Protein AF-A0A162KWI0-F1 (afdb_monomer_lite)

Sequence (586 aa):
MD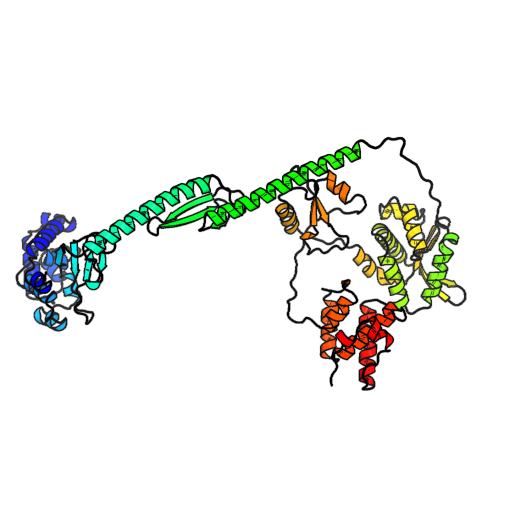IQDYIHNYDYNYDLNTLRQTFKERTLVKKYLENNPEENFKKFVNEFWLNPNNSIDELKRKYNINAQISYSDIIKSYPNDKYMQLLKMFYSPDVTIDKLVESFAIPYKKIVKLVVPIHIKEYEKYCPKCFNDSFEIYSNISSNLDELIYNCEKCLEKIKYDKLLSKEQAIEEHERVVQKKIKFQEKMNEISDTVSNIKCPKCQGKLQLQVMKEKFEYIIECEKCNYISYDIDKTKKEYSDWKKRASMMIAIKAKERELIEKSLESKKEEDIFFKKEDIIREKDCIDAIEFLFEIFNTDSIQLWNTIFTIIKSCNRLEKKLLIEIIEFGKEQNKEVIANLKKSKAVFYEYSPEEPIVFTLIDRTKIIVSRQILRSLVDKKLIVIDEEENYILIPEVLVNNLDSIKNLITTQNINSAIRYLIFSRQNFTCMTCGETGRPLKIAYLAMDKNINDLNSMIALCDKCFDLMTKNEILIDGTITFDMDYSDKNKLKSLEFLCQCFPEIKGNQFIYDTMERLESKFSINNIIKALAITIDKIKKKHIEGTIKTLINYTKGILNKGIENGEDIKVYPKLIEEYNLDKWIIDEL

Radius of gyration: 49.05 Å; chains: 1; bounding box: 114×71×120 Å

Organism: NCBI:txid1538

Foldseek 3Di:
DPVLVCQLPFDCVVVLQVLLVVLCVDPLNVVCVVPAPPVLLLVLLVVCQVPVPDDNVVSCVVSVHPPPRDNLSSCSNRDDPVLVVLQSLQLHLVHALVNSCVVRVHHVVVSLSNYDFRWDFAPFWADLPPGGRIWTWDQDNPPVDRFIWTQRPPPRDTDGRVPTDTPVRSVVSVVVVVVLLVVLVVVVVVLVVLLQVFAALPPRARWDKDADSVVSFIWIAGPPDGDIDRDSVVRVVSRVVSVVVVVVLVVLQVVVVVVLVVVVVDDDPVPDDDDDDDFDALVLLVVLVVVLQVLQVDDLVSSLLLLVVLLVVADLLLLLLLLVVLVQLVVVVAWDWDDDDPTTFIWRKHADPDQQQVVSCVVRVDPVRRVSVSVCSVSSQWGDHRVRRMITGGVSCNVCSVVSVVVNDDDDFAAPLVVVQCVVSVVAFRRNGDVDDDKAKDAQDPDDDQAPSVRITIHDPSVVCVSCVVPDDDHDHHDHDDDDDPDDPQLLVVLVCVLPVPCPPVVVLVVLSVVVVVPAPQLLLNLLLLVLSVCCVVVVDPDDPVRSSVSSVVQRVVCVVVVHGRDDDPVSCVVSVCPVRRDDDD

Secondary structure (DSSP, 8-state):
--HHHHHHT--THHHHHHHHHHHHHSHHHHHHHTTS-THHHHHHHHHHHH-TTS-HHHHHHHTT--TTS-HHHHHHHS--HHHHHHHHHHT-TT--HHHHHHHHT--HHHHHHH--PEEEE-TTEE-TTT---EEEEE--TTSS--PPEEEETTT--EEEGGGSEEHHHHHHHHHHHHHHHHHHHHHHHHHHHHHHH---TTT---EEEEEETTTTEEEEEETTEEEEES-HHHHHHHHHHHHHHHHHHHHHHHHHHHHHHHHHTT--GGG------PPP-GGGGHHHHHHHHHHTTS-HHHHHHHHHHHHHTS-HHHHHHHHHHHHHHHHH-EEEEEEETTEEEEEEEE--SS-HHHHHHHHH--S-HHHHHHHHHHTTS-EEETTTTEEEEEHHHHHTHHHHHTTT------SHHHHHHHHHTTTS-SSS---SSPEEEEESSSS--SS-TTTEEEEEHHHHHHHTSSS--------------TT---HHHHHHHHH-GGGTT-HHHHHHHHHHHTTS-HHHHHHHHHHHHHHHHTTSS--SHHHHHHHHHHHHHHHHHHT------HHHHHHTTGGGTS----

pLDDT: mean 73.67, std 16.59, range [23.12, 94.81]

Structure (mmCIF, N/CA/C/O backbone):
data_AF-A0A162KWI0-F1
#
_entry.id   AF-A0A162KWI0-F1
#
loop_
_atom_site.group_PDB
_atom_site.id
_atom_site.type_symbol
_atom_site.label_atom_id
_atom_site.label_alt_id
_atom_site.label_comp_id
_atom_site.label_asym_id
_atom_site.label_entity_id
_atom_site.label_seq_id
_atom_site.pdbx_PDB_ins_code
_atom_site.Cartn_x
_atom_site.Cartn_y
_atom_site.Cartn_z
_atom_site.occupancy
_atom_site.B_iso_or_equiv
_atom_site.auth_seq_id
_atom_site.auth_comp_id
_atom_site.auth_asym_id
_atom_site.auth_atom_id
_atom_site.pdbx_PDB_model_num
ATOM 1 N N . MET A 1 1 ? 24.455 29.990 -46.741 1.00 61.81 1 MET A N 1
ATOM 2 C CA . MET A 1 1 ? 25.371 29.255 -47.642 1.00 61.81 1 MET A CA 1
ATOM 3 C C . MET A 1 1 ? 24.521 28.356 -48.525 1.00 61.81 1 MET A C 1
ATOM 5 O O . MET A 1 1 ? 23.562 27.808 -47.996 1.00 61.81 1 MET A O 1
ATOM 9 N N . ASP A 1 2 ? 24.801 28.230 -49.827 1.00 72.56 2 ASP A N 1
ATOM 10 C CA . ASP A 1 2 ? 24.193 27.133 -50.594 1.00 72.56 2 ASP A CA 1
ATOM 11 C C . ASP A 1 2 ? 24.938 25.850 -50.225 1.00 72.56 2 ASP A C 1
ATOM 13 O O . ASP A 1 2 ? 26.161 25.753 -50.371 1.00 72.56 2 ASP A O 1
ATOM 17 N N . ILE A 1 3 ? 24.211 24.899 -49.646 1.00 74.06 3 ILE A N 1
ATOM 18 C CA . ILE A 1 3 ? 24.821 23.685 -49.126 1.00 74.06 3 ILE A CA 1
ATOM 19 C C . ILE A 1 3 ? 25.167 22.686 -50.225 1.00 74.06 3 ILE A C 1
ATOM 21 O O . ILE A 1 3 ? 26.104 21.915 -50.048 1.00 74.06 3 ILE A O 1
ATOM 25 N N . GLN A 1 4 ? 24.472 22.715 -51.364 1.00 73.50 4 GLN A N 1
ATOM 26 C CA . GLN A 1 4 ? 24.798 21.851 -52.496 1.00 73.50 4 GLN A CA 1
ATOM 27 C C . GLN A 1 4 ? 26.102 22.316 -53.150 1.00 73.50 4 GLN A C 1
ATOM 29 O O . GLN A 1 4 ? 26.980 21.492 -53.410 1.00 73.50 4 GLN A O 1
ATOM 34 N N . ASP A 1 5 ? 26.300 23.632 -53.286 1.00 75.94 5 ASP A N 1
ATOM 35 C CA . ASP A 1 5 ? 27.583 24.201 -53.719 1.00 75.94 5 ASP A CA 1
ATOM 36 C C . ASP A 1 5 ? 28.715 23.898 -52.724 1.00 75.94 5 ASP A C 1
ATOM 38 O O . ASP A 1 5 ? 29.826 23.556 -53.139 1.00 75.94 5 ASP A O 1
ATOM 42 N N . TYR A 1 6 ? 28.455 23.981 -51.412 1.00 79.88 6 TYR A N 1
ATOM 43 C CA . TYR A 1 6 ? 29.450 23.632 -50.391 1.00 79.88 6 TYR A CA 1
ATOM 44 C C . TYR A 1 6 ? 29.853 22.153 -50.470 1.00 79.88 6 TYR A C 1
ATOM 46 O O . TYR A 1 6 ? 31.038 21.831 -50.498 1.00 79.88 6 TYR A O 1
ATOM 54 N N . ILE A 1 7 ? 28.869 21.257 -50.574 1.00 77.12 7 ILE A N 1
ATOM 55 C CA . ILE A 1 7 ? 29.058 19.811 -50.729 1.00 77.12 7 ILE A CA 1
ATOM 56 C C . ILE A 1 7 ? 29.846 19.482 -52.005 1.00 77.12 7 ILE A C 1
ATOM 58 O O . ILE A 1 7 ? 30.776 18.674 -51.968 1.00 77.12 7 ILE A O 1
ATOM 62 N N . HIS A 1 8 ? 29.511 20.116 -53.132 1.00 75.56 8 HIS A N 1
ATOM 63 C CA . HIS A 1 8 ? 30.172 19.875 -54.417 1.00 75.56 8 HIS A CA 1
ATOM 64 C C . HIS A 1 8 ? 31.661 20.262 -54.395 1.00 75.56 8 HIS A C 1
ATOM 66 O O . HIS A 1 8 ? 32.505 19.584 -54.996 1.00 75.56 8 HIS A O 1
ATOM 72 N N . ASN A 1 9 ? 31.980 21.342 -53.678 1.00 81.56 9 ASN A N 1
ATOM 73 C CA . ASN A 1 9 ? 33.324 21.901 -53.555 1.00 81.56 9 ASN A CA 1
ATOM 74 C C . ASN A 1 9 ? 34.072 21.443 -52.288 1.00 81.56 9 ASN A C 1
ATOM 76 O O . ASN A 1 9 ? 35.165 21.941 -52.021 1.00 81.56 9 ASN A O 1
ATOM 80 N N . TYR A 1 10 ? 33.517 20.500 -51.519 1.00 84.06 10 TYR A N 1
ATOM 81 C CA . TYR A 1 10 ? 34.088 20.073 -50.244 1.00 84.06 10 TYR A CA 1
ATOM 82 C C . TYR A 1 10 ? 35.471 19.422 -50.406 1.00 84.06 10 TYR A C 1
ATOM 84 O O . TYR A 1 10 ? 35.642 18.449 -51.153 1.00 84.06 10 TYR A O 1
ATOM 92 N N . ASP A 1 11 ? 36.464 19.941 -49.678 1.00 85.25 11 ASP A N 1
ATOM 93 C CA . ASP A 1 11 ? 37.826 19.415 -49.702 1.00 85.25 11 ASP A CA 1
ATOM 94 C C . ASP A 1 11 ? 38.030 18.291 -48.677 1.00 85.25 11 ASP A C 1
ATOM 96 O O . ASP A 1 11 ? 38.534 18.488 -47.570 1.00 85.25 11 ASP A O 1
ATOM 100 N N . TYR A 1 12 ? 37.710 17.066 -49.095 1.00 86.38 12 TYR A N 1
ATOM 101 C CA . TYR A 1 12 ? 37.960 15.863 -48.300 1.00 86.38 12 TYR A CA 1
ATOM 102 C C . TYR A 1 12 ? 39.447 15.635 -47.956 1.00 86.38 12 TYR A C 1
ATOM 104 O O . TYR A 1 12 ? 39.736 14.783 -47.117 1.00 86.38 12 TYR A O 1
ATOM 112 N N . ASN A 1 13 ? 40.420 16.330 -48.570 1.00 85.19 13 ASN A N 1
ATOM 113 C CA . ASN A 1 13 ? 41.840 16.068 -48.300 1.00 85.19 13 ASN A CA 1
ATOM 114 C C . ASN A 1 13 ? 42.200 16.261 -46.820 1.00 85.19 13 ASN A C 1
ATOM 116 O O . ASN A 1 13 ? 43.034 15.515 -46.304 1.00 85.19 13 ASN A O 1
ATOM 120 N N . TYR A 1 14 ? 41.586 17.220 -46.121 1.00 84.38 14 TYR A N 1
ATOM 121 C CA . TYR A 1 14 ? 41.839 17.432 -44.694 1.00 84.38 14 TYR A CA 1
ATOM 122 C C . TYR A 1 14 ? 41.389 16.228 -43.846 1.00 84.38 14 TYR A C 1
ATOM 124 O O . TYR A 1 14 ? 42.185 15.661 -43.086 1.00 84.38 14 TYR A O 1
ATOM 132 N N . ASP A 1 15 ? 40.151 15.772 -44.042 1.00 84.75 15 ASP A N 1
ATOM 133 C CA . ASP A 1 15 ? 39.571 14.650 -43.296 1.00 84.75 15 ASP A CA 1
ATOM 134 C C . ASP A 1 15 ? 40.276 13.337 -43.618 1.00 84.75 15 ASP A C 1
ATOM 136 O O . ASP A 1 15 ? 40.613 12.568 -42.721 1.00 84.75 15 ASP A O 1
ATOM 140 N N . LEU A 1 16 ? 40.559 13.080 -44.897 1.00 89.62 16 LEU A N 1
ATOM 141 C CA . LEU A 1 16 ? 41.215 11.850 -45.342 1.00 89.62 16 LEU A CA 1
ATOM 142 C C . LEU A 1 16 ? 42.670 11.778 -44.852 1.00 89.62 16 LEU A C 1
ATOM 144 O O . LEU A 1 16 ? 43.133 10.703 -44.464 1.00 89.62 16 LEU A O 1
ATOM 148 N N . ASN A 1 17 ? 43.380 12.910 -44.771 1.00 87.88 17 ASN A N 1
ATOM 149 C CA . ASN A 1 17 ? 44.689 12.964 -44.117 1.00 87.88 17 ASN A CA 1
ATOM 150 C C . ASN A 1 17 ? 44.584 12.718 -42.602 1.00 87.88 17 ASN A C 1
ATOM 152 O O . ASN A 1 17 ? 45.384 11.957 -42.055 1.00 87.88 17 ASN A O 1
ATOM 156 N N . THR A 1 18 ? 43.583 13.288 -41.929 1.00 87.00 18 THR A N 1
ATOM 157 C CA . THR A 1 18 ? 43.341 13.076 -40.489 1.00 87.00 18 THR A CA 1
ATOM 158 C C . THR A 1 18 ? 42.981 11.615 -40.180 1.00 87.00 18 THR A C 1
ATOM 160 O O . THR A 1 18 ? 43.531 11.007 -39.253 1.00 87.00 18 THR A O 1
ATOM 163 N N . LEU A 1 19 ? 42.141 10.998 -41.016 1.00 88.94 19 LEU A N 1
ATOM 164 C CA . LEU A 1 19 ? 41.825 9.569 -40.988 1.00 88.94 19 LEU A CA 1
ATOM 165 C C . LEU A 1 19 ? 43.069 8.712 -41.238 1.00 88.94 19 LEU A C 1
ATOM 167 O O . LEU A 1 19 ? 43.260 7.715 -40.547 1.00 88.94 19 LEU A O 1
ATOM 171 N N . ARG A 1 20 ? 43.961 9.111 -42.153 1.00 91.75 20 ARG A N 1
ATOM 172 C CA . ARG A 1 20 ? 45.222 8.398 -42.402 1.00 91.75 20 ARG A CA 1
ATOM 173 C C . ARG A 1 20 ? 46.159 8.419 -41.195 1.00 91.75 20 ARG A C 1
ATOM 175 O O . ARG A 1 20 ? 46.751 7.382 -40.895 1.00 91.75 20 ARG A O 1
ATOM 182 N N . GLN A 1 21 ? 46.291 9.547 -40.492 1.00 91.12 21 GLN A N 1
ATOM 183 C CA . GLN A 1 21 ? 47.121 9.611 -39.279 1.00 91.12 21 GLN A CA 1
ATOM 184 C C . GLN A 1 21 ? 46.516 8.769 -38.149 1.00 91.12 21 GLN A C 1
ATOM 186 O O . GLN A 1 21 ? 47.167 7.851 -37.650 1.00 91.12 21 GLN A O 1
ATOM 191 N N . THR A 1 22 ? 45.238 8.980 -37.820 1.00 90.62 22 THR A N 1
ATOM 192 C CA . THR A 1 22 ? 44.553 8.192 -36.778 1.00 90.62 22 THR A CA 1
ATOM 193 C C . THR A 1 22 ? 44.482 6.697 -37.108 1.00 90.62 22 THR A C 1
ATOM 195 O O . THR A 1 22 ? 44.562 5.867 -36.205 1.00 90.62 22 THR A O 1
ATOM 198 N N . PHE A 1 23 ? 44.403 6.307 -38.386 1.00 92.38 23 PHE A N 1
ATOM 199 C CA . PHE A 1 23 ? 44.518 4.911 -38.820 1.00 92.38 23 PHE A CA 1
ATOM 200 C C . PHE A 1 23 ? 45.904 4.328 -38.527 1.00 92.38 23 PHE A C 1
ATOM 202 O O . PHE A 1 23 ? 45.986 3.252 -37.931 1.00 92.38 23 PHE A O 1
ATOM 209 N N . LYS A 1 24 ? 46.985 5.040 -38.883 1.00 90.12 24 LYS A N 1
ATOM 210 C CA . LYS A 1 24 ? 48.369 4.634 -38.570 1.00 90.12 24 LYS A CA 1
ATOM 211 C C . LYS A 1 24 ? 48.620 4.499 -37.074 1.00 90.12 24 LYS A C 1
ATOM 213 O O . LYS A 1 24 ? 49.457 3.698 -36.671 1.00 90.12 24 LYS A O 1
ATOM 218 N N . GLU A 1 25 ? 47.899 5.244 -36.242 1.00 90.56 25 GLU A N 1
ATOM 219 C CA . GLU A 1 25 ? 48.070 5.191 -34.793 1.00 90.56 25 GLU A CA 1
ATOM 220 C C . GLU A 1 25 ? 47.474 3.948 -34.120 1.00 90.56 25 GLU A C 1
ATOM 222 O O . GLU A 1 25 ? 47.896 3.611 -33.007 1.00 90.56 25 GLU A O 1
ATOM 227 N N . ARG A 1 26 ? 46.547 3.241 -34.780 1.00 91.00 26 ARG A N 1
ATOM 228 C CA . ARG A 1 26 ? 45.864 2.063 -34.222 1.00 91.00 26 ARG A CA 1
ATOM 229 C C . ARG A 1 26 ? 46.836 0.910 -33.981 1.00 91.00 26 ARG A C 1
ATOM 231 O O . ARG A 1 26 ? 47.617 0.549 -34.856 1.00 91.00 26 ARG A O 1
ATOM 238 N N . THR A 1 27 ? 46.710 0.239 -32.836 1.00 90.75 27 THR A N 1
ATOM 239 C CA . THR A 1 27 ? 47.625 -0.826 -32.377 1.00 90.75 27 THR A CA 1
ATOM 240 C C . THR A 1 27 ? 47.865 -1.939 -33.404 1.00 90.75 27 THR A C 1
ATOM 242 O O . THR A 1 27 ? 48.997 -2.382 -33.573 1.00 90.75 27 THR A O 1
ATOM 245 N N . LEU A 1 28 ? 46.822 -2.389 -34.114 1.00 90.06 28 LEU A N 1
ATOM 246 C CA . LEU A 1 28 ? 46.946 -3.426 -35.150 1.00 90.06 28 LEU A CA 1
ATOM 247 C C . LEU A 1 28 ? 47.646 -2.922 -36.422 1.00 90.06 28 LEU A C 1
ATOM 249 O O . LEU A 1 28 ? 48.321 -3.699 -37.093 1.00 90.06 28 LEU A O 1
ATOM 253 N N . VAL A 1 29 ? 47.500 -1.634 -36.745 1.00 91.50 29 VAL A N 1
ATOM 254 C CA . VAL A 1 29 ? 48.122 -1.006 -37.919 1.00 91.50 29 VAL A CA 1
ATOM 255 C C . VAL A 1 29 ? 49.595 -0.709 -37.641 1.00 91.50 29 VAL A C 1
ATOM 257 O O . VAL A 1 29 ? 50.426 -1.043 -38.479 1.00 91.50 29 VAL A O 1
ATOM 260 N N . LYS A 1 30 ? 49.937 -0.203 -36.444 1.00 91.38 30 LYS A N 1
ATOM 261 C CA . LYS A 1 30 ? 51.331 -0.065 -35.976 1.00 91.38 30 LYS A CA 1
ATOM 262 C C . LYS A 1 30 ? 52.091 -1.392 -36.083 1.00 91.38 30 LYS A C 1
ATOM 264 O O . LYS A 1 30 ? 53.057 -1.475 -36.832 1.00 91.38 30 LYS A O 1
ATOM 269 N N . LYS A 1 31 ? 51.561 -2.460 -35.473 1.00 89.25 31 LYS A N 1
ATOM 270 C CA . LYS A 1 31 ? 52.145 -3.817 -35.526 1.00 89.25 31 LYS A CA 1
ATOM 271 C C . LYS A 1 31 ? 52.283 -4.394 -36.939 1.00 89.25 31 LYS A C 1
ATOM 273 O O . LYS A 1 31 ? 53.194 -5.175 -37.208 1.00 89.25 31 LYS A O 1
ATOM 278 N N . TYR A 1 32 ? 51.375 -4.037 -37.849 1.00 91.75 32 TYR A N 1
ATOM 279 C CA . TYR A 1 32 ? 51.492 -4.421 -39.255 1.00 91.75 32 TYR A CA 1
ATOM 280 C C . TYR A 1 32 ? 52.640 -3.670 -39.948 1.00 91.75 32 TYR A C 1
ATOM 282 O O . TYR A 1 32 ? 53.466 -4.309 -40.600 1.00 91.75 32 TYR A O 1
ATOM 290 N N . LEU A 1 33 ? 52.708 -2.346 -39.767 1.00 91.12 33 LEU A N 1
ATOM 291 C CA . LEU A 1 33 ? 53.715 -1.458 -40.362 1.00 91.12 33 LEU A CA 1
ATOM 292 C C . LEU A 1 33 ? 55.135 -1.681 -39.815 1.00 91.12 33 LEU A C 1
ATOM 294 O O . LEU A 1 33 ? 56.097 -1.443 -40.535 1.00 91.12 33 LEU A O 1
ATOM 298 N N . GLU A 1 34 ? 55.277 -2.199 -38.592 1.00 90.31 34 GLU A N 1
ATOM 299 C CA . GLU A 1 34 ? 56.558 -2.682 -38.044 1.00 90.31 34 GLU A CA 1
ATOM 300 C C . GLU A 1 34 ? 57.198 -3.784 -38.912 1.00 90.31 34 GLU A C 1
ATOM 302 O O . GLU A 1 34 ? 58.418 -3.922 -38.929 1.00 90.31 34 GLU A O 1
ATOM 307 N N . ASN A 1 35 ? 56.385 -4.563 -39.638 1.00 88.62 35 ASN A N 1
ATOM 308 C CA . ASN A 1 35 ? 56.816 -5.772 -40.350 1.00 88.62 35 ASN A CA 1
ATOM 309 C C . ASN A 1 35 ? 56.514 -5.751 -41.864 1.00 88.62 35 ASN A C 1
ATOM 311 O O . ASN A 1 35 ? 56.888 -6.681 -42.576 1.00 88.62 35 ASN A O 1
ATOM 315 N N . ASN A 1 36 ? 55.803 -4.735 -42.371 1.00 90.75 36 ASN A N 1
ATOM 316 C CA . ASN A 1 36 ? 55.335 -4.659 -43.759 1.00 90.75 36 ASN A CA 1
ATOM 317 C C . ASN A 1 36 ? 55.364 -3.209 -44.279 1.00 90.75 36 ASN A C 1
ATOM 319 O O . ASN A 1 36 ? 55.026 -2.289 -43.535 1.00 90.75 36 ASN A O 1
ATOM 323 N N . PRO A 1 37 ? 55.682 -2.977 -45.566 1.00 90.31 37 PRO A N 1
ATOM 324 C CA . PRO A 1 37 ? 55.710 -1.632 -46.131 1.00 90.31 37 PRO A CA 1
ATOM 325 C C . PRO A 1 37 ? 54.305 -1.023 -46.254 1.00 90.31 37 PRO A C 1
ATOM 327 O O . PRO A 1 37 ? 53.375 -1.668 -46.738 1.00 90.31 37 PRO A O 1
ATOM 330 N N . GLU A 1 38 ? 54.177 0.269 -45.930 1.00 90.81 38 GLU A N 1
ATOM 331 C CA . GLU A 1 38 ? 52.936 1.056 -46.082 1.00 90.81 38 GLU A CA 1
ATOM 332 C C . GLU A 1 38 ? 52.349 0.986 -47.505 1.00 90.81 38 GLU A C 1
ATOM 334 O O . GLU A 1 38 ? 51.133 1.020 -47.694 1.00 90.81 38 GLU A O 1
ATOM 339 N N . GLU A 1 39 ? 53.208 0.821 -48.513 1.00 93.00 39 GLU A N 1
ATOM 340 C CA . GLU A 1 39 ? 52.831 0.691 -49.923 1.00 93.00 39 GLU A CA 1
ATOM 341 C C . GLU A 1 39 ? 51.874 -0.485 -50.198 1.00 93.00 39 GLU A C 1
ATOM 343 O O . GLU A 1 39 ? 51.094 -0.441 -51.150 1.00 93.00 39 GLU A O 1
ATOM 348 N N . ASN A 1 40 ? 51.861 -1.513 -49.342 1.00 94.06 40 ASN A N 1
ATOM 349 C CA . ASN A 1 40 ? 50.893 -2.606 -49.429 1.00 94.06 40 ASN A CA 1
ATOM 350 C C . ASN A 1 40 ? 49.444 -2.119 -49.265 1.00 94.06 40 ASN A C 1
ATOM 352 O O . ASN A 1 40 ? 48.556 -2.651 -49.928 1.00 94.06 40 ASN A O 1
ATOM 356 N N . PHE A 1 41 ? 49.195 -1.076 -48.463 1.00 94.31 41 PHE A N 1
ATOM 357 C CA . PHE A 1 41 ? 47.863 -0.477 -48.356 1.00 94.31 41 PHE A CA 1
ATOM 358 C C . PHE A 1 41 ? 47.451 0.237 -49.650 1.00 94.31 41 PHE A C 1
ATOM 360 O O . PHE A 1 41 ? 46.321 0.064 -50.097 1.00 94.31 41 PHE A O 1
ATOM 367 N N . LYS A 1 42 ? 48.360 0.967 -50.313 1.00 93.25 42 LYS A N 1
ATOM 368 C CA . LYS A 1 42 ? 48.056 1.602 -51.610 1.00 93.25 42 LYS A CA 1
ATOM 369 C C . LYS A 1 42 ? 47.781 0.566 -52.701 1.00 93.25 42 LYS A C 1
ATOM 371 O O . LYS A 1 42 ? 46.825 0.710 -53.459 1.00 93.25 42 LYS A O 1
ATOM 376 N N . LYS A 1 43 ? 48.580 -0.506 -52.753 1.00 93.81 43 LYS A N 1
ATOM 377 C CA . LYS A 1 43 ? 48.370 -1.629 -53.683 1.00 93.81 43 LYS A CA 1
ATOM 378 C C . LYS A 1 43 ? 47.026 -2.323 -53.439 1.00 93.81 43 LYS A C 1
ATOM 380 O O . LYS A 1 43 ? 46.288 -2.538 -54.396 1.00 93.81 43 LYS A O 1
ATOM 385 N N . PHE A 1 44 ? 46.673 -2.572 -52.174 1.00 94.81 44 PHE A N 1
ATOM 386 C CA . PHE A 1 44 ? 45.357 -3.081 -51.779 1.00 94.81 44 PHE A CA 1
ATOM 387 C C . PHE A 1 44 ? 44.218 -2.183 -52.287 1.00 94.81 44 PHE A C 1
ATOM 389 O O . PHE A 1 44 ? 43.276 -2.688 -52.892 1.00 94.81 44 PHE A O 1
ATOM 396 N N . VAL A 1 45 ? 44.303 -0.860 -52.091 1.00 94.06 45 VAL A N 1
ATOM 397 C CA . VAL A 1 45 ? 43.257 0.071 -52.553 1.00 94.06 45 VAL A CA 1
ATOM 398 C C . VAL A 1 45 ? 43.159 0.097 -54.078 1.00 94.06 45 VAL A C 1
ATOM 400 O O . VAL A 1 45 ? 42.058 0.008 -54.618 1.00 94.06 45 VAL A O 1
ATOM 403 N N . ASN A 1 46 ? 44.283 0.155 -54.791 1.00 93.38 46 ASN A N 1
ATOM 404 C CA . ASN A 1 46 ? 44.270 0.161 -56.254 1.00 93.38 46 ASN A CA 1
ATOM 405 C C . ASN A 1 46 ? 43.667 -1.126 -56.835 1.00 93.38 46 ASN A C 1
ATOM 407 O O . ASN A 1 46 ? 42.838 -1.047 -57.737 1.00 93.38 46 ASN A O 1
ATOM 411 N N . GLU A 1 47 ? 44.005 -2.301 -56.300 1.00 92.75 47 GLU A N 1
ATOM 412 C CA . GLU A 1 47 ? 43.418 -3.563 -56.763 1.00 92.75 47 GLU A CA 1
ATOM 413 C C . GLU A 1 47 ? 41.944 -3.722 -56.355 1.00 92.75 47 GLU A C 1
ATOM 415 O O . GLU A 1 47 ? 41.147 -4.204 -57.161 1.00 92.75 47 GLU A O 1
ATOM 420 N N . PHE A 1 48 ? 41.542 -3.229 -55.176 1.00 92.38 48 PHE A N 1
ATOM 421 C CA . PHE A 1 48 ? 40.127 -3.125 -54.802 1.00 92.38 48 PHE A CA 1
ATOM 422 C C . PHE A 1 48 ? 39.334 -2.312 -55.836 1.00 92.38 48 PHE A C 1
ATOM 424 O O . PHE A 1 48 ? 38.262 -2.735 -56.253 1.00 92.38 48 PHE A O 1
ATOM 431 N N . TRP A 1 49 ? 39.867 -1.181 -56.305 1.00 91.19 49 TRP A N 1
ATOM 432 C CA . TRP A 1 49 ? 39.211 -0.337 -57.311 1.00 91.19 49 TRP A CA 1
ATOM 433 C C . TRP A 1 49 ? 39.347 -0.826 -58.762 1.00 91.19 49 TRP A C 1
ATOM 435 O O . TRP A 1 49 ? 38.682 -0.283 -59.652 1.00 91.19 49 TRP A O 1
ATOM 445 N N . LEU A 1 50 ? 40.192 -1.827 -59.022 1.00 89.69 50 LEU A N 1
ATOM 446 C CA . LEU A 1 50 ? 40.257 -2.533 -60.305 1.00 89.69 50 LEU A CA 1
ATOM 447 C C . LEU A 1 50 ? 39.218 -3.659 -60.377 1.00 89.69 50 LEU A C 1
ATOM 449 O O . LEU A 1 50 ? 38.593 -3.823 -61.420 1.00 89.69 50 LEU A O 1
ATOM 453 N N . ASN A 1 51 ? 38.991 -4.392 -59.281 1.00 85.94 51 ASN A N 1
ATOM 454 C CA . ASN A 1 51 ? 37.912 -5.379 -59.187 1.00 85.94 51 ASN A CA 1
ATOM 455 C C . ASN A 1 51 ? 37.266 -5.399 -57.781 1.00 85.94 51 ASN A C 1
ATOM 457 O O . ASN A 1 51 ? 37.662 -6.196 -56.923 1.00 85.94 51 ASN A O 1
ATOM 461 N N . PRO A 1 52 ? 36.224 -4.577 -57.540 1.00 80.62 52 PRO A N 1
ATOM 462 C CA . PRO A 1 52 ? 35.594 -4.446 -56.218 1.00 80.62 52 PRO A CA 1
ATOM 463 C C . PRO A 1 52 ? 34.773 -5.664 -55.751 1.00 80.62 52 PRO A C 1
ATOM 465 O O . PRO A 1 52 ? 34.313 -5.722 -54.598 1.00 80.62 52 PRO A O 1
ATOM 468 N N . ASN A 1 53 ? 34.588 -6.645 -56.641 1.00 77.94 53 ASN A N 1
ATOM 469 C CA . ASN A 1 53 ? 33.935 -7.919 -56.350 1.00 77.94 53 ASN A CA 1
ATOM 470 C C . ASN A 1 53 ? 34.900 -8.984 -55.809 1.00 77.94 53 ASN A C 1
ATOM 472 O O . ASN A 1 53 ? 34.428 -9.987 -55.275 1.00 77.94 53 ASN A O 1
ATOM 476 N N . ASN A 1 54 ? 36.219 -8.755 -55.866 1.00 82.31 54 ASN A N 1
ATOM 477 C CA . ASN A 1 54 ? 37.205 -9.641 -55.249 1.00 82.31 54 ASN A CA 1
ATOM 478 C C . ASN A 1 54 ? 36.932 -9.843 -53.748 1.00 82.31 54 ASN A C 1
ATOM 480 O O . ASN A 1 54 ? 36.476 -8.936 -53.037 1.00 82.31 54 ASN A O 1
ATOM 484 N N . SER A 1 55 ? 37.261 -11.035 -53.244 1.00 87.25 55 SER A N 1
ATOM 485 C CA . SER A 1 55 ? 37.186 -11.319 -51.813 1.00 87.25 55 SER A CA 1
ATOM 486 C C . SER A 1 55 ? 38.168 -10.431 -51.051 1.00 87.25 55 SER A C 1
ATOM 488 O O . SER A 1 55 ? 39.380 -10.463 -51.276 1.00 87.25 55 SER A O 1
ATOM 490 N N . ILE A 1 56 ? 37.644 -9.649 -50.106 1.00 90.12 56 ILE A N 1
ATOM 491 C CA . ILE A 1 56 ? 38.445 -8.775 -49.241 1.00 90.12 56 ILE A CA 1
ATOM 492 C C . ILE A 1 56 ? 39.495 -9.583 -48.469 1.00 90.12 56 ILE A C 1
ATOM 494 O O . ILE A 1 56 ? 40.603 -9.095 -48.263 1.00 90.12 56 ILE A O 1
ATOM 498 N N . ASP A 1 57 ? 39.185 -10.822 -48.083 1.00 90.25 57 ASP A N 1
ATOM 499 C CA . ASP A 1 57 ? 40.095 -11.669 -47.309 1.00 90.25 57 ASP A CA 1
ATOM 500 C C . ASP A 1 57 ? 41.159 -12.348 -48.183 1.00 90.25 57 ASP A C 1
ATOM 502 O O . ASP A 1 57 ? 42.247 -12.663 -47.706 1.00 90.25 57 ASP A O 1
ATOM 506 N N . GLU A 1 58 ? 40.901 -12.551 -49.477 1.00 90.81 58 GLU A N 1
ATOM 507 C CA . GLU A 1 58 ? 41.941 -12.922 -50.451 1.00 90.81 58 GLU A CA 1
ATOM 508 C C . GLU A 1 58 ? 42.865 -11.739 -50.726 1.00 90.81 58 GLU A C 1
ATOM 510 O O . GLU A 1 58 ? 44.085 -11.879 -50.659 1.00 90.81 58 GLU A O 1
ATOM 515 N N . LEU A 1 59 ? 42.289 -10.553 -50.935 1.00 91.75 59 LEU A N 1
ATOM 516 C CA . LEU A 1 59 ? 43.042 -9.333 -51.200 1.00 91.75 59 LEU A CA 1
ATOM 517 C C . LEU A 1 59 ? 43.913 -8.923 -50.000 1.00 91.75 59 LEU A C 1
ATOM 519 O O . LEU A 1 59 ? 45.071 -8.549 -50.170 1.00 91.75 59 LEU A O 1
ATOM 523 N N . LYS A 1 60 ? 43.405 -9.066 -48.769 1.00 92.94 60 LYS A N 1
ATOM 524 C CA . LYS A 1 60 ? 44.197 -8.887 -47.544 1.00 92.94 60 LYS A CA 1
ATOM 525 C C . LYS A 1 60 ? 45.330 -9.906 -47.442 1.00 92.94 60 LYS A C 1
ATOM 527 O O . LYS A 1 60 ? 46.465 -9.501 -47.203 1.00 92.94 60 LYS A O 1
ATOM 532 N N . ARG A 1 61 ? 45.049 -11.200 -47.670 1.00 92.56 61 ARG A N 1
ATOM 533 C CA . ARG A 1 61 ? 46.070 -12.268 -47.666 1.00 92.56 61 ARG A CA 1
ATOM 534 C C . ARG A 1 61 ? 47.181 -11.996 -48.681 1.00 92.56 61 ARG A C 1
ATOM 536 O O . ARG A 1 61 ? 48.345 -12.106 -48.320 1.00 92.56 61 ARG A O 1
ATOM 543 N N . LYS A 1 62 ? 46.843 -11.556 -49.898 1.00 93.19 62 LYS A N 1
ATOM 544 C CA . LYS A 1 62 ? 47.803 -11.194 -50.960 1.00 93.19 62 LYS A CA 1
ATOM 545 C C . LYS A 1 62 ? 48.824 -10.132 -50.525 1.00 93.19 62 LYS A C 1
ATOM 547 O O . LYS A 1 62 ? 49.965 -10.159 -50.977 1.00 93.19 62 LYS A O 1
ATOM 552 N N . TYR A 1 63 ? 48.421 -9.218 -49.641 1.00 93.06 63 TYR A N 1
ATOM 553 C CA . TYR A 1 63 ? 49.248 -8.121 -49.125 1.00 93.06 63 TYR A CA 1
ATOM 554 C C . TYR A 1 63 ? 49.671 -8.306 -47.652 1.00 93.06 63 TYR A C 1
ATOM 556 O O . TYR A 1 63 ? 50.110 -7.350 -47.007 1.00 93.06 63 TYR A O 1
ATOM 564 N N . ASN A 1 64 ? 49.538 -9.524 -47.105 1.00 90.50 64 ASN A N 1
ATOM 565 C CA . ASN A 1 64 ? 49.791 -9.884 -45.700 1.00 90.50 64 ASN A CA 1
ATOM 566 C C . ASN A 1 64 ? 49.028 -9.036 -44.656 1.00 90.50 64 ASN A C 1
ATOM 568 O O . ASN A 1 64 ? 49.376 -9.030 -43.475 1.00 90.50 64 ASN A O 1
ATOM 572 N N . ILE A 1 65 ? 47.988 -8.306 -45.066 1.00 92.69 65 ILE A N 1
ATOM 573 C CA . ILE A 1 65 ? 47.226 -7.406 -44.195 1.00 92.69 65 ILE A CA 1
ATOM 574 C C . ILE A 1 65 ? 46.427 -8.243 -43.193 1.00 92.69 65 ILE A C 1
ATOM 576 O O . ILE A 1 65 ? 45.673 -9.140 -43.573 1.00 92.69 65 ILE A O 1
ATOM 580 N N . ASN A 1 66 ? 46.557 -7.923 -41.904 1.00 87.56 66 ASN A N 1
ATOM 581 C CA . ASN A 1 66 ? 45.822 -8.608 -40.843 1.00 87.56 66 ASN A CA 1
ATOM 582 C C . ASN A 1 66 ? 44.301 -8.515 -41.088 1.00 87.56 66 ASN A C 1
ATOM 584 O O . ASN A 1 66 ? 43.755 -7.423 -41.267 1.00 87.56 66 ASN A O 1
ATOM 588 N N . ALA A 1 67 ? 43.614 -9.663 -41.055 1.00 86.38 67 ALA A N 1
ATOM 589 C CA . ALA A 1 67 ? 42.173 -9.782 -41.280 1.00 86.38 67 ALA A CA 1
ATOM 590 C C . ALA A 1 67 ? 41.331 -8.816 -40.421 1.00 86.38 67 ALA A C 1
ATOM 592 O O . ALA A 1 67 ? 40.326 -8.294 -40.902 1.00 86.38 67 ALA A O 1
ATOM 593 N N . GLN A 1 68 ? 41.772 -8.516 -39.194 1.00 88.38 68 GLN A N 1
ATOM 594 C CA . GLN A 1 68 ? 41.093 -7.621 -38.250 1.00 88.38 68 GLN A CA 1
ATOM 595 C C . GLN A 1 68 ? 41.177 -6.128 -38.623 1.00 88.38 68 GLN A C 1
ATOM 597 O O . GLN A 1 68 ? 40.403 -5.328 -38.101 1.00 88.38 68 GLN A O 1
ATOM 602 N N . ILE A 1 69 ? 42.080 -5.721 -39.523 1.00 91.31 69 ILE A N 1
ATOM 603 C CA . ILE A 1 69 ? 42.137 -4.338 -40.018 1.00 91.31 69 ILE A CA 1
ATOM 604 C C . ILE A 1 69 ? 40.979 -4.137 -41.008 1.00 91.31 69 ILE A C 1
ATOM 606 O O . ILE A 1 69 ? 40.851 -4.879 -41.986 1.00 91.31 69 ILE A O 1
ATOM 610 N N . SER A 1 70 ? 40.101 -3.158 -40.767 1.00 91.56 70 SER A N 1
ATOM 611 C CA . SER A 1 70 ? 38.932 -2.946 -41.631 1.00 91.56 70 SER A CA 1
ATOM 612 C C . SER A 1 70 ? 39.335 -2.499 -43.038 1.00 91.56 70 SER A C 1
ATOM 614 O O . SER A 1 70 ? 40.146 -1.589 -43.207 1.00 91.56 70 SER A O 1
ATOM 616 N N . TYR A 1 71 ? 38.713 -3.098 -44.058 1.00 91.56 71 TYR A N 1
ATOM 617 C CA . TYR A 1 71 ? 38.946 -2.724 -45.455 1.00 91.56 71 TYR A CA 1
ATOM 618 C C . TYR A 1 71 ? 38.444 -1.307 -45.765 1.00 91.56 71 TYR A C 1
ATOM 620 O O . TYR A 1 71 ? 39.069 -0.604 -46.554 1.00 91.56 71 TYR A O 1
ATOM 628 N N . SER A 1 72 ? 37.357 -0.871 -45.109 1.00 92.44 72 SER A N 1
ATOM 629 C CA . SER A 1 72 ? 36.836 0.494 -45.242 1.00 92.44 72 SER A CA 1
ATOM 630 C C . SER A 1 72 ? 37.860 1.524 -44.804 1.00 92.44 72 SER A C 1
ATOM 632 O O . SER A 1 72 ? 38.022 2.550 -45.450 1.00 92.44 72 SER A O 1
ATOM 634 N N . ASP A 1 73 ? 38.570 1.227 -43.721 1.00 91.75 73 ASP A N 1
ATOM 635 C CA . ASP A 1 73 ? 39.461 2.178 -43.072 1.00 91.75 73 ASP A CA 1
ATOM 636 C C . ASP A 1 73 ? 40.772 2.281 -43.854 1.00 91.75 73 ASP A C 1
ATOM 638 O O . ASP A 1 73 ? 41.316 3.373 -43.985 1.00 91.75 73 ASP A O 1
ATOM 642 N N . ILE A 1 74 ? 41.218 1.175 -44.465 1.00 93.38 74 ILE A N 1
ATOM 643 C CA . ILE A 1 74 ? 42.313 1.172 -45.445 1.00 93.38 74 ILE A CA 1
ATOM 644 C C . ILE A 1 74 ? 41.946 2.044 -46.656 1.00 93.38 74 ILE A C 1
ATOM 646 O O . ILE A 1 74 ? 42.727 2.914 -47.025 1.00 93.38 74 ILE A O 1
ATOM 650 N N . ILE A 1 75 ? 40.760 1.867 -47.251 1.00 93.06 75 ILE A N 1
ATOM 651 C CA . ILE A 1 75 ? 40.338 2.655 -48.426 1.00 93.06 75 ILE A CA 1
ATOM 652 C C . ILE A 1 75 ? 40.208 4.146 -48.084 1.00 93.06 75 ILE A C 1
ATOM 654 O O . ILE A 1 75 ? 40.730 4.982 -48.816 1.00 93.06 75 ILE A O 1
ATOM 658 N N . LYS A 1 76 ? 39.599 4.476 -46.938 1.00 92.69 76 LYS A N 1
ATOM 659 C CA . LYS A 1 76 ? 39.488 5.852 -46.424 1.00 92.69 76 LYS A CA 1
ATOM 660 C C . LYS A 1 76 ? 40.850 6.509 -46.179 1.00 92.69 76 LYS A C 1
ATOM 662 O O . LYS A 1 76 ? 41.020 7.687 -46.461 1.00 92.69 76 LYS A O 1
ATOM 667 N N . SER A 1 77 ? 41.817 5.753 -45.663 1.00 92.31 77 SER A N 1
ATOM 668 C CA . SER A 1 77 ? 43.145 6.267 -45.291 1.00 92.31 77 SER A CA 1
ATOM 669 C C . SER A 1 77 ? 44.128 6.372 -46.458 1.00 92.31 77 SER A C 1
ATOM 671 O O . SER A 1 77 ? 45.167 7.013 -46.322 1.00 92.31 77 SER A O 1
ATOM 673 N N . TYR A 1 78 ? 43.843 5.727 -47.590 1.00 92.19 78 TYR A N 1
ATOM 674 C CA . TYR A 1 78 ? 44.696 5.733 -48.782 1.00 92.19 78 TYR A CA 1
ATOM 675 C C . TYR A 1 78 ? 43.854 6.050 -50.027 1.00 92.19 78 TYR A C 1
ATOM 677 O O . TYR A 1 78 ? 43.697 5.186 -50.891 1.00 92.19 78 TYR A O 1
ATOM 685 N N . PRO A 1 79 ? 43.279 7.266 -50.113 1.00 89.19 79 PRO A N 1
ATOM 686 C CA . PRO A 1 79 ? 42.371 7.643 -51.190 1.00 89.19 79 PRO A CA 1
ATOM 687 C C . PRO A 1 79 ? 43.058 7.654 -52.563 1.00 89.19 79 PRO A C 1
ATOM 689 O O . PRO A 1 79 ? 44.256 7.911 -52.682 1.00 89.19 79 PRO A O 1
ATOM 692 N N . ASN A 1 80 ? 42.266 7.414 -53.608 1.00 90.06 80 ASN A N 1
ATOM 693 C CA . ASN A 1 80 ? 42.637 7.594 -55.011 1.00 90.06 80 ASN A CA 1
ATOM 694 C C . ASN A 1 80 ? 41.478 8.253 -55.784 1.00 90.06 80 ASN A C 1
ATOM 696 O O . ASN A 1 80 ? 40.388 8.433 -55.235 1.00 90.06 80 ASN A O 1
ATOM 700 N N . ASP A 1 81 ? 41.688 8.580 -57.060 1.00 90.00 81 ASP A N 1
ATOM 701 C CA . ASP A 1 81 ? 40.718 9.335 -57.869 1.00 90.00 81 ASP A CA 1
ATOM 702 C C . ASP A 1 81 ? 39.331 8.673 -57.934 1.00 90.00 81 ASP A C 1
ATOM 704 O O . ASP A 1 81 ? 38.316 9.358 -57.823 1.00 90.00 81 ASP A O 1
ATOM 708 N N . LYS A 1 82 ? 39.267 7.336 -58.031 1.00 90.69 82 LYS A N 1
ATOM 709 C CA . LYS A 1 82 ? 37.999 6.584 -58.026 1.00 90.69 82 LYS A CA 1
ATOM 710 C C . LYS A 1 82 ? 37.249 6.713 -56.699 1.00 90.69 82 LYS A C 1
ATOM 712 O O . LYS A 1 82 ? 36.029 6.845 -56.692 1.00 90.69 82 LYS A O 1
ATOM 717 N N . TYR A 1 83 ? 37.960 6.707 -55.574 1.00 91.31 83 TYR A N 1
ATOM 718 C CA . TYR A 1 83 ? 37.347 6.935 -54.268 1.00 91.31 83 TYR A CA 1
ATOM 719 C C . TYR A 1 83 ? 36.890 8.394 -54.084 1.00 91.31 83 TYR A C 1
ATOM 721 O O . TYR A 1 83 ? 35.804 8.630 -53.560 1.00 91.31 83 TYR A O 1
ATOM 729 N N . MET A 1 84 ? 37.651 9.371 -54.589 1.00 88.69 84 MET A N 1
ATOM 730 C CA . MET A 1 84 ? 37.229 10.780 -54.594 1.00 88.69 84 MET A CA 1
ATOM 731 C C . MET A 1 84 ? 35.981 11.000 -55.465 1.00 88.69 84 MET A C 1
ATOM 733 O O . MET A 1 84 ? 35.079 11.743 -55.079 1.00 88.69 84 MET A O 1
ATOM 737 N N . GLN A 1 85 ? 35.886 10.311 -56.608 1.00 89.56 85 GLN A N 1
ATOM 738 C CA . GLN A 1 85 ? 34.679 10.277 -57.441 1.00 89.56 85 GLN A CA 1
ATOM 739 C C . GLN A 1 85 ? 33.490 9.645 -56.703 1.00 89.56 85 GLN A C 1
ATOM 741 O O . GLN A 1 85 ? 32.396 10.205 -56.763 1.00 89.56 85 GLN A O 1
ATOM 746 N N . LEU A 1 86 ? 33.689 8.543 -55.960 1.00 90.62 86 LEU A N 1
ATOM 747 C CA . LEU A 1 86 ? 32.631 7.940 -55.135 1.00 90.62 86 LEU A CA 1
ATOM 748 C C . LEU A 1 86 ? 32.061 8.954 -54.138 1.00 90.62 86 LEU A C 1
ATOM 750 O O . LEU A 1 86 ? 30.844 9.099 -54.066 1.00 90.62 86 LEU A O 1
ATOM 754 N N . LEU A 1 87 ? 32.918 9.652 -53.385 1.00 88.50 87 LEU A N 1
ATOM 755 C CA . LEU A 1 87 ? 32.471 10.633 -52.391 1.00 88.50 87 LEU A CA 1
ATOM 756 C C . LEU A 1 87 ? 31.662 11.763 -53.045 1.00 88.50 87 LEU A C 1
ATOM 758 O O . LEU A 1 87 ? 30.550 12.046 -52.604 1.00 88.50 87 LEU A O 1
ATOM 762 N N . LYS A 1 88 ? 32.154 12.341 -54.150 1.00 85.88 88 LYS A N 1
ATOM 763 C CA . LYS A 1 88 ? 31.428 13.388 -54.891 1.00 85.88 88 LYS A CA 1
ATOM 764 C C . LYS A 1 88 ? 30.081 12.915 -55.445 1.00 85.88 88 LYS A C 1
ATOM 766 O O . LYS A 1 88 ? 29.114 13.665 -55.396 1.00 85.88 88 LYS A O 1
ATOM 771 N N . MET A 1 89 ? 29.997 11.682 -55.947 1.00 86.56 89 MET A N 1
ATOM 772 C CA . MET A 1 89 ? 28.733 11.123 -56.438 1.00 86.56 89 MET A CA 1
ATOM 773 C C . MET A 1 89 ? 27.758 10.775 -55.306 1.00 86.56 89 MET A C 1
ATOM 775 O O . MET A 1 89 ? 26.559 10.928 -55.492 1.00 86.56 89 MET A O 1
ATOM 779 N N . PHE A 1 90 ? 28.238 10.334 -54.139 1.00 85.31 90 PHE A N 1
ATOM 780 C CA . PHE A 1 90 ? 27.382 9.924 -53.017 1.00 85.31 90 PHE A CA 1
ATOM 781 C C . PHE A 1 90 ? 26.589 11.084 -52.389 1.00 85.31 90 PHE A C 1
ATOM 783 O O . PHE A 1 90 ? 25.497 10.886 -51.858 1.00 85.31 90 PHE A O 1
ATOM 790 N N . TYR A 1 91 ? 27.132 12.298 -52.446 1.00 81.12 91 TYR A N 1
ATOM 791 C CA . TYR A 1 91 ? 26.469 13.499 -51.934 1.00 81.12 91 TYR A CA 1
ATOM 792 C C . TYR A 1 91 ? 25.792 14.346 -53.027 1.00 81.12 91 TYR A C 1
ATOM 794 O O . TYR A 1 91 ? 25.291 15.426 -52.730 1.00 81.12 91 TYR A O 1
ATOM 802 N N . SER A 1 92 ? 25.758 13.879 -54.279 1.00 79.69 92 SER A N 1
ATOM 803 C CA . SER A 1 92 ? 25.101 14.589 -55.381 1.00 79.69 92 SER A CA 1
ATOM 804 C C . SER A 1 92 ? 23.589 14.307 -55.394 1.00 79.69 92 SER A C 1
ATOM 806 O O . SER A 1 92 ? 23.208 13.137 -55.337 1.00 79.69 92 SER A O 1
ATOM 808 N N . PRO A 1 93 ? 22.720 15.333 -55.510 1.00 73.19 93 PRO A N 1
ATOM 809 C CA . PRO A 1 93 ? 21.265 15.149 -55.470 1.00 73.19 93 PRO A CA 1
ATOM 810 C C . PRO A 1 93 ? 20.716 14.367 -56.678 1.00 73.19 93 PRO A C 1
ATOM 812 O O . PRO A 1 93 ? 19.717 13.670 -56.556 1.00 73.19 93 PRO A O 1
ATOM 815 N N . ASP A 1 94 ? 21.397 14.399 -57.830 1.00 75.81 94 ASP A N 1
ATOM 816 C CA . ASP A 1 94 ? 20.971 13.725 -59.071 1.00 75.81 94 ASP A CA 1
ATOM 817 C C . ASP A 1 94 ? 21.486 12.271 -59.194 1.00 75.81 94 ASP A C 1
ATOM 819 O O . ASP A 1 94 ? 21.670 11.730 -60.301 1.00 75.81 94 ASP A O 1
ATOM 823 N N . VAL A 1 95 ? 21.826 11.634 -58.068 1.00 82.31 95 VAL A N 1
ATOM 824 C CA . VAL A 1 95 ? 22.478 10.319 -58.033 1.00 82.31 95 VAL A CA 1
ATOM 825 C C . VAL A 1 95 ? 21.698 9.324 -57.172 1.00 82.31 95 VAL A C 1
ATOM 827 O O . VAL A 1 95 ? 21.739 9.339 -55.947 1.00 82.31 95 VAL A O 1
ATOM 830 N N . THR A 1 96 ? 21.033 8.385 -57.847 1.00 83.88 96 THR A N 1
ATOM 831 C CA . THR A 1 96 ? 20.311 7.276 -57.214 1.00 83.88 96 THR A CA 1
ATOM 832 C C . THR A 1 96 ? 21.252 6.167 -56.727 1.00 83.88 96 THR A C 1
ATOM 834 O O . THR A 1 96 ? 22.400 6.045 -57.170 1.00 83.88 96 THR A O 1
ATOM 837 N N . ILE A 1 97 ? 20.740 5.296 -55.848 1.00 85.69 97 ILE A N 1
ATOM 838 C CA . ILE A 1 97 ? 21.457 4.093 -55.393 1.00 85.69 97 ILE A CA 1
ATOM 839 C C . ILE A 1 97 ? 21.893 3.222 -56.576 1.00 85.69 97 ILE A C 1
ATOM 841 O O . ILE A 1 97 ? 23.047 2.795 -56.609 1.00 85.69 97 ILE A O 1
ATOM 845 N N . ASP A 1 98 ? 21.010 2.985 -57.547 1.00 86.62 98 ASP A N 1
ATOM 846 C CA . ASP A 1 98 ? 21.310 2.118 -58.692 1.00 86.62 98 ASP A CA 1
ATOM 847 C C . ASP A 1 98 ? 22.467 2.685 -59.523 1.00 86.62 98 ASP A C 1
ATOM 849 O O . ASP A 1 98 ? 23.448 1.986 -59.770 1.00 86.62 98 ASP A O 1
ATOM 853 N N . LYS A 1 99 ? 22.447 3.996 -59.805 1.00 88.06 99 LYS A N 1
ATOM 854 C CA . LYS A 1 99 ? 23.523 4.709 -60.513 1.00 88.06 99 LYS A CA 1
ATOM 855 C C . LYS A 1 99 ? 24.871 4.613 -59.786 1.00 88.06 99 LYS A C 1
ATOM 857 O O . LYS A 1 99 ? 25.903 4.498 -60.448 1.00 88.06 99 LYS A O 1
ATOM 862 N N . LEU A 1 100 ? 24.901 4.614 -58.448 1.00 87.81 100 LEU A N 1
ATOM 863 C CA . LEU A 1 100 ? 26.128 4.362 -57.668 1.00 87.81 100 LEU A CA 1
ATOM 864 C C . LEU A 1 100 ? 26.598 2.908 -57.760 1.00 87.81 100 LEU A C 1
ATOM 866 O O . LEU A 1 100 ? 27.794 2.656 -57.922 1.00 87.81 100 LEU A O 1
ATOM 870 N N . VAL A 1 101 ? 25.678 1.949 -57.639 1.00 89.62 101 VAL A N 1
ATOM 871 C CA . VAL A 1 101 ? 26.005 0.518 -57.704 1.00 89.62 101 VAL A CA 1
ATOM 872 C C . VAL A 1 101 ? 26.537 0.152 -59.090 1.00 89.62 101 VAL A C 1
ATOM 874 O O . VAL A 1 101 ? 27.541 -0.554 -59.174 1.00 89.62 101 VAL A O 1
ATOM 877 N N . GLU A 1 102 ? 25.935 0.684 -60.155 1.00 89.31 102 GLU A N 1
ATOM 878 C CA . GLU A 1 102 ? 26.389 0.540 -61.541 1.00 89.31 102 GLU A CA 1
ATOM 879 C C . GLU A 1 102 ? 27.754 1.203 -61.771 1.00 89.31 102 GLU A C 1
ATOM 881 O O . GLU A 1 102 ? 28.688 0.535 -62.214 1.00 89.31 102 GLU A O 1
ATOM 886 N N . SER A 1 103 ? 27.908 2.487 -61.416 1.00 90.50 103 SER A N 1
ATOM 887 C CA . SER A 1 103 ? 29.125 3.266 -61.718 1.00 90.50 103 SER A CA 1
ATOM 888 C C . SER A 1 103 ? 30.392 2.706 -61.066 1.00 90.50 103 SER A C 1
ATOM 890 O O . SER A 1 103 ? 31.485 2.847 -61.614 1.00 90.50 103 SER A O 1
ATOM 892 N N . PHE A 1 104 ? 30.261 2.070 -59.898 1.00 90.38 104 PHE A N 1
ATOM 893 C CA . PHE A 1 104 ? 31.399 1.532 -59.149 1.00 90.38 104 PHE A CA 1
ATOM 894 C C . PHE A 1 104 ? 31.446 0.001 -59.087 1.00 90.38 104 PHE A C 1
ATOM 896 O O . PHE A 1 104 ? 32.434 -0.533 -58.591 1.00 90.38 104 PHE A O 1
ATOM 903 N N . ALA A 1 105 ? 30.421 -0.712 -59.566 1.00 89.19 105 ALA A N 1
ATOM 904 C CA . ALA A 1 105 ? 30.256 -2.163 -59.406 1.00 89.19 105 ALA A CA 1
ATOM 905 C C . ALA A 1 105 ? 30.373 -2.646 -57.937 1.00 89.19 105 ALA A C 1
ATOM 907 O O . ALA A 1 105 ? 30.857 -3.746 -57.660 1.00 89.19 105 ALA A O 1
ATOM 908 N N . ILE A 1 106 ? 29.937 -1.817 -56.977 1.00 89.12 106 ILE A N 1
ATOM 909 C CA . ILE A 1 106 ? 29.985 -2.093 -55.532 1.00 89.12 106 ILE A CA 1
ATOM 910 C C . ILE A 1 106 ? 28.555 -2.091 -54.970 1.00 89.12 106 ILE A C 1
ATOM 912 O O . ILE A 1 106 ? 27.865 -1.082 -55.087 1.00 89.12 106 ILE A O 1
ATOM 916 N N . PRO A 1 107 ? 28.107 -3.148 -54.262 1.00 88.06 107 PRO A N 1
ATOM 917 C CA . PRO A 1 107 ? 26.813 -3.140 -53.579 1.00 88.06 107 PRO A CA 1
ATOM 918 C C . PRO A 1 107 ? 26.681 -1.980 -52.581 1.00 88.06 107 PRO A C 1
ATOM 920 O O . PRO A 1 107 ? 27.586 -1.757 -51.775 1.00 88.06 107 PRO A O 1
ATOM 923 N N . TYR A 1 108 ? 25.524 -1.312 -52.535 1.00 86.38 108 TYR A N 1
ATOM 924 C CA . TYR A 1 108 ? 25.279 -0.139 -51.676 1.00 86.38 108 TYR A CA 1
ATOM 925 C C . TYR A 1 108 ? 25.681 -0.345 -50.199 1.00 86.38 108 TYR A C 1
ATOM 927 O O . TYR A 1 108 ? 26.328 0.505 -49.593 1.00 86.38 108 TYR A O 1
ATOM 935 N N . LYS A 1 109 ? 25.427 -1.537 -49.633 1.00 85.56 109 LYS A N 1
ATOM 936 C CA . LYS A 1 109 ? 25.845 -1.913 -48.262 1.00 85.56 109 LYS A CA 1
ATOM 937 C C . LYS A 1 109 ? 27.367 -1.876 -48.025 1.00 85.56 109 LYS A C 1
ATOM 939 O O . LYS A 1 109 ? 27.795 -1.754 -46.877 1.00 85.56 109 LYS A O 1
ATOM 944 N N . LYS A 1 110 ? 28.188 -2.028 -49.073 1.00 86.62 110 LYS A N 1
ATOM 945 C CA . LYS A 1 110 ? 29.642 -1.794 -49.032 1.00 86.62 110 LYS A CA 1
ATOM 946 C C . LYS A 1 110 ? 29.953 -0.302 -49.225 1.00 86.62 110 LYS A C 1
ATOM 948 O O . LYS A 1 110 ? 30.787 0.193 -48.476 1.00 86.62 110 LYS A O 1
ATOM 953 N N . ILE A 1 111 ? 29.276 0.401 -50.146 1.00 88.50 111 ILE A N 1
ATOM 954 C CA . ILE A 1 111 ? 29.451 1.852 -50.391 1.00 88.50 111 ILE A CA 1
ATOM 955 C C . ILE A 1 111 ? 29.259 2.660 -49.102 1.00 88.50 111 ILE A C 1
ATOM 957 O O . ILE A 1 111 ? 30.160 3.399 -48.722 1.00 88.50 111 ILE A O 1
ATOM 961 N N . VAL A 1 112 ? 28.166 2.444 -48.363 1.00 85.81 112 VAL A N 1
ATOM 962 C CA . VAL A 1 112 ? 27.870 3.158 -47.100 1.00 85.81 112 VAL A CA 1
ATOM 963 C C . VAL A 1 112 ? 29.002 3.033 -46.063 1.00 85.81 112 VAL A C 1
ATOM 965 O O . VAL A 1 112 ? 29.224 3.943 -45.272 1.00 85.81 112 VAL A O 1
ATOM 968 N N . LYS A 1 113 ? 29.783 1.941 -46.080 1.00 88.06 113 LYS A N 1
ATOM 969 C CA . LYS A 1 113 ? 30.951 1.775 -45.191 1.00 88.06 113 LYS A CA 1
ATOM 970 C C . LYS A 1 113 ? 32.170 2.594 -45.632 1.00 88.06 113 LYS A C 1
ATOM 972 O O . LYS A 1 113 ? 33.033 2.881 -44.801 1.00 88.06 113 LYS A O 1
ATOM 977 N N . LEU A 1 114 ? 32.257 2.940 -46.917 1.00 89.25 114 LEU A N 1
ATOM 978 C CA . LEU A 1 114 ? 33.337 3.729 -47.516 1.00 89.25 114 LEU A CA 1
ATOM 979 C C . LEU A 1 114 ? 33.109 5.240 -47.393 1.00 89.25 114 LEU A C 1
ATOM 981 O O . LEU A 1 114 ? 34.085 5.976 -47.386 1.00 89.25 114 LEU A O 1
ATOM 985 N N . VAL A 1 115 ? 31.869 5.698 -47.227 1.00 87.69 115 VAL A N 1
ATOM 986 C CA . VAL A 1 115 ? 31.544 7.128 -47.088 1.00 87.69 115 VAL A CA 1
ATOM 987 C C . VAL A 1 115 ? 32.136 7.726 -45.806 1.00 87.69 115 VAL A C 1
ATOM 989 O O . VAL A 1 115 ? 32.171 7.077 -44.754 1.00 87.69 115 VAL A O 1
ATOM 992 N N . VAL A 1 116 ? 32.608 8.966 -45.906 1.00 86.56 116 VAL A N 1
ATOM 993 C CA . VAL A 1 116 ? 33.052 9.839 -44.806 1.00 86.56 116 VAL A CA 1
ATOM 994 C C . VAL A 1 116 ? 32.051 11.001 -44.730 1.00 86.56 116 VAL A C 1
ATOM 996 O O . VAL A 1 116 ? 31.648 11.457 -45.801 1.00 86.56 116 VAL A O 1
ATOM 999 N N . PRO A 1 117 ? 31.607 11.437 -43.532 1.00 86.12 117 PRO A N 1
ATOM 1000 C CA . PRO A 1 117 ? 30.738 12.606 -43.399 1.00 86.12 117 PRO A CA 1
ATOM 1001 C C . PRO A 1 117 ? 31.378 13.862 -43.995 1.00 86.12 117 PRO A C 1
ATOM 1003 O O . PRO A 1 117 ? 32.598 13.979 -44.055 1.00 86.12 117 PRO A O 1
ATOM 1006 N N . ILE A 1 118 ? 30.541 14.819 -44.384 1.00 87.00 118 ILE A N 1
ATOM 1007 C CA . ILE A 1 118 ? 30.985 16.181 -44.694 1.00 87.00 118 ILE A CA 1
ATOM 1008 C C . ILE A 1 118 ? 30.904 16.985 -43.398 1.00 87.00 118 ILE A C 1
ATOM 1010 O O . ILE A 1 118 ? 29.820 17.099 -42.826 1.00 87.00 118 ILE A O 1
ATOM 1014 N N . HIS A 1 119 ? 32.025 17.521 -42.921 1.00 86.25 119 HIS A N 1
ATOM 1015 C CA . HIS A 1 119 ? 32.036 18.388 -41.746 1.00 86.25 119 HIS A CA 1
ATOM 1016 C C . HIS A 1 119 ? 31.657 19.805 -42.167 1.00 86.25 119 HIS A C 1
ATOM 1018 O O . HIS A 1 119 ? 32.308 20.408 -43.017 1.00 86.25 119 HIS A O 1
ATOM 1024 N N . ILE A 1 120 ? 30.594 20.350 -41.581 1.00 85.38 120 ILE A N 1
ATOM 1025 C CA . ILE A 1 120 ? 30.137 21.711 -41.849 1.00 85.38 120 ILE A CA 1
ATOM 1026 C C . ILE A 1 120 ? 30.128 22.522 -40.561 1.00 85.38 120 ILE A C 1
ATOM 1028 O O . ILE A 1 120 ? 29.758 22.028 -39.493 1.00 85.38 120 ILE A O 1
ATOM 1032 N N . LYS A 1 121 ? 30.490 23.799 -40.677 1.00 81.94 121 LYS A N 1
ATOM 1033 C CA . LYS A 1 121 ? 30.301 24.781 -39.618 1.00 81.94 121 LYS A CA 1
ATOM 1034 C C . LYS A 1 121 ? 29.311 25.838 -40.083 1.00 81.94 121 LYS A C 1
ATOM 1036 O O . LYS A 1 121 ? 29.644 26.675 -40.917 1.00 81.94 121 LYS A O 1
ATOM 1041 N N . GLU A 1 122 ? 28.100 25.794 -39.540 1.00 76.25 122 GLU A N 1
ATOM 1042 C CA . GLU A 1 122 ? 27.024 26.714 -39.904 1.00 76.25 122 GLU A CA 1
ATOM 1043 C C . GLU A 1 122 ? 26.908 27.838 -38.874 1.00 76.25 122 GLU A C 1
ATOM 1045 O O . GLU A 1 122 ? 26.234 27.721 -37.855 1.00 76.25 122 GLU A O 1
ATOM 1050 N N . TYR A 1 123 ? 27.546 28.973 -39.156 1.00 74.12 123 TYR A N 1
ATOM 1051 C CA . TYR A 1 123 ? 27.612 30.128 -38.248 1.00 74.12 123 TYR A CA 1
ATOM 1052 C C . TYR A 1 123 ? 26.250 30.775 -37.913 1.00 74.12 123 TYR A C 1
ATOM 1054 O O . TYR A 1 123 ? 26.172 31.626 -37.024 1.00 74.12 123 TYR A O 1
ATOM 1062 N N . GLU A 1 124 ? 25.185 30.391 -38.620 1.00 80.00 124 GLU A N 1
ATOM 1063 C CA . GLU A 1 124 ? 23.814 30.878 -38.425 1.00 80.00 124 GLU A CA 1
ATOM 1064 C C . GLU A 1 124 ? 22.850 29.800 -37.898 1.00 80.00 124 GLU A C 1
ATOM 1066 O O . GLU A 1 124 ? 21.715 30.133 -37.540 1.00 80.00 124 GLU A O 1
ATOM 1071 N N . LYS A 1 125 ? 23.280 28.529 -37.822 1.00 86.56 125 LYS A N 1
ATOM 1072 C CA . LYS A 1 125 ? 22.441 27.389 -37.428 1.00 86.56 125 LYS A CA 1
ATOM 1073 C C . LYS A 1 125 ? 23.053 26.588 -36.286 1.00 86.56 125 LYS A C 1
ATOM 1075 O O . LYS A 1 125 ? 24.191 26.144 -36.351 1.00 86.56 125 LYS A O 1
ATOM 1080 N N . TYR A 1 126 ? 22.251 26.335 -35.257 1.00 90.00 126 TYR A N 1
ATOM 1081 C CA . TYR A 1 126 ? 22.714 25.719 -34.017 1.00 90.00 126 TYR A CA 1
ATOM 1082 C C . TYR A 1 126 ? 21.899 24.486 -33.635 1.00 90.00 126 TYR A C 1
ATOM 1084 O O . TYR A 1 126 ? 20.686 24.399 -33.849 1.00 90.00 126 TYR A O 1
ATOM 1092 N N . CYS A 1 127 ? 22.581 23.527 -33.012 1.00 89.12 127 CYS A N 1
ATOM 1093 C CA . CYS A 1 127 ? 21.963 22.332 -32.460 1.00 89.12 127 CYS A CA 1
ATOM 1094 C C . CYS A 1 127 ? 20.976 22.706 -31.333 1.00 89.12 127 CYS A C 1
ATOM 1096 O O . CYS A 1 127 ? 21.418 23.270 -30.329 1.00 89.12 127 CYS A O 1
ATOM 1098 N N . PRO A 1 128 ? 19.685 22.320 -31.402 1.00 86.94 128 PRO A N 1
ATOM 1099 C CA . PRO A 1 128 ? 18.695 22.654 -30.371 1.00 86.94 128 PRO A CA 1
ATOM 1100 C C . PRO A 1 128 ? 18.960 22.006 -29.000 1.00 86.94 128 PRO A C 1
ATOM 1102 O O . PRO A 1 128 ? 18.325 22.375 -28.017 1.00 86.94 128 PRO A O 1
ATOM 1105 N N . LYS A 1 129 ? 19.873 21.027 -28.919 1.00 85.56 129 LYS A N 1
ATOM 1106 C CA . LYS A 1 129 ? 20.183 20.269 -27.695 1.00 85.56 129 LYS A CA 1
ATOM 1107 C C . LYS A 1 129 ? 21.413 20.788 -26.946 1.00 85.56 129 LYS A C 1
ATOM 1109 O O . LYS A 1 129 ? 21.435 20.753 -25.719 1.00 85.56 129 LYS A O 1
ATOM 1114 N N . CYS A 1 130 ? 22.458 21.212 -27.660 1.00 87.25 130 CYS A N 1
ATOM 1115 C CA . CYS A 1 130 ? 23.742 21.599 -27.054 1.00 87.25 130 CYS A CA 1
ATOM 1116 C C . CYS A 1 130 ? 24.367 22.884 -27.624 1.00 87.25 130 CYS A C 1
ATOM 1118 O O . CYS A 1 130 ? 25.496 23.219 -27.248 1.00 87.25 130 CYS A O 1
ATOM 1120 N N . PHE A 1 131 ? 23.641 23.575 -28.512 1.00 87.00 131 PHE A N 1
ATOM 1121 C CA . PHE A 1 131 ? 23.984 24.881 -29.085 1.00 87.00 131 PHE A CA 1
ATOM 1122 C C . PHE A 1 131 ? 25.352 24.916 -29.791 1.00 87.00 131 PHE A C 1
ATOM 1124 O O . PHE A 1 131 ? 26.047 25.926 -29.782 1.00 87.00 131 PHE A O 1
ATOM 1131 N N . ASN A 1 132 ? 25.750 23.790 -30.392 1.00 88.12 132 ASN A N 1
ATOM 1132 C CA . ASN A 1 132 ? 26.927 23.685 -31.258 1.00 88.12 132 ASN A CA 1
ATOM 1133 C C . ASN A 1 132 ? 26.585 24.115 -32.693 1.00 88.12 132 ASN A C 1
ATOM 1135 O O . ASN A 1 132 ? 25.473 23.840 -33.146 1.00 88.12 132 ASN A O 1
ATOM 1139 N N . ASP A 1 133 ? 27.549 24.722 -33.387 1.00 87.00 133 ASP A N 1
ATOM 1140 C CA . ASP A 1 133 ? 27.476 25.176 -34.786 1.00 87.00 133 ASP A CA 1
ATOM 1141 C C . ASP A 1 133 ? 28.191 24.238 -35.784 1.00 87.00 133 ASP A C 1
ATOM 1143 O O . ASP A 1 133 ? 28.004 24.371 -36.993 1.00 87.00 133 ASP A O 1
ATOM 1147 N N . SER A 1 134 ? 28.976 23.266 -35.301 1.00 90.12 134 SER A N 1
ATOM 1148 C CA . SER A 1 134 ? 29.559 22.202 -36.135 1.00 90.12 134 SER A CA 1
ATOM 1149 C C . SER A 1 134 ? 28.672 20.952 -36.218 1.00 90.12 134 SER A C 1
ATOM 1151 O O . SER A 1 134 ? 28.159 20.470 -35.192 1.00 90.12 134 SER A O 1
ATOM 1153 N N . PHE A 1 135 ? 28.554 20.396 -37.427 1.00 88.50 135 PHE A N 1
ATOM 1154 C CA . PHE A 1 135 ? 27.777 19.198 -37.747 1.00 88.50 135 PHE A CA 1
ATOM 1155 C C . PHE A 1 135 ? 28.499 18.304 -38.764 1.00 88.50 135 PHE A C 1
ATOM 1157 O O . PHE A 1 135 ? 29.071 18.782 -39.737 1.00 88.50 135 PHE A O 1
ATOM 1164 N N . GLU A 1 136 ? 28.363 16.995 -38.591 1.00 88.88 136 GLU A N 1
ATOM 1165 C CA . GLU A 1 136 ? 28.633 15.989 -39.616 1.00 88.88 136 GLU A CA 1
ATOM 1166 C C . GLU A 1 136 ? 27.381 15.785 -40.476 1.00 88.88 136 GLU A C 1
ATOM 1168 O O . GLU A 1 136 ? 26.312 15.441 -39.962 1.00 88.88 136 GLU A O 1
ATOM 1173 N N . ILE A 1 137 ? 27.502 15.936 -41.791 1.00 83.69 137 ILE A N 1
ATOM 1174 C CA . ILE A 1 137 ? 26.424 15.660 -42.739 1.00 83.69 137 ILE A CA 1
ATOM 1175 C C . ILE A 1 137 ? 26.563 14.246 -43.298 1.00 83.69 137 ILE A C 1
ATOM 1177 O O . ILE A 1 137 ? 27.570 13.875 -43.913 1.00 83.69 137 ILE A O 1
ATOM 1181 N N . TYR A 1 138 ? 25.480 13.482 -43.171 1.00 75.19 138 TYR A N 1
ATOM 1182 C CA . TYR A 1 138 ? 25.299 12.204 -43.851 1.00 75.19 138 TYR A CA 1
ATOM 1183 C C . TYR A 1 138 ? 24.172 12.325 -44.883 1.00 75.19 138 TYR A C 1
ATOM 1185 O O . TYR A 1 138 ? 23.037 12.655 -44.533 1.00 75.19 138 TYR A O 1
ATOM 1193 N N . SER A 1 139 ? 24.482 12.022 -46.148 1.00 67.81 139 SER A N 1
ATOM 1194 C CA . SER A 1 139 ? 23.472 11.794 -47.189 1.00 67.81 139 SER A CA 1
ATOM 1195 C C . SER A 1 139 ? 22.792 10.443 -46.942 1.00 67.81 139 SER A C 1
ATOM 1197 O O . SER A 1 139 ? 23.472 9.443 -46.690 1.00 67.81 139 SER A O 1
ATOM 1199 N N . ASN A 1 140 ? 21.457 10.406 -46.990 1.00 62.44 140 ASN A N 1
ATOM 1200 C CA . ASN A 1 140 ? 20.670 9.186 -46.805 1.00 62.44 140 ASN A CA 1
ATOM 1201 C C . ASN A 1 140 ? 19.867 8.818 -48.060 1.00 62.44 140 ASN A C 1
ATOM 1203 O O . ASN A 1 140 ? 18.638 8.793 -48.054 1.00 62.44 140 ASN A O 1
ATOM 1207 N N . ILE A 1 141 ? 20.587 8.436 -49.115 1.00 63.78 141 ILE A N 1
ATOM 1208 C CA . ILE A 1 141 ? 20.049 8.022 -50.426 1.00 63.78 141 ILE A CA 1
ATOM 1209 C C . ILE A 1 141 ? 19.035 6.850 -50.341 1.00 63.78 141 ILE A C 1
ATOM 1211 O O . ILE A 1 141 ? 18.378 6.518 -51.320 1.00 63.78 141 ILE A O 1
ATOM 1215 N N . SER A 1 142 ? 18.874 6.179 -49.189 1.00 55.47 142 SER A N 1
ATOM 1216 C CA . SER A 1 142 ? 17.979 5.018 -49.055 1.00 55.47 142 SER A CA 1
ATOM 1217 C C . SER A 1 142 ? 16.543 5.312 -48.604 1.00 55.47 142 SER A C 1
ATOM 1219 O O . SER A 1 142 ? 15.802 4.355 -48.392 1.00 55.47 142 SER A O 1
ATOM 1221 N N . SER A 1 143 ? 16.142 6.572 -48.388 1.00 50.75 143 SER A N 1
ATOM 1222 C CA . SER A 1 143 ? 14.809 6.909 -47.838 1.00 50.75 143 SER A CA 1
ATOM 1223 C C . SER A 1 143 ? 13.781 7.503 -48.816 1.00 50.75 143 SER A C 1
ATOM 1225 O O . SER A 1 143 ? 12.699 7.858 -48.358 1.00 50.75 143 SER A O 1
ATOM 1227 N N . ASN A 1 144 ? 14.073 7.626 -50.121 1.00 48.91 144 ASN A N 1
ATOM 1228 C CA . ASN A 1 144 ? 13.252 8.401 -51.085 1.00 48.91 144 ASN A CA 1
ATOM 1229 C C . ASN A 1 144 ? 12.938 9.839 -50.606 1.00 48.91 144 ASN A C 1
ATOM 1231 O O . ASN A 1 144 ? 11.916 10.432 -50.947 1.00 48.91 144 ASN A O 1
ATOM 1235 N N . LEU A 1 145 ? 13.826 10.368 -49.770 1.00 49.94 145 LEU A N 1
ATOM 1236 C CA . LEU A 1 145 ? 13.836 11.712 -49.223 1.00 49.94 145 LEU A CA 1
ATOM 1237 C C . LEU A 1 145 ? 15.293 12.139 -49.319 1.00 49.94 145 LEU A C 1
ATOM 1239 O O . LEU A 1 145 ? 16.115 11.627 -48.553 1.00 49.94 145 LEU A O 1
ATOM 1243 N N . ASP A 1 146 ? 15.600 13.045 -50.244 1.00 55.00 146 ASP A N 1
ATOM 1244 C CA . ASP A 1 146 ? 16.947 13.583 -50.487 1.00 55.00 146 ASP A CA 1
ATOM 1245 C C . ASP A 1 146 ? 17.339 14.614 -49.408 1.00 55.00 146 ASP A C 1
ATOM 1247 O O . ASP A 1 146 ? 17.885 15.685 -49.665 1.00 55.00 146 ASP A O 1
ATOM 1251 N N . GLU A 1 147 ? 16.997 14.302 -48.157 1.00 64.44 147 GLU A N 1
ATOM 1252 C CA . GLU A 1 147 ? 17.210 15.146 -46.993 1.00 64.44 147 GLU A CA 1
ATOM 1253 C C . GLU A 1 147 ? 18.571 14.851 -46.356 1.00 64.44 147 GLU A C 1
ATOM 1255 O O . GLU A 1 147 ? 18.860 13.738 -45.902 1.00 64.44 147 GLU A O 1
ATOM 1260 N N . LEU A 1 148 ? 19.394 15.892 -46.255 1.00 73.88 148 LEU A N 1
ATOM 1261 C CA . LEU A 1 148 ? 20.644 15.866 -45.505 1.00 73.88 148 LEU A CA 1
ATOM 1262 C C . LEU A 1 148 ? 20.357 15.762 -43.998 1.00 73.88 148 LEU A C 1
ATOM 1264 O O . LEU A 1 148 ? 19.603 16.562 -43.437 1.00 73.88 148 LEU A O 1
ATOM 1268 N N . ILE A 1 149 ? 20.987 14.792 -43.329 1.00 79.88 149 ILE A N 1
ATOM 1269 C CA . ILE A 1 149 ? 20.893 14.626 -41.873 1.00 79.88 149 ILE A CA 1
ATOM 1270 C C . ILE A 1 149 ? 22.116 15.271 -41.223 1.00 79.88 149 ILE A C 1
ATOM 1272 O O . ILE A 1 149 ? 23.247 14.864 -41.491 1.00 79.88 149 ILE A O 1
ATOM 1276 N N . TYR A 1 150 ? 21.875 16.226 -40.323 1.00 85.94 150 TYR A N 1
ATOM 1277 C CA . TYR A 1 150 ? 22.903 16.947 -39.577 1.00 85.94 150 TYR A CA 1
ATOM 1278 C C . TYR A 1 150 ? 23.107 16.247 -38.237 1.00 85.94 150 TYR A C 1
ATOM 1280 O O . TYR A 1 150 ? 22.267 16.328 -37.339 1.00 85.94 150 TYR A O 1
ATOM 1288 N N . ASN A 1 151 ? 24.216 15.533 -38.100 1.00 89.19 151 ASN A N 1
ATOM 1289 C CA . ASN A 1 151 ? 24.645 14.934 -36.847 1.00 89.19 151 ASN A CA 1
ATOM 1290 C C . ASN A 1 151 ? 25.490 15.954 -36.074 1.00 89.19 151 ASN A C 1
ATOM 1292 O O . ASN A 1 151 ? 26.551 16.366 -36.531 1.00 89.19 151 ASN A O 1
ATOM 1296 N N . CYS A 1 152 ? 25.029 16.406 -34.910 1.00 89.88 152 CYS A N 1
ATOM 1297 C CA . CYS A 1 152 ? 25.775 17.398 -34.137 1.00 89.88 152 CYS A CA 1
ATOM 1298 C C . CYS A 1 152 ? 27.060 16.798 -33.542 1.00 89.88 152 CYS A C 1
ATOM 1300 O O . CYS A 1 152 ? 26.974 15.943 -32.662 1.00 89.88 152 CYS A O 1
ATOM 1302 N N . GLU A 1 153 ? 28.237 17.314 -33.910 1.00 88.38 153 GLU A N 1
ATOM 1303 C CA . GLU A 1 153 ? 29.540 16.773 -33.472 1.00 88.38 153 GLU A CA 1
ATOM 1304 C C . GLU A 1 153 ? 29.682 16.670 -31.942 1.00 88.38 153 GLU A C 1
ATOM 1306 O O . GLU A 1 153 ? 30.273 15.731 -31.414 1.00 88.38 153 GLU A O 1
ATOM 1311 N N . LYS A 1 154 ? 29.096 17.621 -31.204 1.00 88.06 154 LYS A N 1
ATOM 1312 C CA . LYS A 1 154 ? 29.222 17.715 -29.742 1.00 88.06 154 LYS A CA 1
ATOM 1313 C C . LYS A 1 154 ? 28.267 16.809 -28.957 1.00 88.06 154 LYS A C 1
ATOM 1315 O O . LYS A 1 154 ? 28.581 16.449 -27.826 1.00 88.06 154 LYS A O 1
ATOM 1320 N N . CYS A 1 155 ? 27.079 16.500 -29.485 1.00 88.75 155 CYS A N 1
ATOM 1321 C CA . CYS A 1 155 ? 26.063 15.723 -28.748 1.00 88.75 155 CYS A CA 1
ATOM 1322 C C . CYS A 1 155 ? 25.500 14.506 -29.493 1.00 88.75 155 CYS A C 1
ATOM 1324 O O . CYS A 1 155 ? 24.650 13.811 -28.935 1.00 88.75 155 CYS A O 1
ATOM 1326 N N . LEU A 1 156 ? 25.979 14.258 -30.716 1.00 88.25 156 LEU A N 1
ATOM 1327 C CA . LEU A 1 156 ? 25.647 13.130 -31.594 1.00 88.25 156 LEU A CA 1
ATOM 1328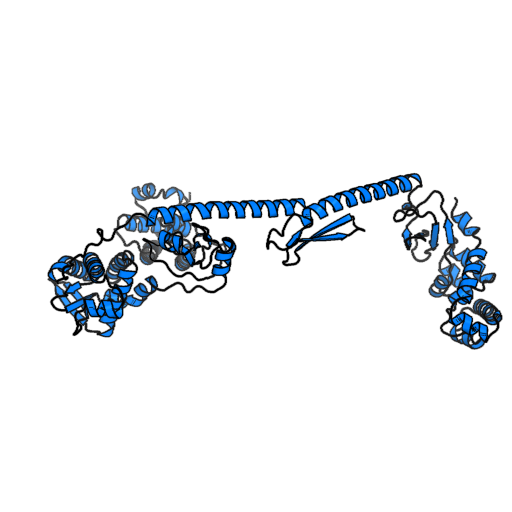 C C . LEU A 1 156 ? 24.142 12.982 -31.888 1.00 88.25 156 LEU A C 1
ATOM 1330 O O . LEU A 1 156 ? 23.644 11.898 -32.192 1.00 88.25 156 LEU A O 1
ATOM 1334 N N . GLU A 1 157 ? 23.403 14.087 -31.762 1.00 86.38 157 GLU A N 1
ATOM 1335 C CA . GLU A 1 157 ? 21.976 14.155 -32.060 1.00 86.38 157 GLU A CA 1
ATOM 1336 C C . GLU A 1 157 ? 21.773 14.356 -33.565 1.00 86.38 157 GLU A C 1
ATOM 1338 O O . GLU A 1 157 ? 22.368 15.261 -34.159 1.00 86.38 157 GLU A O 1
ATOM 1343 N N . LYS A 1 158 ? 20.908 13.533 -34.167 1.00 87.44 158 LYS A N 1
ATOM 1344 C CA . LYS A 1 158 ? 20.561 13.602 -35.592 1.00 87.44 158 LYS A CA 1
ATOM 1345 C C . LYS A 1 158 ? 19.389 14.547 -35.797 1.00 87.44 158 LYS A C 1
ATOM 1347 O O . LYS A 1 158 ? 18.278 14.279 -35.345 1.00 87.44 158 LYS A O 1
ATOM 1352 N N . ILE A 1 159 ? 19.639 15.648 -36.491 1.00 85.81 159 ILE A N 1
ATOM 1353 C CA . ILE A 1 159 ? 18.711 16.766 -36.622 1.00 85.81 159 ILE A CA 1
ATOM 1354 C C . ILE A 1 159 ? 18.470 17.033 -38.114 1.00 85.81 159 ILE A C 1
ATOM 1356 O O . ILE A 1 159 ? 19.382 16.934 -38.935 1.00 85.81 159 ILE A O 1
ATOM 1360 N N . LYS A 1 160 ? 17.223 17.344 -38.476 1.00 84.25 160 LYS A N 1
ATOM 1361 C CA . LYS A 1 160 ? 16.878 17.850 -39.811 1.00 84.25 160 LYS A CA 1
ATOM 1362 C C . LYS A 1 160 ? 17.132 19.360 -39.876 1.00 84.25 160 LYS A C 1
ATOM 1364 O O . LYS A 1 160 ? 16.985 20.041 -38.862 1.00 84.25 160 LYS A O 1
ATOM 1369 N N . TYR A 1 161 ? 17.467 19.890 -41.052 1.00 79.69 161 TYR A N 1
ATOM 1370 C CA . TYR A 1 161 ? 17.830 21.306 -41.224 1.00 79.69 161 TYR A CA 1
ATOM 1371 C C . TYR A 1 161 ? 16.763 22.303 -40.730 1.00 79.69 161 TYR A C 1
ATOM 1373 O O . TYR A 1 161 ? 17.089 23.311 -40.103 1.00 79.69 161 TYR A O 1
ATOM 1381 N N . ASP A 1 162 ? 15.483 21.992 -40.953 1.00 82.25 162 ASP A N 1
ATOM 1382 C CA . ASP A 1 162 ? 14.322 22.774 -40.502 1.00 82.25 162 ASP A CA 1
ATOM 1383 C C . ASP A 1 162 ? 14.240 22.909 -38.971 1.00 82.25 162 ASP A C 1
ATOM 1385 O O . ASP A 1 162 ? 13.700 23.889 -38.462 1.00 82.25 162 ASP A O 1
ATOM 1389 N N . LYS A 1 163 ? 14.821 21.954 -38.234 1.00 86.81 163 LYS A N 1
ATOM 1390 C CA . LYS A 1 163 ? 14.867 21.918 -36.764 1.00 86.81 163 LYS A CA 1
ATOM 1391 C C . LYS A 1 163 ? 16.141 22.521 -36.167 1.00 86.81 163 LYS A C 1
ATOM 1393 O O . LYS A 1 163 ? 16.280 22.533 -34.943 1.00 86.81 163 LYS A O 1
ATOM 1398 N N . LEU A 1 164 ? 17.074 23.005 -36.990 1.00 87.50 164 LEU A N 1
ATOM 1399 C CA . LEU A 1 164 ? 18.229 23.762 -36.508 1.00 87.50 164 LEU A CA 1
ATOM 1400 C C . LEU A 1 164 ? 17.810 25.193 -36.167 1.00 87.50 164 LEU A C 1
ATOM 1402 O O . LEU A 1 164 ? 17.249 25.904 -37.008 1.00 87.50 164 LEU A O 1
ATOM 1406 N N . LEU A 1 165 ? 18.128 25.617 -34.944 1.00 88.38 165 LEU A N 1
ATOM 1407 C CA . LEU A 1 165 ? 17.805 26.949 -34.437 1.00 88.38 165 LEU A CA 1
ATOM 1408 C C . LEU A 1 165 ? 18.592 28.009 -35.207 1.00 88.38 165 LEU A C 1
ATOM 1410 O O . LEU A 1 165 ? 19.767 27.793 -35.504 1.00 88.38 165 LEU A O 1
ATOM 1414 N N . SER A 1 166 ? 17.979 29.160 -35.493 1.00 88.75 166 SER A N 1
ATOM 1415 C CA . SER A 1 166 ? 18.749 30.352 -35.870 1.00 88.75 166 SER A CA 1
ATOM 1416 C C . SER A 1 166 ? 19.652 30.793 -34.713 1.00 88.75 166 SER A C 1
ATOM 1418 O O . SER A 1 166 ? 19.434 30.416 -33.561 1.00 88.75 166 SER A O 1
ATOM 1420 N N . LYS A 1 167 ? 20.647 31.638 -34.993 1.00 85.25 167 LYS A N 1
ATOM 1421 C CA . LYS A 1 167 ? 21.503 32.239 -33.958 1.00 85.25 167 LYS A CA 1
ATOM 1422 C C . LYS A 1 167 ? 20.713 32.915 -32.830 1.00 85.25 167 LYS A C 1
ATOM 1424 O O . LYS A 1 167 ? 21.037 32.719 -31.664 1.00 85.25 167 LYS A O 1
ATOM 1429 N N . GLU A 1 168 ? 19.670 33.667 -33.169 1.00 86.12 168 GLU A N 1
ATOM 1430 C CA . GLU A 1 168 ? 18.804 34.354 -32.201 1.00 86.12 168 GLU A CA 1
ATOM 1431 C C . GLU A 1 168 ? 18.016 33.345 -31.354 1.00 86.12 168 GLU A C 1
ATOM 1433 O O . GLU A 1 168 ? 18.115 33.363 -30.131 1.00 86.12 168 GLU A O 1
ATOM 1438 N N . GLN A 1 169 ? 17.352 32.376 -31.996 1.00 88.94 169 GLN A N 1
ATOM 1439 C CA . GLN A 1 169 ? 16.629 31.295 -31.311 1.00 88.94 169 GLN A CA 1
ATOM 1440 C C . GLN A 1 169 ? 17.542 30.454 -30.407 1.00 88.94 169 GLN A C 1
ATOM 1442 O O . GLN A 1 169 ? 17.117 29.977 -29.358 1.00 88.94 169 GLN A O 1
ATOM 1447 N N . ALA A 1 170 ? 18.798 30.248 -30.808 1.00 86.44 170 ALA A N 1
ATOM 1448 C CA . ALA A 1 170 ? 19.785 29.512 -30.030 1.00 86.44 170 ALA A CA 1
ATOM 1449 C C . ALA A 1 170 ? 20.230 30.284 -28.784 1.00 86.44 170 ALA A C 1
ATOM 1451 O O . ALA A 1 170 ? 20.398 29.671 -27.733 1.00 86.44 170 ALA A O 1
ATOM 1452 N N . ILE A 1 171 ? 20.385 31.609 -28.884 1.00 85.56 171 ILE A N 1
ATOM 1453 C CA . ILE A 1 171 ? 20.669 32.484 -27.740 1.00 85.56 171 ILE A CA 1
ATOM 1454 C C . ILE A 1 171 ? 19.469 32.491 -26.786 1.00 85.56 171 ILE A C 1
ATOM 1456 O O . ILE A 1 171 ? 19.642 32.171 -25.612 1.00 85.56 171 ILE A O 1
ATOM 1460 N N . GLU A 1 172 ? 18.256 32.743 -27.289 1.00 87.69 172 GLU A N 1
ATOM 1461 C CA . GLU A 1 172 ? 17.024 32.736 -26.486 1.00 87.69 172 GLU A CA 1
ATOM 1462 C C . GLU A 1 172 ? 16.795 31.393 -25.778 1.00 87.69 172 GLU A C 1
ATOM 1464 O O . GLU A 1 172 ? 16.511 31.355 -24.579 1.00 87.69 172 GLU A O 1
ATOM 1469 N N . GLU A 1 173 ? 16.944 30.266 -26.482 1.00 85.38 173 GLU A N 1
ATOM 1470 C CA . GLU A 1 173 ? 16.758 28.939 -25.891 1.00 85.38 173 GLU A CA 1
ATOM 1471 C C . GLU A 1 173 ? 17.882 28.591 -24.905 1.00 85.38 173 GLU A C 1
ATOM 1473 O O . GLU A 1 173 ? 17.607 28.023 -23.846 1.00 85.38 173 GLU A O 1
ATOM 1478 N N . HIS A 1 174 ? 19.132 28.967 -25.191 1.00 85.31 174 HIS A N 1
ATOM 1479 C CA . HIS A 1 174 ? 20.242 28.790 -24.255 1.00 85.31 174 HIS A CA 1
ATOM 1480 C C . HIS A 1 174 ? 20.017 29.600 -22.971 1.00 85.31 174 HIS A C 1
ATOM 1482 O O . HIS A 1 174 ? 20.118 29.047 -21.874 1.00 85.31 174 HIS A O 1
ATOM 1488 N N . GLU A 1 175 ? 19.631 30.874 -23.077 1.00 86.88 175 GLU A N 1
ATOM 1489 C CA . GLU A 1 175 ? 19.256 31.708 -21.931 1.00 86.88 175 GLU A CA 1
ATOM 1490 C C . GLU A 1 175 ? 18.063 31.118 -21.170 1.00 86.88 175 GLU A C 1
ATOM 1492 O O . GLU A 1 175 ? 18.102 31.023 -19.941 1.00 86.88 175 GLU A O 1
ATOM 1497 N N . ARG A 1 176 ? 17.037 30.621 -21.873 1.00 86.19 176 ARG A N 1
ATOM 1498 C CA . ARG A 1 176 ? 15.878 29.946 -21.270 1.00 86.19 176 ARG A CA 1
ATOM 1499 C C . ARG A 1 176 ? 16.277 28.688 -20.496 1.00 86.19 176 ARG A C 1
ATOM 1501 O O . ARG A 1 176 ? 15.761 28.459 -19.400 1.00 86.19 176 ARG A O 1
ATOM 1508 N N . VAL A 1 177 ? 17.185 27.872 -21.031 1.00 83.88 177 VAL A N 1
ATOM 1509 C CA . VAL A 1 177 ? 17.712 26.666 -20.368 1.00 83.88 177 VAL A CA 1
ATOM 1510 C C . VAL A 1 177 ? 18.585 27.035 -19.166 1.00 83.88 177 VAL A C 1
ATOM 1512 O O . VAL A 1 177 ? 18.435 26.429 -18.103 1.00 83.88 177 VAL A O 1
ATOM 1515 N N . VAL A 1 178 ? 19.437 28.058 -19.281 1.00 86.06 178 VAL A N 1
ATOM 1516 C CA . VAL A 1 178 ? 20.243 28.582 -18.166 1.00 86.06 178 VAL A CA 1
ATOM 1517 C C . VAL A 1 178 ? 19.343 29.116 -17.048 1.00 86.06 178 VAL A C 1
ATOM 1519 O O . VAL A 1 178 ? 19.509 28.712 -15.897 1.00 86.06 178 VAL A O 1
ATOM 1522 N N . GLN A 1 179 ? 18.328 29.927 -17.362 1.00 87.00 179 GLN A N 1
ATOM 1523 C CA . GLN A 1 179 ? 17.359 30.421 -16.378 1.00 87.00 179 GLN A CA 1
ATOM 1524 C C . GLN A 1 179 ? 16.555 29.289 -15.725 1.00 87.00 179 GLN A C 1
ATOM 1526 O O . GLN A 1 179 ? 16.368 29.302 -14.508 1.00 87.00 179 GLN A O 1
ATOM 1531 N N . LYS A 1 180 ? 16.098 28.286 -16.493 1.00 85.88 180 LYS A N 1
ATOM 1532 C CA . LYS A 1 180 ? 15.435 27.089 -15.938 1.00 85.88 180 LYS A CA 1
ATOM 1533 C C . LYS A 1 180 ? 16.350 26.340 -14.971 1.00 85.88 180 LYS A C 1
ATOM 1535 O O . LYS A 1 180 ? 15.897 25.942 -13.902 1.00 85.88 180 LYS A O 1
ATOM 1540 N N . LYS A 1 181 ? 17.631 26.182 -15.317 1.00 86.06 181 LYS A N 1
ATOM 1541 C CA . LYS A 1 181 ? 18.629 25.513 -14.476 1.00 86.06 181 LYS A CA 1
ATOM 1542 C C . LYS A 1 181 ? 18.894 26.275 -13.177 1.00 86.06 181 LYS A C 1
ATOM 1544 O O . LYS A 1 181 ? 18.922 25.638 -12.129 1.00 86.06 181 LYS A O 1
ATOM 1549 N N . ILE A 1 182 ? 19.029 27.602 -13.234 1.00 86.69 182 ILE A N 1
ATOM 1550 C CA . ILE A 1 182 ? 19.184 28.463 -12.049 1.00 86.69 182 ILE A CA 1
ATOM 1551 C C . ILE A 1 182 ? 17.959 28.319 -11.135 1.00 86.69 182 ILE A C 1
ATOM 1553 O O . ILE A 1 182 ? 18.107 27.864 -10.003 1.00 86.69 182 ILE A O 1
ATOM 1557 N N . LYS A 1 183 ? 16.746 28.551 -11.660 1.00 87.31 183 LYS A N 1
ATOM 1558 C CA . LYS A 1 183 ? 15.486 28.427 -10.899 1.00 87.31 183 LYS A CA 1
ATOM 1559 C C . LYS A 1 183 ? 15.278 27.034 -10.302 1.00 87.31 183 LYS A C 1
ATOM 1561 O O . LYS A 1 183 ? 14.769 26.898 -9.192 1.00 87.31 183 LYS A O 1
ATOM 1566 N N . PHE A 1 184 ? 15.658 25.979 -11.025 1.00 87.94 184 PHE A N 1
ATOM 1567 C CA . PHE A 1 184 ? 15.596 24.615 -10.502 1.00 87.94 184 PHE A CA 1
ATOM 1568 C C . PHE A 1 184 ? 16.601 24.401 -9.365 1.00 87.94 184 PHE A C 1
ATOM 1570 O O . PHE A 1 184 ? 16.250 23.803 -8.354 1.00 87.94 184 PHE A O 1
ATOM 1577 N N . GLN A 1 185 ? 17.829 24.904 -9.497 1.00 85.38 185 GLN A N 1
ATOM 1578 C CA . GLN A 1 185 ? 18.870 24.748 -8.484 1.00 85.38 185 GLN A CA 1
ATOM 1579 C C . GLN A 1 185 ? 18.558 25.540 -7.201 1.00 85.38 185 GLN A C 1
ATOM 1581 O O . GLN A 1 185 ? 18.744 25.006 -6.111 1.00 85.38 185 GLN A O 1
ATOM 1586 N N . GLU A 1 186 ? 17.997 26.746 -7.321 1.00 86.06 186 GLU A N 1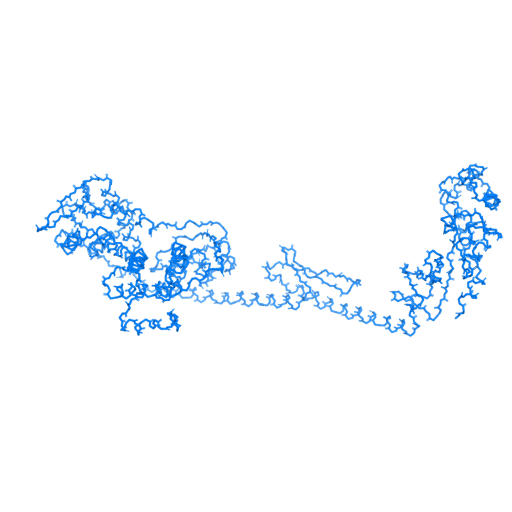
ATOM 1587 C CA . GLU A 1 186 ? 17.435 27.517 -6.200 1.00 86.06 186 GLU A CA 1
ATOM 1588 C C . GLU A 1 186 ? 16.339 26.713 -5.480 1.00 86.06 186 GLU A C 1
ATOM 1590 O O . GLU A 1 186 ? 16.447 26.440 -4.283 1.00 86.06 186 GLU A O 1
ATOM 1595 N N . LYS A 1 187 ? 15.350 26.210 -6.233 1.00 85.75 187 LYS A N 1
ATOM 1596 C CA . LYS A 1 187 ? 14.261 25.376 -5.702 1.00 85.75 187 LYS A CA 1
ATOM 1597 C C . LYS A 1 187 ? 14.758 24.075 -5.049 1.00 85.75 187 LYS A C 1
ATOM 1599 O O . LYS A 1 187 ? 14.160 23.609 -4.083 1.00 85.75 187 LYS A O 1
ATOM 1604 N N . MET A 1 188 ? 15.838 23.468 -5.547 1.00 88.62 188 MET A N 1
ATOM 1605 C CA . MET A 1 188 ? 16.428 22.268 -4.934 1.00 88.62 188 MET A CA 1
ATOM 1606 C C . MET A 1 188 ? 17.085 22.552 -3.583 1.00 88.62 188 MET A C 1
ATOM 1608 O O . MET A 1 188 ? 16.993 21.701 -2.700 1.00 88.62 188 MET A O 1
ATOM 1612 N N . ASN A 1 189 ? 17.683 23.730 -3.388 1.00 85.38 189 ASN A N 1
ATOM 1613 C CA . ASN A 1 189 ? 18.231 24.119 -2.088 1.00 85.38 189 ASN A CA 1
ATOM 1614 C C . ASN A 1 189 ? 17.100 24.268 -1.051 1.00 85.38 189 ASN A C 1
ATOM 1616 O O . ASN A 1 189 ? 17.127 23.604 -0.016 1.00 85.38 189 ASN A O 1
ATOM 1620 N N . GLU A 1 190 ? 16.041 25.021 -1.377 1.00 85.88 190 GLU A N 1
ATOM 1621 C CA . GLU A 1 190 ? 14.859 25.191 -0.508 1.00 85.88 190 GLU A CA 1
ATOM 1622 C C . GLU A 1 190 ? 14.178 23.857 -0.148 1.00 85.88 190 GLU A C 1
ATOM 1624 O O . GLU A 1 190 ? 13.726 23.637 0.985 1.00 85.88 190 GLU A O 1
ATOM 1629 N N . ILE A 1 191 ? 14.094 22.941 -1.119 1.00 88.75 191 ILE A N 1
ATOM 1630 C CA . ILE A 1 191 ? 13.513 21.612 -0.916 1.00 88.75 191 ILE A CA 1
ATOM 1631 C C . ILE A 1 191 ? 14.430 20.745 -0.051 1.00 88.75 191 ILE A C 1
ATOM 1633 O O . ILE A 1 191 ? 13.925 20.108 0.870 1.00 88.75 191 ILE A O 1
ATOM 1637 N N . SER A 1 192 ? 15.746 20.754 -0.272 1.00 88.12 192 SER A N 1
ATOM 1638 C CA . SER A 1 192 ? 16.721 20.024 0.552 1.00 88.12 192 SER A CA 1
ATOM 1639 C C . SER A 1 192 ? 16.663 20.448 2.024 1.00 88.12 192 SER A C 1
ATOM 1641 O O . SER A 1 192 ? 16.573 19.597 2.919 1.00 88.12 192 SER A O 1
ATOM 1643 N N . ASP A 1 193 ? 16.622 21.756 2.282 1.00 86.25 193 ASP A N 1
ATOM 1644 C CA . ASP A 1 193 ? 16.499 22.305 3.634 1.00 86.25 193 ASP A CA 1
ATOM 1645 C C . ASP A 1 193 ? 15.157 21.927 4.270 1.00 86.25 193 ASP A C 1
ATOM 1647 O O . ASP A 1 193 ? 15.100 21.555 5.445 1.00 86.25 193 ASP A O 1
ATOM 1651 N N . THR A 1 194 ? 14.063 21.935 3.499 1.00 86.25 194 THR A N 1
ATOM 1652 C CA . THR A 1 194 ? 12.766 21.496 4.028 1.00 86.25 194 THR A CA 1
ATOM 1653 C C . THR A 1 194 ? 12.753 19.993 4.333 1.00 86.25 194 THR A C 1
ATOM 1655 O O . THR A 1 194 ? 12.341 19.608 5.427 1.00 86.25 194 THR A O 1
ATOM 1658 N N . VAL A 1 195 ? 13.216 19.138 3.410 1.00 89.31 195 VAL A N 1
ATOM 1659 C CA . VAL A 1 195 ? 13.263 17.670 3.575 1.00 89.31 195 VAL A CA 1
ATOM 1660 C C . VAL A 1 195 ? 14.083 17.284 4.807 1.00 89.31 195 VAL A C 1
ATOM 1662 O O . VAL A 1 195 ? 13.681 16.393 5.549 1.00 89.31 195 VAL A O 1
ATOM 1665 N N . SER A 1 196 ? 15.175 18.001 5.079 1.00 85.88 196 SER A N 1
ATOM 1666 C CA . SER A 1 196 ? 16.021 17.783 6.259 1.00 85.88 196 SER A CA 1
ATOM 1667 C C . SER A 1 196 ? 15.321 18.110 7.589 1.00 85.88 196 SER A C 1
ATOM 1669 O O . SER A 1 196 ? 15.651 17.525 8.621 1.00 85.88 196 SER A O 1
ATOM 1671 N N . ASN A 1 197 ? 14.337 19.015 7.574 1.00 86.12 197 ASN A N 1
ATOM 1672 C CA . ASN A 1 197 ? 13.608 19.489 8.757 1.00 86.12 197 ASN A CA 1
ATOM 1673 C C . ASN A 1 197 ? 12.265 18.770 9.010 1.00 86.12 197 ASN A C 1
ATOM 1675 O O . ASN A 1 197 ? 11.644 18.967 10.061 1.00 86.12 197 ASN A O 1
ATOM 1679 N N . ILE A 1 198 ? 11.801 17.928 8.081 1.00 88.81 198 ILE A N 1
ATOM 1680 C CA . ILE A 1 198 ? 10.548 17.168 8.202 1.00 88.81 198 ILE A CA 1
ATOM 1681 C C . ILE A 1 198 ? 10.814 15.660 8.252 1.00 88.81 198 ILE A C 1
ATOM 1683 O O . ILE A 1 198 ? 11.756 15.147 7.657 1.00 88.81 198 ILE A O 1
ATOM 1687 N N . LYS A 1 199 ? 9.974 14.922 8.982 1.00 88.75 199 LYS A N 1
ATOM 1688 C CA . LYS A 1 199 ? 10.057 13.455 9.066 1.00 88.75 199 LYS A CA 1
ATOM 1689 C C . LYS A 1 199 ? 8.990 12.815 8.192 1.00 88.75 199 LYS A C 1
ATOM 1691 O O . LYS A 1 199 ? 7.975 13.440 7.891 1.00 88.75 199 LYS A O 1
ATOM 1696 N N . CYS A 1 200 ? 9.188 11.549 7.825 1.00 82.25 200 CYS A N 1
ATOM 1697 C CA . CYS A 1 200 ? 8.206 10.798 7.052 1.00 82.25 200 CYS A CA 1
ATOM 1698 C C . CYS A 1 200 ? 6.828 10.819 7.747 1.00 82.25 200 CYS A C 1
ATOM 1700 O O . CYS A 1 200 ? 6.720 10.304 8.866 1.00 82.25 200 CYS A O 1
ATOM 1702 N N . PRO A 1 201 ? 5.761 11.325 7.093 1.00 77.25 201 PRO A N 1
ATOM 1703 C CA . PRO A 1 201 ? 4.431 11.411 7.699 1.00 77.25 201 PRO A CA 1
ATOM 1704 C C . PRO A 1 201 ? 3.857 10.061 8.152 1.00 77.25 201 PRO A C 1
ATOM 1706 O O . PRO A 1 201 ? 3.051 10.022 9.080 1.00 77.25 201 PRO A O 1
ATOM 1709 N N . LYS A 1 202 ? 4.278 8.954 7.516 1.00 77.81 202 LYS A N 1
ATOM 1710 C CA . LYS A 1 202 ? 3.802 7.594 7.816 1.00 77.81 202 LYS A CA 1
ATOM 1711 C C . LYS A 1 202 ? 4.534 6.925 8.982 1.00 77.81 202 LYS A C 1
ATOM 1713 O O . LYS A 1 202 ? 3.880 6.332 9.830 1.00 77.81 202 LYS A O 1
ATOM 1718 N N . CYS A 1 203 ? 5.869 6.981 9.023 1.00 77.31 203 CYS A N 1
ATOM 1719 C CA . CYS A 1 203 ? 6.672 6.176 9.961 1.00 77.31 203 CYS A CA 1
ATOM 1720 C C . CYS A 1 203 ? 7.652 6.975 10.835 1.00 77.31 203 CYS A C 1
ATOM 1722 O O . CYS A 1 203 ? 8.410 6.377 11.597 1.00 77.31 203 CYS A O 1
ATOM 1724 N N . GLN A 1 204 ? 7.692 8.307 10.706 1.00 83.12 204 GLN A N 1
ATOM 1725 C CA . GLN A 1 204 ? 8.661 9.193 11.374 1.00 83.12 204 GLN A CA 1
ATOM 1726 C C . GLN A 1 204 ? 10.144 8.878 11.081 1.00 83.12 204 GLN A C 1
ATOM 1728 O O . GLN A 1 204 ? 11.043 9.413 11.733 1.00 83.12 204 GLN A O 1
ATOM 1733 N N . GLY A 1 205 ? 10.411 8.041 10.072 1.00 84.31 205 GLY A N 1
ATOM 1734 C CA . GLY A 1 205 ? 11.737 7.827 9.505 1.00 84.31 205 GLY A CA 1
ATOM 1735 C C . GLY A 1 205 ? 12.273 9.068 8.793 1.00 84.31 205 GLY A C 1
ATOM 1736 O O . GLY A 1 205 ? 11.537 10.017 8.506 1.00 84.31 205 GLY A O 1
ATOM 1737 N N . LYS A 1 206 ? 13.572 9.046 8.502 1.00 90.31 206 LYS A N 1
ATOM 1738 C CA . LYS A 1 206 ? 14.236 10.080 7.713 1.00 90.31 206 LYS A CA 1
ATOM 1739 C C . LYS A 1 206 ? 13.770 10.007 6.253 1.00 90.31 206 LYS A C 1
ATOM 1741 O O . LYS A 1 206 ? 13.411 8.933 5.757 1.00 90.31 206 LYS A O 1
ATOM 1746 N N . LEU A 1 207 ? 13.733 11.167 5.607 1.00 90.44 207 LEU A N 1
ATOM 1747 C CA . LEU A 1 207 ? 13.440 11.315 4.188 1.00 90.44 207 LEU A CA 1
ATOM 1748 C C . LEU A 1 207 ? 14.736 11.595 3.418 1.00 90.44 207 LEU A C 1
ATOM 1750 O O . LEU A 1 207 ? 15.645 12.240 3.942 1.00 90.44 207 LEU A O 1
ATOM 1754 N N . GLN A 1 208 ? 14.804 11.108 2.183 1.00 91.56 208 GLN A N 1
ATOM 1755 C CA . GLN A 1 208 ? 15.866 11.395 1.224 1.00 91.56 208 GLN A CA 1
ATOM 1756 C C . GLN A 1 208 ? 15.289 12.117 0.006 1.00 91.56 208 GLN A C 1
ATOM 1758 O O . GLN A 1 208 ? 14.117 11.948 -0.331 1.00 91.56 208 GLN A O 1
ATOM 1763 N N . LEU A 1 209 ? 16.126 12.932 -0.636 1.00 91.81 209 LEU A N 1
ATOM 1764 C CA . LEU A 1 209 ? 15.810 13.674 -1.851 1.00 91.81 209 LEU A CA 1
ATOM 1765 C C . LEU A 1 209 ? 16.664 13.128 -3.001 1.00 91.81 209 LEU A C 1
ATOM 1767 O O . LEU A 1 209 ? 17.884 13.293 -2.998 1.00 91.81 209 LEU A O 1
ATOM 1771 N N . GLN A 1 210 ? 16.027 12.511 -3.992 1.00 90.25 210 GLN A N 1
ATOM 1772 C CA . GLN A 1 210 ? 16.659 12.140 -5.257 1.00 90.25 210 GLN A CA 1
ATOM 1773 C C . GLN A 1 210 ? 16.418 13.241 -6.300 1.00 90.25 210 GLN A C 1
ATOM 1775 O O . GLN A 1 210 ? 15.307 13.761 -6.408 1.00 90.25 210 GLN A O 1
ATOM 1780 N N . VAL A 1 211 ? 17.443 13.601 -7.082 1.00 88.44 211 VAL A N 1
ATOM 1781 C CA . VAL A 1 211 ? 17.389 14.717 -8.049 1.00 88.44 211 VAL A CA 1
ATOM 1782 C C . VAL A 1 211 ? 17.790 14.255 -9.449 1.00 88.44 211 VAL A C 1
ATOM 1784 O O . VAL A 1 211 ? 18.931 13.857 -9.684 1.00 88.44 211 VAL A O 1
ATOM 1787 N N . MET A 1 212 ? 16.874 14.385 -10.409 1.00 87.00 212 MET A N 1
ATOM 1788 C CA . MET A 1 212 ? 17.075 14.038 -11.817 1.00 87.00 212 MET A CA 1
ATOM 1789 C C . MET A 1 212 ? 17.463 15.291 -12.615 1.00 87.00 212 MET A C 1
ATOM 1791 O O . MET A 1 212 ? 16.634 15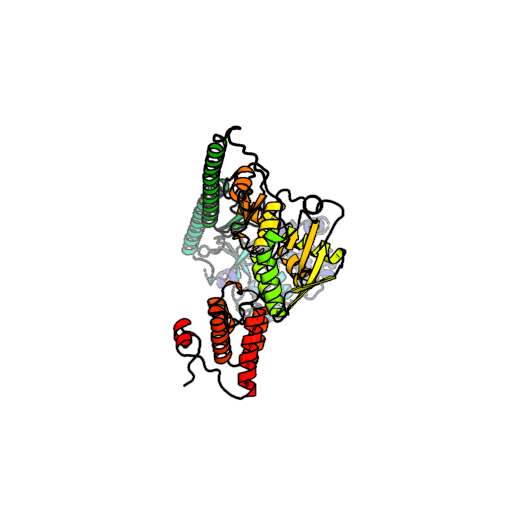.924 -13.273 1.00 87.00 212 MET A O 1
ATOM 1795 N N . LYS A 1 213 ? 18.749 15.662 -12.544 1.00 77.38 213 LYS A N 1
ATOM 1796 C CA . LYS A 1 213 ? 19.292 16.927 -13.088 1.00 77.38 213 LYS A CA 1
ATOM 1797 C C . LYS A 1 213 ? 19.004 17.165 -14.576 1.00 77.38 213 LYS A C 1
ATOM 1799 O O . LYS A 1 213 ? 18.865 18.312 -14.976 1.00 77.38 213 LYS A O 1
ATOM 1804 N N . GLU A 1 214 ? 18.917 16.105 -15.377 1.00 75.56 214 GLU A N 1
ATOM 1805 C CA . GLU A 1 214 ? 18.662 16.179 -16.826 1.00 75.56 214 GLU A CA 1
ATOM 1806 C C . GLU A 1 214 ? 17.202 16.508 -17.167 1.00 75.56 214 GLU A C 1
ATOM 1808 O O . GLU A 1 214 ? 16.930 17.081 -18.219 1.00 75.56 214 GLU A O 1
ATOM 1813 N N . LYS A 1 215 ? 16.266 16.161 -16.275 1.00 80.62 215 LYS A N 1
ATOM 1814 C CA . LYS A 1 215 ? 14.823 16.372 -16.459 1.00 80.62 215 LYS A CA 1
ATOM 1815 C C . LYS A 1 215 ? 14.275 17.574 -15.689 1.00 80.62 215 LYS A C 1
ATOM 1817 O O . LYS A 1 215 ? 13.139 17.967 -15.924 1.00 80.62 215 LYS A O 1
ATOM 1822 N N . PHE A 1 216 ? 15.071 18.155 -14.788 1.00 83.25 216 PHE A N 1
ATOM 1823 C CA . PHE A 1 216 ? 14.622 19.150 -13.804 1.00 83.25 216 PHE A CA 1
ATOM 1824 C C . PHE A 1 216 ? 13.500 18.605 -12.892 1.00 83.25 216 PHE A C 1
ATOM 1826 O O . PHE A 1 216 ? 12.550 19.308 -12.546 1.00 83.25 216 PHE A O 1
ATOM 1833 N N . GLU A 1 217 ? 13.630 17.336 -12.492 1.00 88.06 217 GLU A N 1
ATOM 1834 C CA . GLU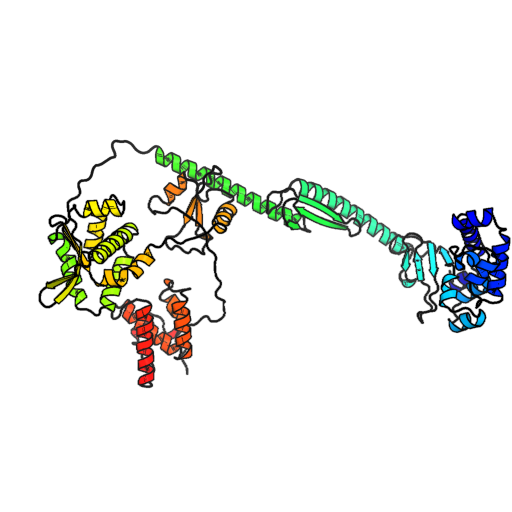 A 1 217 ? 12.677 16.599 -11.648 1.00 88.06 217 GLU A CA 1
ATOM 1835 C C . GLU A 1 217 ? 13.334 16.132 -10.336 1.00 88.06 217 GLU A C 1
ATOM 1837 O O . GLU A 1 217 ? 14.560 16.017 -10.239 1.00 88.06 217 GLU A O 1
ATOM 1842 N N . TYR A 1 218 ? 12.519 15.849 -9.317 1.00 91.62 218 TYR A N 1
ATOM 1843 C CA . TYR A 1 218 ? 12.969 15.349 -8.015 1.00 91.62 218 TYR A CA 1
ATOM 1844 C C . TYR A 1 218 ? 11.953 14.375 -7.405 1.00 91.62 218 TYR A C 1
ATOM 1846 O O . TYR A 1 218 ? 10.775 14.383 -7.766 1.00 91.62 218 TYR A O 1
ATOM 1854 N N . ILE A 1 219 ? 12.416 13.548 -6.466 1.00 93.25 219 ILE A N 1
ATOM 1855 C CA . ILE A 1 219 ? 11.600 12.583 -5.721 1.00 93.25 219 ILE A CA 1
ATOM 1856 C C . ILE A 1 219 ? 12.005 12.632 -4.246 1.00 93.25 219 ILE A C 1
ATOM 1858 O O . ILE A 1 219 ? 13.191 12.656 -3.924 1.00 93.25 219 ILE A O 1
ATOM 1862 N N . ILE A 1 220 ? 11.021 12.637 -3.349 1.00 92.81 220 ILE A N 1
ATOM 1863 C CA . ILE A 1 220 ? 11.201 12.507 -1.901 1.00 92.81 220 ILE A CA 1
ATOM 1864 C C . ILE A 1 220 ? 10.783 11.093 -1.503 1.00 92.81 220 ILE A C 1
ATOM 1866 O O . ILE A 1 220 ? 9.633 10.710 -1.713 1.00 92.81 220 ILE A O 1
ATOM 1870 N N . GLU A 1 221 ? 11.681 10.333 -0.889 1.00 92.56 221 GLU A N 1
ATOM 1871 C CA . GLU A 1 221 ? 11.426 8.958 -0.444 1.00 92.56 221 GLU A CA 1
ATOM 1872 C C . GLU A 1 221 ? 11.773 8.761 1.036 1.00 92.56 221 GLU A C 1
ATOM 1874 O O . GLU A 1 221 ? 12.483 9.572 1.631 1.00 92.56 221 GLU A O 1
ATOM 1879 N N . CYS A 1 222 ? 11.271 7.695 1.663 1.00 88.25 222 CYS A N 1
ATOM 1880 C CA . CYS A 1 222 ? 11.624 7.351 3.040 1.00 88.25 222 CYS A CA 1
ATOM 1881 C C . CYS A 1 222 ? 12.560 6.143 3.118 1.00 88.25 222 CYS A C 1
ATOM 1883 O O . CYS A 1 222 ? 12.229 5.065 2.640 1.00 88.25 222 CYS A O 1
ATOM 1885 N N . GLU A 1 223 ? 13.652 6.281 3.877 1.00 88.19 223 GLU A N 1
ATOM 1886 C CA . GLU A 1 223 ? 14.645 5.217 4.120 1.00 88.19 223 GLU A CA 1
ATOM 1887 C C . GLU A 1 223 ? 14.063 3.942 4.770 1.00 88.19 223 GLU A C 1
ATOM 1889 O O . GLU A 1 223 ? 14.712 2.900 4.784 1.00 88.19 223 GLU A O 1
ATOM 1894 N N . LYS A 1 224 ? 12.872 4.026 5.384 1.00 83.81 224 LYS A N 1
ATOM 1895 C CA . LYS A 1 224 ? 12.295 2.968 6.237 1.00 83.81 224 LYS A CA 1
ATOM 1896 C C . LYS A 1 224 ? 10.946 2.421 5.777 1.00 83.81 224 LYS A C 1
ATOM 1898 O O . LYS A 1 224 ? 10.450 1.477 6.385 1.00 83.81 224 LYS A O 1
ATOM 1903 N N . CYS A 1 225 ? 10.291 3.042 4.799 1.00 80.62 225 CYS A N 1
ATOM 1904 C CA . CYS A 1 225 ? 8.974 2.598 4.342 1.00 80.62 225 CYS A CA 1
ATOM 1905 C C . CYS A 1 225 ? 8.682 3.079 2.922 1.00 80.62 225 CYS A C 1
ATOM 1907 O O . CYS A 1 225 ? 9.305 4.018 2.440 1.00 80.62 225 CYS A O 1
ATOM 1909 N N . ASN A 1 226 ? 7.655 2.500 2.303 1.00 83.19 226 ASN A N 1
ATOM 1910 C CA . ASN A 1 226 ? 7.249 2.769 0.920 1.00 83.19 226 ASN A CA 1
ATOM 1911 C C . ASN A 1 226 ? 6.502 4.121 0.780 1.00 83.19 226 ASN A C 1
ATOM 1913 O O . ASN A 1 226 ? 5.419 4.199 0.196 1.00 83.19 226 ASN A O 1
ATOM 1917 N N . TYR A 1 227 ? 7.019 5.185 1.399 1.00 85.81 227 TYR A N 1
ATOM 1918 C CA . TYR A 1 227 ? 6.560 6.557 1.206 1.00 85.81 227 TYR A CA 1
ATOM 1919 C C . TYR A 1 227 ? 7.386 7.206 0.101 1.00 85.81 227 TYR A C 1
ATOM 1921 O O . TYR A 1 227 ? 8.603 7.307 0.231 1.00 85.81 227 TYR A O 1
ATOM 1929 N N . ILE A 1 228 ? 6.704 7.660 -0.948 1.00 90.69 228 ILE A N 1
ATOM 1930 C CA . ILE A 1 228 ? 7.276 8.371 -2.090 1.00 90.69 228 ILE A CA 1
ATOM 1931 C C . ILE A 1 228 ? 6.369 9.574 -2.379 1.00 90.69 228 ILE A C 1
ATOM 1933 O O . ILE A 1 228 ? 5.143 9.435 -2.379 1.00 90.69 228 ILE A O 1
ATOM 1937 N N . SER A 1 229 ? 6.958 10.744 -2.622 1.00 91.00 229 SER A N 1
ATOM 1938 C CA . SER A 1 229 ? 6.262 11.958 -3.053 1.00 91.00 229 SER A CA 1
ATOM 1939 C C . SER A 1 229 ? 7.081 12.721 -4.094 1.00 91.00 229 SER A C 1
ATOM 1941 O O . SER A 1 229 ? 8.300 12.817 -3.992 1.00 91.00 229 SER A O 1
ATOM 1943 N N . TYR A 1 230 ? 6.392 13.315 -5.065 1.00 91.56 230 TYR A N 1
ATOM 1944 C CA . TYR A 1 230 ? 6.954 14.226 -6.074 1.00 91.56 230 TYR A CA 1
ATOM 1945 C C . TYR A 1 230 ? 6.698 15.704 -5.720 1.00 91.56 230 TYR A C 1
ATOM 1947 O O . TYR A 1 230 ? 6.996 16.606 -6.499 1.00 91.56 230 TYR A O 1
ATOM 1955 N N . ASP A 1 231 ? 6.099 15.950 -4.549 1.00 90.00 231 ASP A N 1
ATOM 1956 C CA . ASP A 1 231 ? 5.682 17.266 -4.075 1.00 90.00 231 ASP A CA 1
ATOM 1957 C C . ASP A 1 231 ? 6.095 17.473 -2.607 1.00 90.00 231 ASP A C 1
ATOM 1959 O O . ASP A 1 231 ? 5.681 16.744 -1.691 1.00 90.00 231 ASP A O 1
ATOM 1963 N N . ILE A 1 232 ? 6.928 18.490 -2.389 1.00 90.06 232 ILE A N 1
ATOM 1964 C CA . ILE A 1 232 ? 7.381 18.917 -1.070 1.00 90.06 232 ILE A CA 1
ATOM 1965 C C . ILE A 1 232 ? 6.250 19.502 -0.216 1.00 90.06 232 ILE A C 1
ATOM 1967 O O . ILE A 1 232 ? 6.208 19.225 0.980 1.00 90.06 232 ILE A O 1
ATOM 1971 N N . ASP A 1 233 ? 5.316 20.267 -0.782 1.00 89.88 233 ASP A N 1
ATOM 1972 C CA . ASP A 1 233 ? 4.306 20.990 -0.002 1.00 89.88 233 ASP A CA 1
ATOM 1973 C C . ASP A 1 233 ? 3.197 20.046 0.466 1.00 89.88 233 ASP A C 1
ATOM 1975 O O . ASP A 1 233 ? 2.767 20.117 1.624 1.00 89.88 233 ASP A O 1
ATOM 1979 N N . LYS A 1 234 ? 2.843 19.053 -0.359 1.00 89.31 234 LYS A N 1
ATOM 1980 C CA . LYS A 1 234 ? 2.078 17.880 0.086 1.00 89.31 234 LYS A CA 1
ATOM 1981 C C . LYS A 1 234 ? 2.756 17.176 1.269 1.00 89.31 234 LYS A C 1
ATOM 1983 O O . LYS A 1 234 ? 2.103 16.915 2.280 1.00 89.31 234 LYS A O 1
ATOM 1988 N N . THR A 1 235 ? 4.067 16.933 1.187 1.00 87.50 235 THR A N 1
ATOM 1989 C CA . THR A 1 235 ? 4.839 16.268 2.255 1.00 87.50 235 THR A CA 1
ATOM 1990 C C . THR A 1 235 ? 4.873 17.108 3.544 1.00 87.50 235 THR A C 1
ATOM 1992 O O . THR A 1 235 ? 4.642 16.577 4.634 1.00 87.50 235 THR A O 1
ATOM 1995 N N . LYS A 1 236 ? 5.073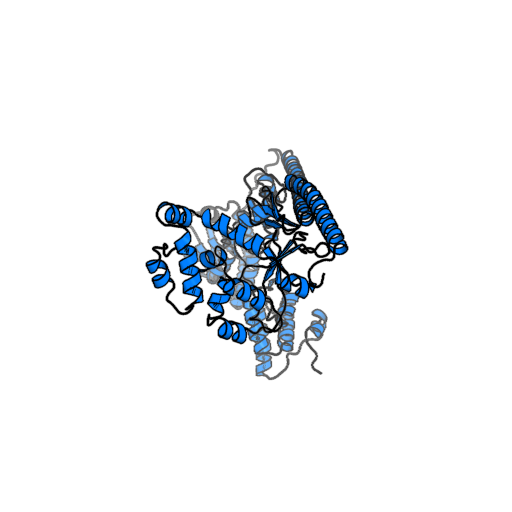 18.435 3.440 1.00 88.94 236 LYS A N 1
ATOM 1996 C CA . LYS A 1 236 ? 4.991 19.384 4.571 1.00 88.94 236 LYS A CA 1
ATOM 1997 C C . LYS A 1 236 ? 3.612 19.343 5.234 1.00 88.94 236 LYS A C 1
ATOM 1999 O O . LYS A 1 236 ? 3.529 19.295 6.463 1.00 88.94 236 LYS A O 1
ATOM 2004 N N . LYS A 1 237 ? 2.534 19.346 4.440 1.00 88.69 237 LYS A N 1
ATOM 2005 C CA . LYS A 1 237 ? 1.150 19.300 4.934 1.00 88.69 237 LYS A CA 1
ATOM 2006 C C . LYS A 1 237 ? 0.871 18.004 5.696 1.00 88.69 237 LYS A C 1
ATOM 2008 O O . LYS A 1 237 ? 0.462 18.063 6.853 1.00 88.69 237 LYS A O 1
ATOM 2013 N N . GLU A 1 238 ? 1.181 16.852 5.101 1.00 80.69 238 GLU A N 1
ATOM 2014 C CA . GLU A 1 238 ? 0.991 15.538 5.731 1.00 80.69 238 GLU A CA 1
ATOM 2015 C C . GLU A 1 238 ? 1.770 15.405 7.058 1.00 80.69 238 GLU A C 1
ATOM 2017 O O . GLU A 1 238 ? 1.236 14.881 8.041 1.00 80.69 238 GLU A O 1
ATOM 2022 N N . TYR A 1 239 ? 3.001 15.933 7.134 1.00 86.19 239 TYR A N 1
ATOM 2023 C CA . TYR A 1 239 ? 3.785 15.963 8.377 1.00 86.19 239 TYR A CA 1
ATOM 2024 C C . TYR A 1 239 ? 3.210 16.932 9.427 1.00 86.19 239 TYR A C 1
ATOM 2026 O O . TYR A 1 239 ? 3.146 16.596 10.612 1.00 86.19 239 TYR A O 1
ATOM 2034 N N . SER A 1 240 ? 2.738 18.113 9.013 1.00 80.00 240 SER A N 1
ATOM 2035 C CA . SER A 1 240 ? 2.077 19.085 9.899 1.00 80.00 240 SER A CA 1
ATOM 2036 C C . SER A 1 240 ? 0.800 18.509 10.521 1.00 80.00 240 SER A C 1
ATOM 2038 O O . SER A 1 240 ? 0.593 18.596 11.734 1.00 80.00 240 SER A O 1
ATOM 2040 N N . ASP A 1 241 ? -0.019 17.828 9.720 1.00 66.88 241 ASP A N 1
ATOM 2041 C CA . ASP A 1 241 ? -1.256 17.199 10.183 1.00 66.88 241 ASP A CA 1
ATOM 2042 C C . ASP A 1 241 ? -0.993 15.951 11.047 1.00 66.88 241 ASP A C 1
ATOM 2044 O O . ASP A 1 241 ? -1.793 15.623 11.926 1.00 66.88 241 ASP A O 1
ATOM 2048 N N . TRP A 1 242 ? 0.147 15.268 10.883 1.00 81.56 242 TRP A N 1
ATOM 2049 C CA . TRP A 1 242 ? 0.637 14.303 11.879 1.00 81.56 242 TRP A CA 1
ATOM 2050 C C . TRP A 1 242 ? 1.025 14.992 13.200 1.00 81.56 242 TRP A C 1
ATOM 2052 O O . TRP A 1 242 ? 0.568 14.572 14.265 1.00 81.56 242 TRP A O 1
ATOM 2062 N N . LYS A 1 243 ? 1.796 16.089 13.149 1.00 71.88 243 LYS A N 1
ATOM 2063 C CA . LYS A 1 243 ? 2.280 16.805 14.343 1.00 71.88 243 LYS A CA 1
ATOM 2064 C C . LYS A 1 243 ? 1.130 17.339 15.206 1.00 71.88 243 LYS A C 1
ATOM 2066 O O . LYS A 1 243 ? 1.164 17.159 16.421 1.00 71.88 243 LYS A O 1
ATOM 2071 N N . LYS A 1 244 ? 0.087 17.914 14.588 1.00 61.03 244 LYS A N 1
ATOM 2072 C CA . LYS A 1 244 ? -1.136 18.377 15.280 1.00 61.03 244 LYS A CA 1
ATOM 2073 C C . LYS A 1 244 ? -1.853 17.244 16.024 1.00 61.03 244 LYS A C 1
ATOM 2075 O O . LYS A 1 244 ? -2.231 17.412 17.184 1.00 61.03 244 LYS A O 1
ATOM 2080 N N . ARG A 1 245 ? -2.007 16.079 15.379 1.00 52.38 245 ARG A N 1
ATOM 2081 C CA . ARG A 1 245 ? -2.615 14.884 15.993 1.00 52.38 245 ARG A CA 1
ATOM 2082 C C . ARG A 1 245 ? -1.786 14.382 17.176 1.00 52.38 245 ARG A C 1
ATOM 2084 O O . ARG A 1 245 ? -2.347 14.105 18.231 1.00 52.38 245 ARG A O 1
ATOM 2091 N N . ALA A 1 246 ? -0.460 14.339 17.040 1.00 51.91 246 ALA A N 1
ATOM 2092 C CA . ALA A 1 246 ? 0.435 13.948 18.128 1.00 51.91 246 ALA A CA 1
ATOM 2093 C C . ALA A 1 246 ? 0.337 14.895 19.343 1.00 51.91 246 ALA A C 1
ATOM 2095 O O . ALA A 1 246 ? 0.220 14.420 20.473 1.00 51.91 246 ALA A O 1
ATOM 2096 N N . SER A 1 247 ? 0.311 16.219 19.134 1.00 49.53 247 SER A N 1
ATOM 2097 C CA . SER A 1 247 ? 0.147 17.189 20.230 1.00 49.53 247 SER A CA 1
ATOM 2098 C C . SER A 1 247 ? -1.229 17.126 20.897 1.00 49.53 247 SER A C 1
ATOM 2100 O O . SER A 1 247 ? -1.314 17.250 22.116 1.00 49.53 247 SER A O 1
ATOM 2102 N N . MET A 1 248 ? -2.298 16.896 20.124 1.00 43.50 248 MET A N 1
ATOM 2103 C CA . MET A 1 248 ? -3.652 16.752 20.669 1.00 43.50 248 MET A CA 1
ATOM 2104 C C . MET A 1 248 ? -3.758 15.521 21.570 1.00 43.50 248 MET A C 1
ATOM 2106 O O . MET A 1 248 ? -4.283 15.636 22.676 1.00 43.50 248 MET A O 1
ATOM 2110 N N . MET A 1 249 ? -3.183 14.387 21.144 1.00 42.00 249 MET A N 1
ATOM 2111 C CA . MET A 1 249 ? -3.067 13.217 22.014 1.00 42.00 249 MET A CA 1
ATOM 2112 C C . MET A 1 249 ? -2.341 13.601 23.304 1.00 42.00 249 MET A C 1
ATOM 2114 O O . MET A 1 249 ? -2.934 13.410 24.351 1.00 42.00 249 MET A O 1
ATOM 2118 N N . ILE A 1 250 ? -1.145 14.220 23.243 1.00 46.12 250 ILE A N 1
ATOM 2119 C CA . ILE A 1 250 ? -0.343 14.674 24.412 1.00 46.12 250 ILE A CA 1
ATOM 2120 C C . ILE A 1 250 ? -1.131 15.515 25.434 1.00 46.12 250 ILE A C 1
ATOM 2122 O O . ILE A 1 250 ? -0.965 15.310 26.636 1.00 46.12 250 ILE A O 1
ATOM 2126 N N . ALA A 1 251 ? -2.017 16.404 24.986 1.00 43.81 251 ALA A N 1
ATOM 2127 C CA . ALA A 1 251 ? -2.830 17.226 25.883 1.00 43.81 251 ALA A CA 1
ATOM 2128 C C . ALA A 1 251 ? -3.960 16.441 26.576 1.00 43.81 251 ALA A C 1
ATOM 2130 O O . ALA A 1 251 ? -4.185 16.621 27.773 1.00 43.81 251 ALA A O 1
ATOM 2131 N N . ILE A 1 252 ? -4.635 15.546 25.843 1.00 41.62 252 ILE A N 1
ATOM 2132 C CA . ILE A 1 252 ? -5.653 14.634 26.392 1.00 41.62 252 ILE A CA 1
ATOM 2133 C C . ILE A 1 252 ? -5.050 13.799 27.535 1.00 41.62 252 ILE A C 1
ATOM 2135 O O . ILE A 1 252 ? -5.659 13.662 28.594 1.00 41.62 252 ILE A O 1
ATOM 2139 N N . LYS A 1 253 ? -3.793 13.365 27.368 1.00 41.59 253 LYS A N 1
ATOM 2140 C CA . LYS A 1 253 ? -3.088 12.499 28.323 1.00 41.59 253 LYS A CA 1
ATOM 2141 C C . LYS A 1 253 ? -3.003 13.076 29.738 1.00 41.59 253 LYS A C 1
ATOM 2143 O O . LYS A 1 253 ? -3.397 12.463 30.727 1.00 41.59 253 LYS A O 1
ATOM 2148 N N . ALA A 1 254 ? -2.452 14.285 29.829 1.00 45.56 254 ALA A N 1
ATOM 2149 C CA . ALA A 1 254 ? -2.160 14.921 31.108 1.00 45.56 254 ALA A CA 1
ATOM 2150 C C . ALA A 1 254 ? -3.432 15.133 31.945 1.00 45.56 254 ALA A C 1
ATOM 2152 O O . ALA A 1 254 ? -3.402 14.985 33.166 1.00 45.56 254 ALA A O 1
ATOM 2153 N N . LYS A 1 255 ? -4.554 15.418 31.272 1.00 44.38 255 LYS A N 1
ATOM 2154 C CA . LYS A 1 255 ? -5.825 15.784 31.898 1.00 44.38 255 LYS A CA 1
ATOM 2155 C C . LYS A 1 255 ? -6.476 14.650 32.689 1.00 44.38 255 LYS A C 1
ATOM 2157 O O . LYS A 1 255 ? -7.168 14.916 33.665 1.00 44.38 255 LYS A O 1
ATOM 2162 N N . GLU A 1 256 ? -6.278 13.394 32.306 1.00 40.72 256 GLU A N 1
ATOM 2163 C CA . GLU A 1 256 ? -6.918 12.291 33.035 1.00 40.72 256 GLU A CA 1
ATOM 2164 C C . GLU A 1 256 ? -6.079 11.752 34.176 1.00 40.72 256 GLU A C 1
ATOM 2166 O O . GLU A 1 256 ? -6.635 11.341 35.191 1.00 40.72 256 GLU A O 1
ATOM 2171 N N . ARG A 1 257 ? -4.749 11.811 34.054 1.00 44.19 257 ARG A N 1
ATOM 2172 C CA . ARG A 1 257 ? -3.855 11.504 35.174 1.00 44.19 257 ARG A CA 1
ATOM 2173 C C . ARG A 1 257 ? -4.222 12.358 36.397 1.00 44.19 257 ARG A C 1
ATOM 2175 O O . ARG A 1 257 ? -4.371 11.820 37.492 1.00 44.19 257 ARG A O 1
ATOM 2182 N N . GLU A 1 258 ? -4.506 13.639 36.149 1.00 49.53 258 GLU A N 1
ATOM 2183 C CA . GLU A 1 258 ? -5.029 14.612 37.116 1.00 49.53 258 GLU A CA 1
ATOM 2184 C C . GLU A 1 258 ? -6.395 14.205 37.714 1.00 49.53 258 GLU A C 1
ATOM 2186 O O . GLU A 1 258 ? -6.595 14.298 38.925 1.00 49.53 258 GLU A O 1
ATOM 2191 N N . LEU A 1 259 ? -7.342 13.730 36.891 1.00 44.66 259 LEU A N 1
ATOM 2192 C CA . LEU A 1 259 ? -8.671 13.289 37.353 1.00 44.66 259 LEU A CA 1
ATOM 2193 C C . LEU A 1 259 ? -8.602 12.036 38.237 1.00 44.66 259 LEU A C 1
ATOM 2195 O O . LEU A 1 259 ? -9.332 11.930 39.224 1.00 44.66 259 LEU A O 1
ATOM 2199 N N . ILE A 1 260 ? -7.719 11.094 37.905 1.00 41.66 260 ILE A N 1
ATOM 2200 C CA . ILE A 1 260 ? -7.533 9.858 38.672 1.00 41.66 260 ILE A CA 1
ATOM 2201 C C . ILE A 1 260 ? -6.923 10.158 40.040 1.00 41.66 260 ILE A C 1
ATOM 2203 O O . ILE A 1 260 ? -7.377 9.608 41.042 1.00 41.66 260 ILE A O 1
ATOM 2207 N N . GLU A 1 261 ? -5.912 11.027 40.093 1.00 49.91 261 GLU A N 1
ATOM 2208 C CA . GLU A 1 261 ? -5.232 11.404 41.338 1.00 49.91 261 GLU A CA 1
ATOM 2209 C C . GLU A 1 261 ? -6.209 12.076 42.311 1.00 49.91 261 GLU A C 1
ATOM 2211 O O . GLU A 1 261 ? -6.353 11.602 43.438 1.00 49.91 261 GLU A O 1
ATOM 2216 N N . LYS A 1 262 ? -7.032 13.015 41.825 1.00 54.19 262 LYS A N 1
ATOM 2217 C CA . LYS A 1 262 ? -8.135 13.619 42.598 1.00 54.19 262 LYS A CA 1
ATOM 2218 C C . LYS A 1 262 ? -9.172 12.614 43.116 1.00 54.19 262 LYS A C 1
ATOM 2220 O O . LYS A 1 262 ? -9.823 12.878 44.122 1.00 54.19 262 LYS A O 1
ATOM 2225 N N . SER A 1 263 ? -9.356 11.468 42.455 1.00 46.72 263 SER A N 1
ATOM 2226 C CA . SER A 1 263 ? -10.306 10.443 42.919 1.00 46.72 263 SER A CA 1
ATOM 2227 C C . SER A 1 263 ? -9.767 9.595 44.080 1.00 46.72 263 SER A C 1
ATOM 2229 O O . SER A 1 263 ? -10.549 9.092 44.889 1.00 46.72 263 SER A O 1
ATOM 2231 N N . LEU A 1 264 ? -8.442 9.436 44.181 1.00 46.75 264 LEU A N 1
ATOM 2232 C CA . LEU A 1 264 ? -7.791 8.528 45.133 1.00 46.75 264 LEU A CA 1
ATOM 2233 C C . LEU A 1 264 ? -7.541 9.161 46.508 1.00 46.75 264 LEU A C 1
ATOM 2235 O O . LEU A 1 264 ? -7.503 8.443 47.501 1.00 46.75 264 LEU A O 1
ATOM 2239 N N . GLU A 1 265 ? -7.456 10.488 46.592 1.00 52.56 265 GLU A N 1
ATOM 2240 C CA . GLU A 1 265 ? -7.261 11.245 47.843 1.00 52.56 265 GLU A CA 1
ATOM 2241 C C . GLU A 1 265 ? -8.502 11.259 48.772 1.00 52.56 265 GLU A C 1
ATOM 2243 O O . GLU A 1 265 ? -8.498 11.935 49.798 1.00 52.56 265 GLU A O 1
ATOM 2248 N N . SER A 1 266 ? -9.581 10.538 48.430 1.00 49.91 266 SER A N 1
ATOM 2249 C CA . SER A 1 266 ? -10.939 10.792 48.949 1.00 49.91 266 SER A CA 1
ATOM 2250 C C . SER A 1 266 ? -11.591 9.697 49.820 1.00 49.91 266 SER A C 1
ATOM 2252 O O . SER A 1 266 ? -12.779 9.815 50.113 1.00 49.91 266 SER A O 1
ATOM 2254 N N . LYS A 1 267 ? -10.879 8.636 50.244 1.00 43.81 267 LYS A N 1
ATOM 2255 C CA . LYS A 1 267 ? -11.476 7.499 50.996 1.00 43.81 267 LYS A CA 1
ATOM 2256 C C . LYS A 1 267 ? -10.714 7.089 52.264 1.00 43.81 267 LYS A C 1
ATOM 2258 O O . LYS A 1 267 ? -9.486 7.125 52.271 1.00 43.81 267 LYS A O 1
ATOM 2263 N N . LYS A 1 268 ? -11.441 6.641 53.302 1.00 51.12 268 LYS A N 1
ATOM 2264 C CA . LYS A 1 268 ? -10.905 6.156 54.594 1.00 51.12 268 LYS A CA 1
ATOM 2265 C C . LYS A 1 268 ? -11.426 4.755 54.962 1.00 51.12 268 LYS A C 1
ATOM 2267 O O . LYS A 1 268 ? -12.410 4.287 54.403 1.00 51.12 268 LYS A O 1
ATOM 2272 N N . GLU A 1 269 ? -10.783 4.096 55.933 1.00 45.66 269 GLU A N 1
ATOM 2273 C CA . GLU A 1 269 ? -11.188 2.765 56.444 1.00 45.66 269 GLU A CA 1
ATOM 2274 C C . GLU A 1 269 ? -12.553 2.753 57.156 1.00 45.66 269 GLU A C 1
ATOM 2276 O O . GLU A 1 269 ? -13.202 1.713 57.227 1.00 45.66 269 GLU A O 1
ATOM 2281 N N . GLU A 1 270 ? -13.011 3.911 57.638 1.00 51.91 270 GLU A N 1
ATOM 2282 C CA . GLU A 1 270 ? -14.298 4.103 58.327 1.00 51.91 270 GLU A CA 1
ATOM 2283 C C . GLU A 1 270 ? -15.524 3.797 57.426 1.00 51.91 270 GLU A C 1
ATOM 2285 O O . GLU A 1 270 ? -16.625 3.597 57.934 1.00 51.91 270 GLU A O 1
ATOM 2290 N N . ASP A 1 271 ? -15.335 3.704 56.101 1.00 48.97 271 ASP A N 1
ATOM 2291 C CA . ASP A 1 271 ? -16.395 3.520 55.096 1.00 48.97 271 ASP A CA 1
ATOM 2292 C C . ASP A 1 271 ? -16.717 2.038 54.752 1.00 48.97 271 ASP A C 1
ATOM 2294 O O . ASP A 1 271 ? -17.456 1.767 53.799 1.00 48.97 271 ASP A O 1
ATOM 2298 N N . ILE A 1 272 ? -16.162 1.052 55.474 1.00 47.59 272 ILE A N 1
ATOM 2299 C CA . ILE A 1 272 ? -16.341 -0.387 55.175 1.00 47.59 272 ILE A CA 1
ATOM 2300 C C . ILE A 1 272 ? -17.453 -1.013 56.038 1.00 47.59 272 ILE A C 1
ATOM 2302 O O . ILE A 1 272 ? -17.267 -1.295 57.220 1.00 47.59 272 ILE A O 1
ATOM 2306 N N . PHE A 1 273 ? -18.601 -1.318 55.421 1.00 45.97 273 PHE A N 1
ATOM 2307 C CA . PHE A 1 273 ? -19.756 -1.947 56.080 1.00 45.97 273 PHE A CA 1
ATOM 2308 C C . PHE A 1 273 ? -19.899 -3.440 55.737 1.00 45.97 273 PHE A C 1
ATOM 2310 O O . PHE A 1 273 ? -20.024 -3.808 54.568 1.00 45.97 273 PHE A O 1
ATOM 2317 N N . PHE A 1 274 ? -19.985 -4.303 56.756 1.00 44.00 274 PHE A N 1
ATOM 2318 C CA . PHE A 1 274 ? -20.362 -5.713 56.588 1.00 44.00 274 PHE A CA 1
ATOM 2319 C C . PHE A 1 274 ? -21.887 -5.871 56.537 1.00 44.00 274 PHE A C 1
ATOM 2321 O O . PHE A 1 274 ? -22.599 -5.447 57.448 1.00 44.00 274 PHE A O 1
ATOM 2328 N N . LYS A 1 275 ? -22.393 -6.520 55.485 1.00 49.41 275 LYS A N 1
ATOM 2329 C CA . LYS A 1 275 ? -23.826 -6.726 55.242 1.00 49.41 275 LYS A CA 1
ATOM 2330 C C . LYS A 1 275 ? -24.208 -8.184 55.518 1.00 49.41 275 LYS A C 1
ATOM 2332 O O . LYS A 1 275 ? -23.564 -9.091 54.999 1.00 49.41 275 LYS A O 1
ATOM 2337 N N . LYS A 1 276 ? -25.248 -8.413 56.327 1.00 53.22 276 LYS A N 1
ATOM 2338 C CA . LYS A 1 276 ? -25.885 -9.737 56.459 1.00 53.22 276 LYS A CA 1
ATOM 2339 C C . LYS A 1 276 ? -26.852 -9.953 55.293 1.00 53.22 276 LYS A C 1
ATOM 2341 O O . LYS A 1 276 ? -27.520 -9.006 54.883 1.00 53.22 276 LYS A O 1
ATOM 2346 N N . GLU A 1 277 ? -26.934 -11.182 54.796 1.00 60.03 277 GLU A N 1
ATOM 2347 C CA . GLU A 1 277 ? -27.878 -11.590 53.750 1.00 60.03 277 GLU A CA 1
ATOM 2348 C C . GLU A 1 277 ? -28.651 -12.827 54.213 1.00 60.03 277 GLU A C 1
ATOM 2350 O O . GLU A 1 277 ? -28.047 -13.799 54.671 1.00 60.03 277 GLU A O 1
ATOM 2355 N N . ASP A 1 278 ? -29.979 -12.780 54.104 1.00 72.25 278 ASP A N 1
ATOM 2356 C CA . ASP A 1 278 ? -30.865 -13.886 54.471 1.00 72.25 278 ASP A CA 1
ATOM 2357 C C . ASP A 1 278 ? -30.886 -14.972 53.380 1.00 72.25 278 ASP A C 1
ATOM 2359 O O . ASP A 1 278 ? -30.758 -14.668 52.187 1.00 72.25 278 ASP A O 1
ATOM 2363 N N . ILE A 1 279 ? -31.112 -16.229 53.775 1.00 80.31 279 ILE A N 1
ATOM 2364 C CA . ILE A 1 279 ? -31.266 -17.375 52.857 1.00 80.31 279 ILE A CA 1
ATOM 2365 C C . ILE A 1 279 ? -32.612 -17.356 52.117 1.00 80.31 279 ILE A C 1
ATOM 2367 O O . ILE A 1 279 ? -33.595 -16.814 52.629 1.00 80.31 279 ILE A O 1
ATOM 2371 N N . ILE A 1 280 ? -32.655 -17.932 50.916 1.00 81.50 280 ILE A N 1
ATOM 2372 C CA . ILE A 1 280 ? -33.869 -18.072 50.094 1.00 81.50 280 ILE A CA 1
ATOM 2373 C C . ILE A 1 280 ? -34.619 -19.352 50.485 1.00 81.50 280 ILE A C 1
ATOM 2375 O O . ILE A 1 280 ? -34.002 -20.407 50.600 1.00 81.50 280 ILE A O 1
ATOM 2379 N N . ARG A 1 281 ? -35.940 -19.267 50.669 1.00 83.25 281 ARG A N 1
ATOM 2380 C CA . ARG A 1 281 ? -36.821 -20.417 50.962 1.00 83.25 281 ARG A CA 1
ATOM 2381 C C . ARG A 1 281 ? -37.896 -20.567 49.881 1.00 83.25 281 ARG A C 1
ATOM 2383 O O . ARG A 1 281 ? -38.225 -19.588 49.213 1.00 83.25 281 ARG A O 1
ATOM 2390 N N . GLU A 1 282 ? -38.537 -21.729 49.771 1.00 79.94 282 GLU A N 1
ATOM 2391 C CA . GLU A 1 282 ? -39.587 -22.017 48.778 1.00 79.94 282 GLU A CA 1
ATOM 2392 C C . GLU A 1 282 ? -40.749 -21.012 48.858 1.00 79.94 282 GLU A C 1
ATOM 2394 O O . GLU A 1 282 ? -41.262 -20.558 47.835 1.00 79.94 282 GLU A O 1
ATOM 2399 N N . LYS A 1 283 ? -41.102 -20.563 50.072 1.00 83.12 283 LYS A N 1
ATOM 2400 C CA . LYS A 1 283 ? -42.119 -19.516 50.291 1.00 83.12 283 LYS A CA 1
ATOM 2401 C C . LYS A 1 283 ? -41.786 -18.182 49.596 1.00 83.12 283 LYS A C 1
ATOM 2403 O O . LYS A 1 283 ? -42.698 -17.441 49.246 1.00 83.12 283 LYS A O 1
ATOM 2408 N N . ASP A 1 284 ? -40.500 -17.874 49.414 1.00 81.38 284 ASP A N 1
ATOM 2409 C CA . ASP A 1 284 ? -40.031 -16.666 48.728 1.00 81.38 284 ASP A CA 1
ATOM 2410 C C . ASP A 1 284 ? -40.092 -16.853 47.194 1.00 81.38 284 ASP A C 1
ATOM 2412 O O . ASP A 1 284 ? -40.020 -15.885 46.443 1.00 81.38 284 ASP A O 1
ATOM 2416 N N . CYS A 1 285 ? -40.253 -18.098 46.727 1.00 83.19 285 CYS A N 1
ATOM 2417 C CA . CYS A 1 285 ? -40.332 -18.484 45.319 1.00 83.19 285 CYS A CA 1
ATOM 2418 C C . CYS A 1 285 ? -41.772 -18.699 44.811 1.00 83.19 285 CYS A C 1
ATOM 2420 O O . CYS A 1 285 ? -41.937 -19.044 43.641 1.00 83.19 285 CYS A O 1
ATOM 2422 N N . ILE A 1 286 ? -42.815 -18.507 45.632 1.00 80.75 286 ILE A N 1
ATOM 2423 C CA . ILE A 1 286 ? -44.223 -18.783 45.258 1.00 80.75 286 ILE A CA 1
ATOM 2424 C C . ILE A 1 286 ? -44.607 -18.075 43.950 1.00 80.75 286 ILE A C 1
ATOM 2426 O O . ILE A 1 286 ? -45.103 -18.714 43.023 1.00 80.75 286 ILE A O 1
ATOM 2430 N N . ASP A 1 287 ? -44.280 -16.788 43.824 1.00 79.44 287 ASP A N 1
ATOM 2431 C CA . ASP A 1 287 ? -44.549 -15.983 42.627 1.00 79.44 287 ASP A CA 1
ATOM 2432 C C . ASP A 1 287 ? -43.839 -16.503 41.366 1.00 79.44 287 ASP A C 1
ATOM 2434 O O . ASP A 1 287 ? -44.302 -16.242 40.249 1.00 79.44 287 ASP A O 1
ATOM 2438 N N . ALA A 1 288 ? -42.708 -17.198 41.520 1.00 80.69 288 ALA A N 1
ATOM 2439 C CA . ALA A 1 288 ? -41.987 -17.858 40.436 1.00 80.69 288 ALA A CA 1
ATOM 2440 C C . ALA A 1 288 ? -42.622 -19.211 40.092 1.00 80.69 288 ALA A C 1
ATOM 2442 O O . ALA A 1 288 ? -42.839 -19.496 38.915 1.00 80.69 288 ALA A O 1
ATOM 2443 N N . ILE A 1 289 ? -42.983 -20.004 41.108 1.00 79.19 289 ILE A N 1
ATOM 2444 C CA . ILE A 1 289 ? -43.677 -21.290 40.963 1.00 79.19 289 ILE A CA 1
ATOM 2445 C C . ILE A 1 289 ? -45.004 -21.092 40.220 1.00 79.19 289 ILE A C 1
ATOM 2447 O O . ILE A 1 289 ? -45.213 -21.715 39.179 1.00 79.19 289 ILE A O 1
ATOM 2451 N N . GLU A 1 290 ? -45.884 -20.206 40.701 1.00 80.69 290 GLU A N 1
ATOM 2452 C CA . GLU A 1 290 ? -47.201 -19.980 40.089 1.00 80.69 290 GLU A CA 1
ATOM 2453 C C . GLU A 1 290 ? -47.079 -19.511 38.632 1.00 80.69 290 GLU A C 1
ATOM 2455 O O . GLU A 1 290 ? -47.716 -20.083 37.749 1.00 80.69 290 GLU A O 1
ATOM 2460 N N . PHE A 1 291 ? -46.189 -18.554 38.354 1.00 82.44 291 PHE A N 1
ATOM 2461 C CA . PHE A 1 291 ? -45.913 -18.059 37.001 1.00 82.44 291 PHE A CA 1
ATOM 2462 C C . PHE A 1 291 ? -45.407 -19.151 36.053 1.00 82.44 291 PHE A C 1
ATOM 2464 O O . PHE A 1 291 ? -45.877 -19.255 34.919 1.00 82.44 291 PHE A O 1
ATOM 2471 N N . LEU A 1 292 ? -44.463 -19.982 36.507 1.00 79.00 292 LEU A N 1
ATOM 2472 C CA . LEU A 1 292 ? -43.957 -21.094 35.709 1.00 79.00 292 LEU A CA 1
ATOM 2473 C C . LEU A 1 292 ? -45.099 -22.068 35.395 1.00 79.00 292 LEU A C 1
ATOM 2475 O O . LEU A 1 292 ? -45.308 -22.397 34.230 1.00 79.00 292 LEU A O 1
ATOM 2479 N N . PHE A 1 293 ? -45.902 -22.455 36.391 1.00 78.69 293 PHE A N 1
ATOM 2480 C CA . PHE A 1 293 ? -47.071 -23.322 36.200 1.00 78.69 293 PHE A CA 1
ATOM 2481 C C . PHE A 1 293 ? -48.155 -22.739 35.285 1.00 78.69 293 PHE A C 1
ATOM 2483 O O . PHE A 1 293 ? -48.809 -23.497 34.567 1.00 78.69 293 PHE A O 1
ATOM 2490 N N . GLU A 1 294 ? -48.373 -21.424 35.299 1.00 77.94 294 GLU A N 1
ATOM 2491 C CA . GLU A 1 294 ? -49.296 -20.760 34.376 1.00 77.94 294 GLU A CA 1
ATOM 2492 C C . GLU A 1 294 ? -48.796 -20.847 32.930 1.00 77.94 294 GLU A C 1
ATOM 2494 O O . GLU A 1 294 ? -49.561 -21.223 32.038 1.00 77.94 294 GLU A O 1
ATOM 2499 N N . ILE A 1 295 ? -47.508 -20.576 32.695 1.00 74.38 295 ILE A N 1
ATOM 2500 C CA . ILE A 1 295 ? -46.930 -20.553 31.344 1.00 74.38 295 ILE A CA 1
ATOM 2501 C C . ILE A 1 295 ? -46.642 -21.968 30.818 1.00 74.38 295 ILE A C 1
ATOM 2503 O O . ILE A 1 295 ? -46.731 -22.188 29.611 1.00 74.38 295 ILE A O 1
ATOM 2507 N N . PHE A 1 296 ? -46.412 -22.968 31.674 1.00 75.31 296 PHE A N 1
ATOM 2508 C CA . PHE A 1 296 ? -46.306 -24.375 31.257 1.00 75.31 296 PHE A CA 1
ATOM 2509 C C . PHE A 1 296 ? -47.589 -24.933 30.608 1.00 75.31 296 PHE A C 1
ATOM 2511 O O . PHE A 1 296 ? -47.517 -25.921 29.884 1.00 75.31 296 PHE A O 1
ATOM 2518 N N . ASN A 1 297 ? -48.749 -24.288 30.794 1.00 69.62 297 ASN A N 1
ATOM 2519 C CA . ASN A 1 297 ? -49.979 -24.616 30.059 1.00 69.62 297 ASN A CA 1
ATOM 2520 C C . ASN A 1 297 ? -50.050 -23.989 28.648 1.00 69.62 297 ASN A C 1
ATOM 2522 O O . ASN A 1 297 ? -51.049 -24.173 27.950 1.00 69.62 297 ASN A O 1
ATOM 2526 N N . THR A 1 298 ? -49.044 -23.210 28.237 1.00 68.50 298 THR A N 1
ATOM 2527 C CA . THR A 1 298 ? -48.959 -22.592 26.902 1.00 68.50 298 THR A CA 1
ATOM 2528 C C . THR A 1 298 ? -48.115 -23.437 25.942 1.00 68.50 298 THR A C 1
ATOM 2530 O O . THR A 1 298 ? -47.455 -24.391 26.347 1.00 68.50 298 THR A O 1
ATOM 2533 N N . ASP A 1 299 ? -48.154 -23.113 24.646 1.00 74.75 299 ASP A N 1
ATOM 2534 C CA . ASP A 1 299 ? -47.350 -23.797 23.625 1.00 74.75 299 ASP A CA 1
ATOM 2535 C C . ASP A 1 299 ? -45.846 -23.714 23.955 1.00 74.75 299 ASP A C 1
ATOM 2537 O O . ASP A 1 299 ? -45.349 -22.665 24.373 1.00 74.75 299 ASP A O 1
ATOM 2541 N N . SER A 1 300 ? -45.102 -24.803 23.737 1.00 69.12 300 SER A N 1
ATOM 2542 C CA . SER A 1 300 ? -43.678 -24.904 24.084 1.00 69.12 300 SER A CA 1
ATOM 2543 C C . SER A 1 300 ? -42.802 -23.831 23.423 1.00 69.12 300 SER A C 1
ATOM 2545 O O . SER A 1 300 ? -41.797 -23.416 24.005 1.00 69.12 300 SER A O 1
ATOM 2547 N N . ILE A 1 301 ? -43.193 -23.323 22.249 1.00 70.44 301 ILE A N 1
ATOM 2548 C CA . ILE A 1 301 ? -42.501 -22.222 21.566 1.00 70.44 301 ILE A CA 1
ATOM 2549 C C . ILE A 1 301 ? -42.717 -20.896 22.309 1.00 70.44 301 ILE A C 1
ATOM 2551 O O . ILE A 1 301 ? -41.771 -20.123 22.463 1.00 70.44 301 ILE A O 1
ATOM 2555 N N . GLN A 1 302 ? -43.937 -20.643 22.789 1.00 69.19 302 GLN A N 1
ATOM 2556 C CA . GLN A 1 302 ? -44.310 -19.417 23.501 1.00 69.19 302 GLN A CA 1
ATOM 2557 C C . GLN A 1 302 ? -43.765 -19.411 24.939 1.00 69.19 302 GLN A C 1
ATOM 2559 O O . GLN A 1 302 ? -43.238 -18.395 25.401 1.00 69.19 302 GLN A O 1
ATOM 2564 N N . LEU A 1 303 ? -43.798 -20.569 25.606 1.00 74.12 303 LEU A N 1
ATOM 2565 C CA . LEU A 1 303 ? -43.098 -20.837 26.862 1.00 74.12 303 LEU A CA 1
ATOM 2566 C C . LEU A 1 303 ? -41.601 -20.510 26.730 1.00 74.12 303 LEU A C 1
ATOM 2568 O O . LEU A 1 303 ? -41.073 -19.703 27.500 1.00 74.12 303 LEU A O 1
ATOM 2572 N N . TRP A 1 304 ? -40.922 -21.076 25.723 1.00 80.75 304 TRP A N 1
ATOM 2573 C CA . TRP A 1 304 ? -39.493 -20.832 25.520 1.00 80.75 304 TRP A CA 1
ATOM 2574 C C . TRP A 1 304 ? -39.181 -19.371 25.191 1.00 80.75 304 TRP A C 1
ATOM 2576 O O . TRP A 1 304 ? -38.285 -18.796 25.800 1.00 80.75 304 TRP A O 1
ATOM 2586 N N . ASN A 1 305 ? -39.901 -18.741 24.263 1.00 73.38 305 ASN A N 1
ATOM 2587 C CA . ASN A 1 305 ? -39.616 -17.362 23.860 1.00 73.38 305 ASN A CA 1
ATOM 2588 C C . ASN A 1 305 ? -39.870 -16.350 24.996 1.00 73.38 305 ASN A C 1
ATOM 2590 O O . ASN A 1 305 ? -39.094 -15.396 25.148 1.00 73.38 305 ASN A O 1
ATOM 2594 N N . THR A 1 306 ? -40.884 -16.583 25.837 1.00 73.56 306 THR A N 1
ATOM 2595 C CA . THR A 1 306 ? -41.131 -15.786 27.051 1.00 73.56 306 THR A CA 1
ATOM 2596 C C . THR A 1 306 ? -39.952 -15.905 28.019 1.00 73.56 306 THR A C 1
ATOM 2598 O O . THR A 1 306 ? -39.346 -14.898 28.394 1.00 73.56 306 THR A O 1
ATOM 2601 N N . ILE A 1 307 ? -39.547 -17.135 28.344 1.00 78.69 307 ILE A N 1
ATOM 2602 C CA . ILE A 1 307 ? -38.426 -17.417 29.251 1.00 78.69 307 ILE A CA 1
ATOM 2603 C C . ILE A 1 307 ? -37.093 -16.900 28.682 1.00 78.69 307 ILE A C 1
ATOM 2605 O O . ILE A 1 307 ? -36.340 -16.227 29.382 1.00 78.69 307 ILE A O 1
ATOM 2609 N N . PHE A 1 308 ? -36.811 -17.099 27.395 1.00 77.69 308 PHE A N 1
ATOM 2610 C CA . PHE A 1 308 ? -35.587 -16.627 26.738 1.00 77.69 308 PHE A CA 1
ATOM 2611 C C . PHE A 1 308 ? -35.476 -15.096 26.703 1.00 77.69 308 PHE A C 1
ATOM 2613 O O . PHE A 1 308 ? -34.375 -14.547 26.790 1.00 77.69 308 PHE A O 1
ATOM 2620 N N . THR A 1 309 ? -36.604 -14.386 26.626 1.00 73.25 309 THR A N 1
ATOM 2621 C CA . THR A 1 309 ? -36.634 -12.919 26.732 1.00 73.25 309 THR A CA 1
ATOM 2622 C C . THR A 1 309 ? -36.244 -12.459 28.137 1.00 73.25 309 THR A C 1
ATOM 2624 O O . THR A 1 309 ? -35.442 -11.534 28.284 1.00 73.25 309 THR A O 1
ATOM 2627 N N . ILE A 1 310 ? -36.717 -13.157 29.172 1.00 77.00 310 ILE A N 1
ATOM 2628 C CA . ILE A 1 310 ? -36.306 -12.912 30.556 1.00 77.00 310 ILE A CA 1
ATOM 2629 C C . ILE A 1 310 ? -34.809 -13.220 30.729 1.00 77.00 310 ILE A C 1
ATOM 2631 O O . ILE A 1 310 ? -34.074 -12.369 31.228 1.00 77.00 310 ILE A O 1
ATOM 2635 N N . ILE A 1 311 ? -34.313 -14.355 30.220 1.00 74.25 311 ILE A N 1
ATOM 2636 C CA . ILE A 1 311 ? -32.878 -14.700 30.239 1.00 74.25 311 ILE A CA 1
ATOM 2637 C C . ILE A 1 311 ? -32.036 -13.624 29.550 1.00 74.25 311 ILE A C 1
ATOM 2639 O O . ILE A 1 311 ? -30.956 -13.288 30.030 1.00 74.25 311 ILE A O 1
ATOM 2643 N N . LYS A 1 312 ? -32.495 -13.030 28.441 1.00 69.75 312 LYS A N 1
ATOM 2644 C CA . LYS A 1 312 ? -31.769 -11.928 27.789 1.00 69.75 312 LYS A CA 1
ATOM 2645 C C . LYS A 1 312 ? -31.583 -10.720 28.708 1.00 69.75 312 LYS A C 1
ATOM 2647 O O . LYS A 1 312 ? -30.507 -10.124 28.651 1.00 69.75 312 LYS A O 1
ATOM 2652 N N . SER A 1 313 ? -32.553 -10.423 29.576 1.00 69.25 313 SER A N 1
ATOM 2653 C CA . SER A 1 313 ? -32.467 -9.362 30.594 1.00 69.25 313 SER A CA 1
ATOM 2654 C C . SER A 1 313 ? -31.511 -9.676 31.756 1.00 69.25 313 SER A C 1
ATOM 2656 O O . SER A 1 313 ? -31.210 -8.801 32.570 1.00 69.25 313 SER A O 1
ATOM 2658 N N . CYS A 1 314 ? -31.016 -10.913 31.862 1.00 68.44 314 CYS A N 1
ATOM 2659 C CA . CYS A 1 314 ? -30.037 -11.265 32.879 1.00 68.44 314 CYS A CA 1
ATOM 2660 C C . CYS A 1 314 ? -28.659 -10.652 32.582 1.00 68.44 314 CYS A C 1
ATOM 2662 O O . CYS A 1 314 ? -28.208 -10.602 31.433 1.00 68.44 314 CYS A O 1
ATOM 2664 N N . ASN A 1 315 ? -27.949 -10.208 33.618 1.00 63.22 315 ASN A N 1
ATOM 2665 C CA . ASN A 1 315 ? -26.561 -9.764 33.475 1.00 63.22 315 ASN A CA 1
ATOM 2666 C C . ASN A 1 315 ? -25.625 -10.968 33.200 1.00 63.22 315 ASN A C 1
ATOM 2668 O O . ASN A 1 315 ? -26.049 -12.123 33.236 1.00 63.22 315 ASN A O 1
ATOM 2672 N N . ARG A 1 316 ? -24.342 -10.738 32.885 1.00 64.88 316 ARG A N 1
ATOM 2673 C CA . ARG A 1 316 ? -23.436 -11.843 32.499 1.00 64.88 316 ARG A CA 1
ATOM 2674 C C . ARG A 1 316 ? -23.180 -12.847 33.633 1.00 64.88 316 ARG A C 1
ATOM 2676 O O . ARG A 1 316 ? -23.006 -14.026 33.341 1.00 64.88 316 ARG A O 1
ATOM 2683 N N . LEU A 1 317 ? -23.159 -12.403 34.892 1.00 63.53 317 LEU A N 1
ATOM 2684 C CA . LEU A 1 317 ? -22.959 -13.283 36.049 1.00 63.53 317 LEU A CA 1
ATOM 2685 C C . LEU A 1 317 ? -24.225 -14.094 36.345 1.00 63.53 317 LEU A C 1
ATOM 2687 O O . LEU A 1 317 ? -24.123 -15.302 36.521 1.00 63.53 317 LEU A O 1
ATOM 2691 N N . GLU A 1 318 ? -25.403 -13.464 36.280 1.00 75.06 318 GLU A N 1
ATOM 2692 C CA . GLU A 1 318 ? -26.707 -14.147 36.312 1.00 75.06 318 GLU A CA 1
ATOM 2693 C C . GLU A 1 318 ? -26.803 -15.213 35.214 1.00 75.06 318 GLU A C 1
ATOM 2695 O O . GLU A 1 318 ? -27.115 -16.359 35.509 1.00 75.06 318 GLU A O 1
ATOM 2700 N N . LYS A 1 319 ? -26.457 -14.877 33.962 1.00 79.12 319 LYS A N 1
ATOM 2701 C CA . LYS A 1 319 ? -26.442 -15.839 32.847 1.00 79.12 319 LYS A CA 1
ATOM 2702 C C . LYS A 1 319 ? -25.450 -16.980 33.080 1.00 79.12 319 LYS A C 1
ATOM 2704 O O . LYS A 1 319 ? -25.788 -18.122 32.790 1.00 79.12 319 LYS A O 1
ATOM 2709 N N . LYS A 1 320 ? -24.235 -16.699 33.578 1.00 76.62 320 LYS A N 1
ATOM 2710 C CA . LYS A 1 320 ? -23.219 -17.742 33.820 1.00 76.62 320 LYS A CA 1
ATOM 2711 C C . LYS A 1 320 ? -23.676 -18.692 34.925 1.00 76.62 320 LYS A C 1
ATOM 2713 O O . LYS A 1 320 ? -23.626 -19.898 34.730 1.00 76.62 320 LYS A O 1
ATOM 2718 N N . LEU A 1 321 ? -24.158 -18.147 36.042 1.00 83.12 321 LEU A N 1
ATOM 2719 C CA . LEU A 1 321 ? -24.676 -18.943 37.151 1.00 83.12 321 LEU A CA 1
ATOM 2720 C C . LEU A 1 321 ? -25.897 -19.769 36.720 1.00 83.12 321 LEU A C 1
ATOM 2722 O O . LEU A 1 321 ? -25.965 -20.951 37.030 1.00 83.12 321 LEU A O 1
ATOM 2726 N N . LEU A 1 322 ? -26.811 -19.179 35.943 1.00 88.25 322 LEU A N 1
ATOM 2727 C CA . LEU A 1 322 ? -27.979 -19.869 35.399 1.00 88.25 322 LEU A CA 1
ATOM 2728 C C . LEU A 1 322 ? -27.598 -21.033 34.472 1.00 88.25 322 LEU A C 1
ATOM 2730 O O . LEU A 1 322 ? -28.191 -22.097 34.583 1.00 88.25 322 LEU A O 1
ATOM 2734 N N . ILE A 1 323 ? -26.614 -20.863 33.581 1.00 87.88 323 ILE A N 1
ATOM 2735 C CA . ILE A 1 323 ? -26.127 -21.957 32.721 1.00 87.88 323 ILE A CA 1
ATOM 2736 C C . ILE A 1 323 ? -25.593 -23.114 33.556 1.00 87.88 323 ILE A C 1
ATOM 2738 O O . ILE A 1 323 ? -25.979 -24.248 33.303 1.00 87.88 323 ILE A O 1
ATOM 2742 N N . GLU A 1 324 ? -24.755 -22.828 34.551 1.00 86.75 324 GLU A N 1
ATOM 2743 C CA . GLU A 1 324 ? -24.148 -23.862 35.396 1.00 86.75 324 GLU A CA 1
ATOM 2744 C C . GLU A 1 324 ? -25.227 -24.588 36.217 1.00 86.75 324 GLU A C 1
ATOM 2746 O O . GLU A 1 324 ? -25.199 -25.809 36.317 1.00 86.75 324 GLU A O 1
ATOM 2751 N N . ILE A 1 325 ? -26.241 -23.868 36.720 1.00 88.38 325 ILE A N 1
ATOM 2752 C CA . ILE A 1 325 ? -27.438 -24.457 37.349 1.00 88.38 325 ILE A CA 1
ATOM 2753 C C . ILE A 1 325 ? -28.170 -25.394 36.373 1.00 88.38 325 ILE A C 1
ATOM 2755 O O . ILE A 1 325 ? -28.480 -26.527 36.729 1.00 88.38 325 ILE A O 1
ATOM 2759 N N . ILE A 1 326 ? -28.419 -24.962 35.133 1.00 88.69 326 ILE A N 1
ATOM 2760 C CA . ILE A 1 326 ? -29.092 -25.788 34.116 1.00 88.69 326 ILE A CA 1
ATOM 2761 C C . ILE A 1 326 ? -28.240 -27.016 33.742 1.00 88.69 326 ILE A C 1
ATOM 2763 O O . ILE A 1 326 ? -28.788 -28.097 33.523 1.00 88.69 326 ILE A O 1
ATOM 2767 N N . GLU A 1 327 ? -26.912 -26.879 33.695 1.00 87.69 327 GLU A N 1
ATOM 2768 C CA . GLU A 1 327 ? -25.979 -27.994 33.506 1.00 87.69 327 GLU A CA 1
ATOM 2769 C C . GLU A 1 327 ? -26.050 -28.994 34.660 1.00 87.69 327 GLU A C 1
ATOM 2771 O O . GLU A 1 327 ? -26.208 -30.179 34.394 1.00 87.69 327 GLU A O 1
ATOM 2776 N N . PHE A 1 328 ? -26.044 -28.537 35.914 1.00 84.00 328 PHE A N 1
ATOM 2777 C CA . PHE A 1 328 ? -26.227 -29.392 37.091 1.00 84.00 328 PHE A CA 1
ATOM 2778 C C . PHE A 1 328 ? -27.534 -30.207 37.040 1.00 84.00 328 PHE A C 1
ATOM 2780 O O . PHE A 1 328 ? -27.516 -31.416 37.277 1.00 84.00 328 PHE A O 1
ATOM 2787 N N . GLY A 1 329 ? -28.661 -29.577 36.683 1.00 79.88 329 GLY A N 1
ATOM 2788 C CA . GLY A 1 329 ? -29.943 -30.279 36.517 1.00 79.88 329 GLY A CA 1
ATOM 2789 C C . GLY A 1 329 ? -29.914 -31.325 35.400 1.00 79.88 329 GLY A C 1
ATOM 2790 O O . GLY A 1 329 ? -30.437 -32.429 35.559 1.00 79.88 329 GLY A O 1
ATOM 2791 N N . LYS A 1 330 ? -29.244 -31.008 34.285 1.00 81.44 330 LYS A N 1
ATOM 2792 C CA . LYS A 1 330 ? -29.044 -31.930 33.158 1.00 81.44 330 LYS A CA 1
ATOM 2793 C C . LYS A 1 330 ? -28.097 -33.087 33.497 1.00 81.44 330 LYS A C 1
ATOM 2795 O O . LYS A 1 330 ? -28.295 -34.192 33.007 1.00 81.44 330 LYS A O 1
ATOM 2800 N N . GLU A 1 331 ? -27.076 -32.838 34.317 1.00 81.62 331 GLU A N 1
ATOM 2801 C CA . GLU A 1 331 ? -26.106 -33.837 34.782 1.00 81.62 331 GLU A CA 1
ATOM 2802 C C . GLU A 1 331 ? -26.737 -34.833 35.769 1.00 81.62 331 GLU A C 1
ATOM 2804 O O . GLU A 1 331 ? -26.483 -36.031 35.652 1.00 81.62 331 GLU A O 1
ATOM 2809 N N . GLN A 1 332 ? -27.582 -34.374 36.706 1.00 78.38 332 GLN A N 1
ATOM 2810 C CA . GLN A 1 332 ? -28.322 -35.275 37.605 1.00 78.38 332 GLN A CA 1
ATOM 2811 C C . GLN A 1 332 ? -29.496 -35.988 36.911 1.00 78.38 332 GLN A C 1
ATOM 2813 O O . GLN A 1 332 ? -29.842 -37.101 37.304 1.00 78.38 332 GLN A O 1
ATOM 2818 N N . ASN A 1 333 ? -30.101 -35.378 35.882 1.00 73.94 333 ASN A N 1
ATOM 2819 C CA . ASN A 1 333 ? -31.174 -35.950 35.054 1.00 73.94 333 ASN A CA 1
ATOM 2820 C C . ASN A 1 333 ? -32.366 -36.523 35.866 1.00 73.94 333 ASN A C 1
ATOM 2822 O O . ASN A 1 333 ? -33.003 -37.503 35.469 1.00 73.94 333 ASN A O 1
ATOM 2826 N N . LYS A 1 334 ? -32.662 -35.918 37.024 1.00 83.56 334 LYS A N 1
ATOM 2827 C CA . LYS A 1 334 ? -33.779 -36.288 37.901 1.00 83.56 334 LYS A CA 1
ATOM 2828 C C . LYS A 1 334 ? -35.002 -35.437 37.558 1.00 83.56 334 LYS A C 1
ATOM 2830 O O . LYS A 1 334 ? -35.147 -34.316 38.040 1.00 83.56 334 LYS A O 1
ATOM 2835 N N . GLU A 1 335 ? -35.873 -35.973 36.712 1.00 82.44 335 GLU A N 1
ATOM 2836 C CA . GLU A 1 335 ? -37.136 -35.323 36.353 1.00 82.44 335 GLU A CA 1
ATOM 2837 C C . GLU A 1 335 ? -38.167 -35.446 37.479 1.00 82.44 335 GLU A C 1
ATOM 2839 O O . GLU A 1 335 ? -38.449 -36.536 37.984 1.00 82.44 335 GLU A O 1
ATOM 2844 N N . VAL A 1 336 ? -38.767 -34.315 37.844 1.00 82.88 336 VAL A N 1
ATOM 2845 C CA . VAL A 1 336 ? -39.832 -34.202 38.839 1.00 82.88 336 VAL A CA 1
ATOM 2846 C C . VAL A 1 336 ? -41.042 -33.546 38.182 1.00 82.88 336 VAL A C 1
ATOM 2848 O O . VAL A 1 336 ? -40.985 -32.415 37.697 1.00 82.88 336 VAL A O 1
ATOM 2851 N N . ILE A 1 337 ? -42.161 -34.273 38.165 1.00 79.56 337 ILE A N 1
ATOM 2852 C CA . ILE A 1 337 ? -43.436 -33.784 37.633 1.00 79.56 337 ILE A CA 1
ATOM 2853 C C . ILE A 1 337 ? -44.238 -33.185 38.783 1.00 79.56 337 ILE A C 1
ATOM 2855 O O . ILE A 1 337 ? -44.948 -33.890 39.508 1.00 79.56 337 ILE A O 1
ATOM 2859 N N . ALA A 1 338 ? -44.146 -31.870 38.933 1.00 76.25 338 ALA A N 1
ATOM 2860 C CA . ALA A 1 338 ? -44.944 -31.139 39.899 1.00 76.25 338 ALA A CA 1
ATOM 2861 C C . ALA A 1 338 ? -46.354 -30.879 39.321 1.00 76.25 338 ALA A C 1
ATOM 2863 O O . ALA A 1 338 ? -46.535 -30.643 38.122 1.00 76.25 338 ALA A O 1
ATOM 2864 N N . ASN A 1 339 ? -47.381 -30.948 40.173 1.00 75.19 339 ASN A N 1
ATOM 2865 C CA . ASN A 1 339 ? -48.784 -30.786 39.776 1.00 75.19 339 ASN A CA 1
ATOM 2866 C C . ASN A 1 339 ? -49.418 -29.676 40.621 1.00 75.19 339 ASN A C 1
ATOM 2868 O O . ASN A 1 339 ? -49.464 -29.797 41.844 1.00 75.19 339 ASN A O 1
ATOM 2872 N N . LEU A 1 340 ? -49.953 -28.633 39.982 1.00 72.00 340 LEU A N 1
ATOM 2873 C CA . LEU A 1 340 ? -50.624 -27.526 40.667 1.00 72.00 340 LEU A CA 1
ATOM 2874 C C . LEU A 1 340 ? -52.008 -27.301 40.046 1.00 72.00 340 LEU A C 1
ATOM 2876 O O . LEU A 1 340 ? -52.141 -26.980 38.865 1.00 72.00 340 LEU A O 1
ATOM 2880 N N . LYS A 1 341 ? -53.065 -27.480 40.848 1.00 71.44 341 LYS A N 1
ATOM 2881 C CA . LYS A 1 341 ? -54.476 -27.442 40.410 1.00 71.44 341 LYS A CA 1
ATOM 2882 C C . LYS A 1 341 ? -54.754 -28.465 39.287 1.00 71.44 341 LYS A C 1
ATOM 2884 O O . LYS A 1 341 ? -54.904 -29.647 39.578 1.00 71.44 341 LYS A O 1
ATOM 2889 N N . LYS A 1 342 ? -54.852 -28.029 38.024 1.00 62.19 342 LYS A N 1
ATOM 2890 C CA . LYS A 1 342 ? -55.029 -28.891 36.831 1.00 62.19 342 LYS A CA 1
ATOM 2891 C C . LYS A 1 342 ? -53.812 -28.880 35.892 1.00 62.19 342 LYS A C 1
ATOM 2893 O O . LYS A 1 342 ? -53.834 -29.564 34.873 1.00 62.19 342 LYS A O 1
ATOM 2898 N N . SER A 1 343 ? -52.783 -28.113 36.238 1.00 68.06 343 SER A N 1
ATOM 2899 C CA . SER A 1 343 ? -51.567 -27.899 35.457 1.00 68.06 343 SER A CA 1
ATOM 2900 C C . SER A 1 343 ? -50.505 -28.926 35.846 1.00 68.06 343 SER A C 1
ATOM 2902 O O . SER A 1 343 ? -50.357 -29.247 37.030 1.00 68.06 343 SER A O 1
ATOM 2904 N N . LYS A 1 344 ? -49.726 -29.397 34.870 1.00 73.44 344 LYS A N 1
ATOM 2905 C CA . LYS A 1 344 ? -48.530 -30.216 35.106 1.00 73.44 344 LYS A CA 1
ATOM 2906 C C . LYS A 1 344 ? -47.312 -29.490 34.564 1.00 73.44 344 LYS A C 1
ATOM 2908 O O . LYS A 1 344 ? -47.362 -28.991 33.445 1.00 73.44 344 LYS A O 1
ATOM 2913 N N . ALA A 1 345 ? -46.242 -29.460 35.342 1.00 76.19 345 ALA A N 1
ATOM 2914 C CA . ALA A 1 345 ? -44.976 -28.865 34.951 1.00 76.19 345 ALA A CA 1
ATOM 2915 C C . ALA A 1 345 ? -43.845 -29.860 35.222 1.00 76.19 345 ALA A C 1
ATOM 2917 O O . ALA A 1 345 ? -43.839 -30.536 36.255 1.00 76.19 345 ALA A O 1
ATOM 2918 N N . VAL A 1 346 ? -42.916 -29.962 34.274 1.00 81.75 346 VAL A N 1
ATOM 2919 C CA . VAL A 1 346 ? -41.751 -30.845 34.363 1.00 81.75 346 VAL A CA 1
ATOM 2920 C C . VAL A 1 346 ? -40.529 -29.999 34.693 1.00 81.75 346 VAL A C 1
ATOM 2922 O O . VAL A 1 346 ? -40.214 -29.019 34.008 1.00 81.75 346 VAL A O 1
ATOM 2925 N N . PHE A 1 347 ? -39.853 -30.384 35.766 1.00 87.25 347 PHE A N 1
ATOM 2926 C CA . PHE A 1 347 ? -38.628 -29.759 36.236 1.00 87.25 347 PHE A CA 1
ATOM 2927 C C . PHE A 1 347 ? -37.525 -30.809 36.326 1.00 87.25 347 PHE A C 1
ATOM 2929 O O . PHE A 1 347 ? -37.790 -31.958 36.671 1.00 87.25 347 PHE A O 1
ATOM 2936 N N . TYR A 1 348 ? -36.287 -30.401 36.078 1.00 88.19 348 TYR A N 1
ATOM 2937 C CA . TYR A 1 348 ? -35.119 -31.134 36.548 1.00 88.19 348 TYR A CA 1
ATOM 2938 C C . TYR A 1 348 ? -34.772 -30.615 37.938 1.00 88.19 348 TYR A C 1
ATOM 2940 O O . TYR A 1 348 ? -34.588 -29.411 38.127 1.00 88.19 348 TYR A O 1
ATOM 2948 N N . GLU A 1 349 ? -34.718 -31.515 38.911 1.00 87.62 349 GLU A N 1
ATOM 2949 C CA . GLU A 1 349 ? -34.305 -31.196 40.271 1.00 87.62 349 GLU A CA 1
ATOM 2950 C C . GLU A 1 349 ? -32.794 -31.393 40.407 1.00 87.62 349 GLU A C 1
ATOM 2952 O O . GLU A 1 349 ? -32.260 -32.433 40.017 1.00 87.62 349 GLU A O 1
ATOM 2957 N N . TYR A 1 350 ? -32.119 -30.398 40.979 1.00 87.12 350 TYR A N 1
ATOM 2958 C CA . TYR A 1 350 ? -30.743 -30.510 41.439 1.00 87.12 350 TYR A CA 1
ATOM 2959 C C . TYR A 1 350 ? -30.701 -30.389 42.964 1.00 87.12 350 TYR A C 1
ATOM 2961 O O . TYR A 1 350 ? -31.015 -29.329 43.509 1.00 87.12 350 TYR A O 1
ATOM 2969 N N . SER A 1 351 ? -30.295 -31.461 43.647 1.00 85.50 351 SER A N 1
ATOM 2970 C CA . SER A 1 351 ? -30.101 -31.481 45.103 1.00 85.50 351 SER A CA 1
ATOM 2971 C C . SER A 1 351 ? -28.754 -32.149 45.441 1.00 85.50 351 SER A C 1
ATOM 2973 O O . SER A 1 351 ? -28.572 -33.342 45.173 1.00 85.50 351 SER A O 1
ATOM 2975 N N . PRO A 1 352 ? -27.756 -31.379 45.919 1.00 79.19 352 PRO A N 1
ATOM 2976 C CA . PRO A 1 352 ? -26.463 -31.882 46.379 1.00 79.19 352 PRO A CA 1
ATOM 2977 C C . PRO A 1 352 ? -26.446 -32.218 47.882 1.00 79.19 352 PRO A C 1
ATOM 2979 O O . PRO A 1 352 ? -27.271 -31.738 48.654 1.00 79.19 352 PRO A O 1
ATOM 2982 N N . GLU A 1 353 ? -25.455 -33.008 48.310 1.00 76.56 353 GLU A N 1
ATOM 2983 C CA . GLU A 1 353 ? -25.231 -33.331 49.734 1.00 76.56 353 GLU A CA 1
ATOM 2984 C C . GLU A 1 353 ? -24.661 -32.144 50.542 1.00 76.56 353 GLU A C 1
ATOM 2986 O O . GLU A 1 353 ? -24.882 -32.046 51.747 1.00 76.56 353 GLU A O 1
ATOM 2991 N N . GLU A 1 354 ? -23.941 -31.226 49.887 1.00 77.50 354 GLU A N 1
ATOM 2992 C CA . GLU A 1 354 ? -23.428 -29.982 50.481 1.00 77.50 354 GLU A CA 1
ATOM 2993 C C . GLU A 1 354 ? -24.367 -28.790 50.209 1.00 77.50 354 GLU A C 1
ATOM 2995 O O . GLU A 1 354 ? -25.141 -28.836 49.252 1.00 77.50 354 GLU A O 1
ATOM 3000 N N . PRO A 1 355 ? -24.310 -27.687 50.987 1.00 79.50 355 PRO A N 1
ATOM 3001 C CA . PRO A 1 355 ? -25.205 -26.553 50.781 1.00 79.50 355 PRO A CA 1
ATOM 3002 C C . PRO A 1 355 ? -25.022 -25.904 49.403 1.00 79.50 355 PRO A C 1
ATOM 3004 O O . PRO A 1 355 ? -23.945 -25.406 49.060 1.00 79.50 355 PRO A O 1
ATOM 3007 N N . ILE A 1 356 ? -26.112 -25.845 48.643 1.00 77.69 356 ILE A N 1
ATOM 3008 C CA . ILE A 1 356 ? -26.159 -25.577 47.202 1.00 77.69 356 ILE A CA 1
ATOM 3009 C C . ILE A 1 356 ? -25.496 -24.253 46.808 1.00 77.69 356 ILE A C 1
ATOM 3011 O O . ILE A 1 356 ? -24.831 -24.160 45.778 1.00 77.69 356 ILE A O 1
ATOM 3015 N N . VAL A 1 357 ? -25.595 -23.232 47.664 1.00 74.75 357 VAL A N 1
ATOM 3016 C CA . VAL A 1 357 ? -24.946 -21.930 47.464 1.00 74.75 357 VAL A CA 1
ATOM 3017 C C . VAL A 1 357 ? -23.423 -22.035 47.513 1.00 74.75 357 VAL A C 1
ATOM 3019 O O . VAL A 1 357 ? -22.762 -21.378 46.710 1.00 74.75 357 VAL A O 1
ATOM 3022 N N . PHE A 1 358 ? -22.852 -22.860 48.394 1.00 74.81 358 PHE A N 1
ATOM 3023 C CA . PHE A 1 358 ? -21.405 -23.084 48.431 1.00 74.81 358 PHE A CA 1
ATOM 3024 C C . PHE A 1 358 ? -20.950 -23.928 47.242 1.00 74.81 358 PHE A C 1
ATOM 3026 O O . PHE A 1 358 ? -20.011 -23.521 46.564 1.00 74.81 358 PHE A O 1
ATOM 3033 N N . THR A 1 359 ? -21.674 -24.993 46.884 1.00 76.00 359 THR A N 1
ATOM 3034 C CA . THR A 1 359 ? -21.394 -25.789 45.673 1.00 76.00 359 THR A CA 1
ATOM 3035 C C . THR A 1 359 ? -21.402 -24.923 44.401 1.00 76.00 359 THR A C 1
ATOM 3037 O O . THR A 1 359 ? -20.519 -25.037 43.547 1.00 76.00 359 THR A O 1
ATOM 3040 N N . LEU A 1 360 ? -22.352 -23.985 44.296 1.00 69.06 360 LEU A N 1
ATOM 3041 C CA . LEU A 1 360 ? -22.430 -23.013 43.203 1.00 69.06 360 LEU A CA 1
ATOM 3042 C C . LEU A 1 360 ? -21.295 -21.978 43.235 1.00 69.06 360 LEU A C 1
ATOM 3044 O O . LEU A 1 360 ? -20.725 -21.676 42.181 1.00 69.06 360 LEU A O 1
ATOM 3048 N N . ILE A 1 361 ? -20.933 -21.443 44.409 1.00 66.69 361 ILE A N 1
ATOM 3049 C CA . ILE A 1 361 ? -19.751 -20.575 44.556 1.00 66.69 361 ILE A CA 1
ATOM 3050 C C . ILE A 1 361 ? -18.502 -21.338 44.112 1.00 66.69 361 ILE A C 1
ATOM 3052 O O . ILE A 1 361 ? -17.699 -20.791 43.359 1.00 66.69 361 ILE A O 1
ATOM 3056 N N . ASP A 1 362 ? -18.338 -22.598 44.510 1.00 68.12 362 ASP A N 1
ATOM 3057 C CA . ASP A 1 362 ? -17.117 -23.344 44.237 1.00 68.12 362 ASP A CA 1
ATOM 3058 C C . ASP A 1 362 ? -16.979 -23.813 42.788 1.00 68.12 362 ASP A C 1
ATOM 3060 O O . ASP A 1 362 ? -15.858 -23.782 42.272 1.00 68.12 362 ASP A O 1
ATOM 3064 N N . ARG A 1 363 ? -18.067 -24.152 42.084 1.00 65.56 363 ARG A N 1
ATOM 3065 C CA . ARG A 1 363 ? -17.992 -24.444 40.640 1.00 65.56 363 ARG A CA 1
ATOM 3066 C C . ARG A 1 363 ? -17.805 -23.167 39.812 1.00 65.56 363 ARG A C 1
ATOM 3068 O O . ARG A 1 363 ? -16.965 -23.126 38.916 1.00 65.56 363 ARG A O 1
ATOM 3075 N N . THR A 1 364 ? -18.521 -22.084 40.134 1.00 61.12 364 THR A N 1
ATOM 3076 C CA . THR A 1 364 ? -18.529 -20.865 39.293 1.00 61.12 364 THR A CA 1
ATOM 3077 C C . THR A 1 364 ? -17.457 -19.824 39.633 1.00 61.12 364 THR A C 1
ATOM 3079 O O . THR A 1 364 ? -17.147 -18.981 38.778 1.00 61.12 364 THR A O 1
ATOM 3082 N N . LYS A 1 365 ? -16.921 -19.881 40.863 1.00 59.56 365 LYS A N 1
ATOM 3083 C CA . LYS A 1 365 ? -16.072 -18.891 41.559 1.00 59.56 365 LYS A CA 1
ATOM 3084 C C . LYS A 1 365 ? -16.693 -17.490 41.706 1.00 59.56 365 LYS A C 1
ATOM 3086 O O . LYS A 1 365 ? -15.976 -16.499 41.830 1.00 59.56 365 LYS A O 1
ATOM 3091 N N . ILE A 1 366 ? -18.027 -17.395 41.721 1.00 57.22 366 ILE A N 1
ATOM 3092 C CA . ILE A 1 366 ? -18.772 -16.138 41.916 1.00 57.22 366 ILE A CA 1
ATOM 3093 C C . ILE A 1 366 ? -19.189 -16.003 43.387 1.00 57.22 366 ILE A C 1
ATOM 3095 O O . ILE A 1 366 ? -20.104 -16.681 43.837 1.00 57.22 366 ILE A O 1
ATOM 3099 N N . ILE A 1 367 ? -18.551 -15.088 44.123 1.00 52.47 367 ILE A N 1
ATOM 3100 C CA . ILE A 1 367 ? -18.760 -14.901 45.575 1.00 52.47 367 ILE A CA 1
ATOM 3101 C C . ILE A 1 367 ? -20.151 -14.314 45.903 1.00 52.47 367 ILE A C 1
ATOM 3103 O O . ILE A 1 367 ? -20.730 -14.635 46.935 1.00 52.47 367 ILE A O 1
ATOM 3107 N N . VAL A 1 368 ? -20.723 -13.484 45.021 1.00 55.28 368 VAL A N 1
ATOM 3108 C CA . VAL A 1 368 ? -22.012 -12.783 45.238 1.00 55.28 368 VAL A CA 1
ATOM 3109 C C . VAL A 1 368 ? -23.212 -13.633 44.776 1.00 55.28 368 VAL A C 1
ATOM 3111 O O . VAL A 1 368 ? -24.129 -13.153 44.112 1.00 55.28 368 VAL A O 1
ATOM 3114 N N . SER A 1 369 ? -23.189 -14.937 45.056 1.00 61.38 369 SER A N 1
ATOM 3115 C CA . SER A 1 369 ? -24.154 -15.894 44.498 1.00 61.38 369 SER A CA 1
ATOM 3116 C C . SER A 1 369 ? -25.588 -15.686 45.001 1.00 61.38 369 SER A C 1
ATOM 3118 O O . SER A 1 369 ? -26.503 -15.744 44.187 1.00 61.38 369 SER A O 1
ATOM 3120 N N . ARG A 1 370 ? -25.819 -15.375 46.288 1.00 70.00 370 ARG A N 1
ATOM 3121 C CA . ARG A 1 370 ? -27.183 -15.222 46.851 1.00 70.00 370 ARG A CA 1
ATOM 3122 C C . ARG A 1 370 ? -27.987 -14.077 46.244 1.00 70.00 370 ARG A C 1
ATOM 3124 O O . ARG A 1 370 ? -29.133 -14.286 45.859 1.00 70.00 370 ARG A O 1
ATOM 3131 N N . GLN A 1 371 ? -27.400 -12.887 46.102 1.00 75.19 371 GLN A N 1
ATOM 3132 C CA . GLN A 1 371 ? -28.080 -11.762 45.446 1.00 75.19 371 GLN A CA 1
ATOM 3133 C C . GLN A 1 371 ? -28.439 -12.094 43.985 1.00 75.19 371 GLN A C 1
ATOM 3135 O O . GLN A 1 371 ? -29.506 -11.720 43.499 1.00 75.19 371 GLN A O 1
ATOM 3140 N N . ILE A 1 372 ? -27.559 -12.824 43.294 1.00 74.62 372 ILE A N 1
ATOM 3141 C CA . ILE A 1 372 ? -27.769 -13.272 41.914 1.00 74.62 372 ILE A CA 1
ATOM 3142 C C . ILE A 1 372 ? -28.867 -14.348 41.853 1.00 74.62 372 ILE A C 1
ATOM 3144 O O . ILE A 1 372 ? -29.723 -14.277 40.977 1.00 74.62 372 ILE A O 1
ATOM 3148 N N . LEU A 1 373 ? -28.897 -15.295 42.796 1.00 80.06 373 LEU A N 1
ATOM 3149 C CA . LEU A 1 373 ? -29.952 -16.307 42.915 1.00 80.06 373 LEU A CA 1
ATOM 3150 C C . LEU A 1 373 ? -31.318 -15.672 43.191 1.00 80.06 373 LEU A C 1
ATOM 3152 O O . LEU A 1 373 ? -32.264 -15.989 42.476 1.00 80.06 373 LEU A O 1
ATOM 3156 N N . ARG A 1 374 ? -31.413 -14.711 44.125 1.00 83.69 374 ARG A N 1
ATOM 3157 C CA . ARG A 1 374 ? -32.645 -13.928 44.342 1.00 83.69 374 ARG A CA 1
ATOM 3158 C C . ARG A 1 374 ? -33.098 -13.240 43.055 1.00 83.69 374 ARG A C 1
ATOM 3160 O O . ARG A 1 374 ? -34.229 -13.441 42.647 1.00 83.69 374 ARG A O 1
ATOM 3167 N N . SER A 1 375 ? -32.197 -12.568 42.335 1.00 83.25 375 SER A N 1
ATOM 3168 C CA . SER A 1 375 ? -32.517 -11.962 41.029 1.00 83.25 375 SER A CA 1
ATOM 3169 C C . SER A 1 375 ? -33.027 -12.982 39.992 1.00 83.25 375 SER A C 1
ATOM 3171 O O . SER A 1 375 ? -33.915 -12.664 39.205 1.00 83.25 375 SER A O 1
ATOM 3173 N N . LEU A 1 376 ? -32.512 -14.219 39.976 1.00 87.69 376 LEU A N 1
ATOM 3174 C CA . LEU A 1 376 ? -32.994 -15.285 39.083 1.00 87.69 376 LEU A CA 1
ATOM 3175 C C . LEU A 1 376 ? -34.376 -15.839 39.495 1.00 87.69 376 LEU A C 1
ATOM 3177 O O . LEU A 1 376 ? -35.166 -16.187 38.613 1.00 87.69 376 LEU A O 1
ATOM 3181 N N . VAL A 1 377 ? -34.679 -15.876 40.798 1.00 88.38 377 VAL A N 1
ATOM 3182 C CA . VAL A 1 377 ? -36.001 -16.220 41.361 1.00 88.38 377 VAL A CA 1
ATOM 3183 C C . VAL A 1 377 ? -37.019 -15.105 41.112 1.00 88.38 377 VAL A C 1
ATOM 3185 O O . VAL A 1 377 ? -38.103 -15.381 40.611 1.00 88.38 377 VAL A O 1
ATOM 3188 N N . ASP A 1 378 ? -36.658 -13.842 41.352 1.00 83.94 378 ASP A N 1
ATOM 3189 C CA . ASP A 1 378 ? -37.496 -12.662 41.086 1.00 83.94 378 ASP A CA 1
ATOM 3190 C C . ASP A 1 378 ? -37.840 -12.554 39.590 1.00 83.94 378 ASP A C 1
ATOM 3192 O O . ASP A 1 378 ? -38.951 -12.186 39.203 1.00 83.94 378 ASP A O 1
ATOM 3196 N N . LYS A 1 379 ? -36.883 -12.927 38.726 1.00 83.69 379 LYS A N 1
ATOM 3197 C CA . LYS A 1 379 ? -37.068 -13.081 37.273 1.00 83.69 379 LYS A CA 1
ATOM 3198 C C . LYS A 1 379 ? -37.798 -14.372 36.888 1.00 83.69 379 LYS A C 1
ATOM 3200 O O . LYS A 1 379 ? -38.106 -14.556 35.717 1.00 83.69 379 LYS A O 1
ATOM 3205 N N . LYS A 1 380 ? -38.132 -15.237 37.846 1.00 87.56 380 LYS A N 1
ATOM 3206 C CA . LYS A 1 380 ? -38.972 -16.432 37.676 1.00 87.56 380 LYS A CA 1
ATOM 3207 C C . LYS A 1 380 ? -38.378 -17.481 36.731 1.00 87.56 380 LYS A C 1
ATOM 3209 O O . LYS A 1 380 ? -39.100 -18.153 36.000 1.00 87.56 380 LYS A O 1
ATOM 3214 N N . LEU A 1 381 ? -37.047 -17.596 36.723 1.00 87.81 381 LEU A N 1
ATOM 3215 C CA . LEU A 1 381 ? -36.311 -18.538 35.870 1.00 87.81 381 LEU A CA 1
ATOM 3216 C C . LEU A 1 381 ? -36.013 -19.870 36.567 1.00 87.81 381 LEU A C 1
ATOM 3218 O O . LEU A 1 381 ? -35.947 -20.900 35.904 1.00 87.81 381 LEU A O 1
ATOM 3222 N N . ILE A 1 382 ? -35.828 -19.847 37.884 1.00 90.19 382 ILE A N 1
ATOM 3223 C CA . ILE A 1 382 ? -35.550 -21.018 38.722 1.00 90.19 382 ILE A CA 1
ATOM 3224 C C . ILE A 1 382 ? -36.352 -20.915 40.018 1.00 90.19 382 ILE A C 1
ATOM 3226 O O . ILE A 1 382 ? -36.772 -19.824 40.407 1.00 90.19 382 ILE A O 1
ATOM 3230 N N . VAL A 1 383 ? -36.518 -22.045 40.697 1.00 88.44 383 VAL A N 1
ATOM 3231 C CA . VAL A 1 383 ? -37.071 -22.130 42.053 1.00 88.44 383 VAL A CA 1
ATOM 3232 C C . VAL A 1 383 ? -35.999 -22.765 42.933 1.00 88.44 383 VAL A C 1
ATOM 3234 O O . VAL A 1 383 ? -35.378 -23.737 42.513 1.00 88.44 383 VAL A O 1
ATOM 3237 N N . ILE A 1 384 ? -35.742 -22.205 44.114 1.00 88.31 384 ILE A N 1
ATOM 3238 C CA . ILE A 1 384 ? -34.687 -22.658 45.031 1.00 88.31 384 ILE A CA 1
ATOM 3239 C C . ILE A 1 384 ? -35.198 -22.660 46.467 1.00 88.31 384 ILE A C 1
ATOM 3241 O O . ILE A 1 384 ? -35.843 -21.706 46.901 1.00 88.31 384 ILE A O 1
ATOM 3245 N N . ASP A 1 385 ? -34.834 -23.695 47.214 1.00 84.50 385 ASP A N 1
ATOM 3246 C CA . ASP A 1 385 ? -34.889 -23.679 48.668 1.00 84.50 385 ASP A CA 1
ATOM 3247 C C . ASP A 1 385 ? -33.485 -23.976 49.226 1.00 84.50 385 ASP A C 1
ATOM 3249 O O . ASP A 1 385 ? -32.901 -25.025 48.951 1.00 84.50 385 ASP A O 1
ATOM 3253 N N . GLU A 1 386 ? -32.903 -23.024 49.963 1.00 80.62 386 GLU A N 1
ATOM 3254 C CA . GLU A 1 386 ? -31.616 -23.198 50.655 1.00 80.62 386 GLU A CA 1
ATOM 3255 C C . GLU A 1 386 ? -31.747 -23.930 52.006 1.00 80.62 386 GLU A C 1
ATOM 3257 O O . GLU A 1 386 ? -30.735 -24.358 52.555 1.00 80.62 386 GLU A O 1
ATOM 3262 N N . GLU A 1 387 ? -32.954 -24.032 52.569 1.00 82.81 387 GLU A N 1
ATOM 3263 C CA . GLU A 1 387 ? -33.257 -24.728 53.827 1.00 82.81 387 GLU A CA 1
ATOM 3264 C C . GLU A 1 387 ? -33.432 -26.235 53.577 1.00 82.81 387 GLU A C 1
ATOM 3266 O O . GLU A 1 387 ? -32.800 -27.037 54.262 1.00 82.81 387 GLU A O 1
ATOM 3271 N N . GLU A 1 388 ? -34.175 -26.608 52.529 1.00 81.12 388 GLU A N 1
ATOM 3272 C CA . GLU A 1 388 ? -34.329 -28.001 52.053 1.00 81.12 388 GLU A CA 1
ATOM 3273 C C . GLU A 1 388 ? -33.293 -28.400 50.970 1.00 81.12 388 GLU A C 1
ATOM 3275 O O . GLU A 1 388 ? -33.278 -29.527 50.478 1.00 81.12 388 GLU A O 1
ATOM 3280 N N . ASN A 1 389 ? -32.392 -27.478 50.614 1.00 83.31 389 ASN A N 1
ATOM 3281 C CA . ASN A 1 389 ? -31.213 -27.673 49.762 1.00 83.31 389 ASN A CA 1
ATOM 3282 C C . ASN A 1 389 ? -31.471 -28.262 48.355 1.00 83.31 389 ASN A C 1
ATOM 3284 O O . ASN A 1 389 ? -30.826 -29.229 47.930 1.00 83.31 389 ASN A O 1
ATOM 3288 N N . TYR A 1 390 ? -32.383 -27.651 47.595 1.00 86.38 390 TYR A N 1
ATOM 3289 C CA . TYR A 1 390 ? -32.665 -28.042 46.209 1.00 86.38 390 TYR A CA 1
ATOM 3290 C C . TYR A 1 390 ? -32.916 -26.841 45.279 1.00 86.38 390 TYR A C 1
ATOM 3292 O O . TYR A 1 390 ? -33.329 -25.763 45.708 1.00 86.38 390 TYR A O 1
ATOM 3300 N N . ILE A 1 391 ? -32.688 -27.034 43.975 1.00 88.75 391 ILE A N 1
ATOM 3301 C CA . ILE A 1 391 ? -33.135 -26.135 42.898 1.00 88.75 391 ILE A CA 1
ATOM 3302 C C . ILE A 1 391 ? -33.993 -26.929 41.909 1.00 88.75 391 ILE A C 1
ATOM 3304 O O . ILE A 1 391 ? -33.571 -27.977 41.423 1.00 88.75 391 ILE A O 1
ATOM 3308 N N . LEU A 1 392 ? -35.163 -26.396 41.554 1.00 89.38 392 LEU A N 1
ATOM 3309 C CA . LEU A 1 392 ? -35.986 -26.880 40.444 1.00 89.38 392 LEU A CA 1
ATOM 3310 C C . LEU A 1 392 ? -35.759 -26.013 39.204 1.00 89.38 392 LEU A C 1
ATOM 3312 O O . LEU A 1 392 ? -35.871 -24.782 39.234 1.00 89.38 392 LEU A O 1
ATOM 3316 N N . ILE A 1 393 ? -35.455 -26.681 38.095 1.00 90.38 393 ILE A N 1
ATOM 3317 C CA . ILE A 1 393 ? -35.053 -26.070 36.830 1.00 90.38 393 ILE A CA 1
ATOM 3318 C C . ILE A 1 393 ? -36.093 -26.449 35.772 1.00 90.38 393 ILE A C 1
ATOM 3320 O O . ILE A 1 393 ? -36.215 -27.632 35.452 1.00 90.38 393 ILE A O 1
ATOM 3324 N N . PRO A 1 394 ? -36.850 -25.489 35.212 1.00 88.00 394 PRO A N 1
ATOM 3325 C CA . PRO A 1 394 ? -37.791 -25.750 34.124 1.00 88.00 394 PRO A CA 1
ATOM 3326 C C . PRO A 1 394 ? -37.169 -26.574 32.985 1.00 88.00 394 PRO A C 1
ATOM 3328 O O . PRO A 1 394 ? -36.140 -26.176 32.438 1.00 88.00 394 PRO A O 1
ATOM 3331 N N . GLU A 1 395 ? -37.811 -27.676 32.571 1.00 85.62 395 GLU A N 1
ATOM 3332 C CA . GLU A 1 395 ? -37.331 -28.544 31.473 1.00 85.62 395 GLU A CA 1
ATOM 3333 C C . GLU A 1 395 ? -36.951 -27.740 30.214 1.00 85.62 395 GLU A C 1
ATOM 3335 O O . GLU A 1 395 ? -35.930 -27.983 29.568 1.00 85.62 395 GLU A O 1
ATOM 3340 N N . VAL A 1 396 ? -37.749 -26.723 29.886 1.00 83.81 396 VAL A N 1
ATOM 3341 C CA . VAL A 1 396 ? -37.544 -25.871 28.709 1.00 83.81 396 VAL A CA 1
ATOM 3342 C C . VAL A 1 396 ? -36.198 -25.125 28.718 1.00 83.81 396 VAL A C 1
ATOM 3344 O O . VAL A 1 396 ? -35.667 -24.833 27.647 1.00 83.81 396 VAL A O 1
ATOM 3347 N N . LEU A 1 397 ? -35.605 -24.866 29.892 1.00 87.62 397 LEU A N 1
ATOM 3348 C CA . LEU A 1 397 ? -34.246 -24.325 30.013 1.00 87.62 397 LEU A CA 1
ATOM 3349 C C . LEU A 1 397 ? -33.188 -25.369 29.646 1.00 87.62 397 LEU A C 1
ATOM 3351 O O . LEU A 1 397 ? -32.275 -25.074 28.875 1.00 87.62 397 LEU A O 1
ATOM 3355 N N . VAL A 1 398 ? -33.331 -26.590 30.171 1.00 86.69 398 VAL A N 1
ATOM 3356 C CA . VAL A 1 398 ? -32.422 -27.725 29.930 1.00 86.69 398 VAL A CA 1
ATOM 3357 C C . VAL A 1 398 ? -32.400 -28.095 28.447 1.00 86.69 398 VAL A C 1
ATOM 3359 O O . VAL A 1 398 ? -31.326 -28.235 27.851 1.00 86.69 398 VAL A O 1
ATOM 3362 N N . ASN A 1 399 ? -33.579 -28.148 27.824 1.00 82.81 399 ASN A N 1
ATOM 3363 C CA . ASN A 1 399 ? -33.752 -28.470 26.407 1.00 82.81 399 ASN A CA 1
ATOM 3364 C C . ASN A 1 399 ? -33.211 -27.386 25.455 1.00 82.81 399 ASN A C 1
ATOM 3366 O O . ASN A 1 399 ? -32.920 -27.685 24.299 1.00 82.81 399 ASN A O 1
ATOM 3370 N N . ASN A 1 400 ? -33.020 -26.147 25.924 1.00 82.12 400 ASN A N 1
ATOM 3371 C CA . ASN A 1 400 ? -32.492 -25.037 25.120 1.00 82.12 400 ASN A CA 1
ATOM 3372 C C . ASN A 1 400 ? -31.125 -24.508 25.601 1.00 82.12 400 ASN A C 1
ATOM 3374 O O . ASN A 1 400 ? -30.680 -23.450 25.147 1.00 82.12 400 ASN A O 1
ATOM 3378 N N . LEU A 1 401 ? -30.433 -25.248 26.475 1.00 85.06 401 LEU A N 1
ATOM 3379 C CA . LEU A 1 401 ? -29.171 -24.858 27.114 1.00 85.06 401 LEU A CA 1
ATOM 3380 C C . LEU A 1 401 ? -28.121 -24.292 26.141 1.00 85.06 401 LEU A C 1
ATOM 3382 O O . LEU A 1 401 ? -27.516 -23.259 26.426 1.00 85.06 401 LEU A O 1
ATOM 3386 N N . ASP A 1 402 ? -27.927 -24.902 24.972 1.00 77.94 402 ASP A N 1
ATOM 3387 C CA . ASP A 1 402 ? -26.920 -24.442 24.003 1.00 77.94 402 ASP A CA 1
ATOM 3388 C C . ASP A 1 402 ? -27.254 -23.058 23.417 1.00 77.94 402 ASP A C 1
ATOM 3390 O O . ASP A 1 402 ? -26.363 -22.236 23.187 1.00 77.94 402 ASP A O 1
ATOM 3394 N N . SER A 1 403 ? -28.545 -22.731 23.278 1.00 76.00 403 SER A N 1
ATOM 3395 C CA . SER A 1 403 ? -28.993 -21.381 22.902 1.00 76.00 403 SER A CA 1
ATOM 3396 C C . SER A 1 403 ? -28.703 -20.347 23.995 1.00 76.00 403 SER A C 1
ATOM 3398 O O . SER A 1 403 ? -28.498 -19.174 23.683 1.00 76.00 403 SER A O 1
ATOM 3400 N N . ILE A 1 404 ? -28.649 -20.767 25.265 1.00 74.50 404 ILE A N 1
ATOM 3401 C CA . ILE A 1 404 ? -28.265 -19.918 26.402 1.00 74.50 404 ILE A CA 1
ATOM 3402 C C . ILE A 1 404 ? -26.734 -19.768 26.451 1.00 74.50 404 ILE A C 1
ATOM 3404 O O . ILE A 1 404 ? -26.237 -18.654 26.610 1.00 74.50 404 ILE A O 1
ATOM 3408 N N . LYS A 1 405 ? -25.969 -20.847 26.226 1.00 74.69 405 LYS A N 1
ATOM 3409 C CA . LYS A 1 405 ? -24.490 -20.835 26.156 1.00 74.69 405 LYS A CA 1
ATOM 3410 C C . LYS A 1 405 ? -23.938 -19.889 25.098 1.00 74.69 405 LYS A C 1
ATOM 3412 O O . LYS A 1 405 ? -22.991 -19.147 25.375 1.00 74.69 405 LYS A O 1
ATOM 3417 N N . ASN A 1 406 ? -24.587 -19.822 23.940 1.00 62.53 406 ASN A N 1
ATOM 3418 C CA . ASN A 1 406 ? -24.251 -18.876 22.874 1.00 62.53 406 ASN A CA 1
ATOM 3419 C C . ASN A 1 406 ? -24.419 -17.390 23.278 1.00 62.53 406 ASN A C 1
ATOM 3421 O O . ASN A 1 406 ? -23.948 -16.509 22.565 1.00 62.53 406 ASN A O 1
ATOM 3425 N N . LEU A 1 407 ? -25.038 -17.082 24.429 1.00 57.03 407 LEU A N 1
ATOM 3426 C CA . LEU A 1 407 ? -25.077 -15.727 25.000 1.00 57.03 407 LEU A CA 1
ATOM 3427 C C . LEU A 1 407 ? -23.828 -15.372 25.837 1.00 57.03 407 LEU A C 1
ATOM 3429 O O . LEU A 1 407 ? -23.684 -14.216 26.237 1.00 57.03 407 LEU A O 1
ATOM 3433 N N . ILE A 1 408 ? -22.944 -16.333 26.146 1.00 54.03 408 ILE A N 1
ATOM 3434 C CA . ILE A 1 408 ? -21.753 -16.125 27.002 1.00 54.03 408 ILE A CA 1
ATOM 3435 C C . ILE A 1 408 ? -20.428 -16.305 26.255 1.00 54.03 408 ILE A C 1
ATOM 3437 O O . ILE A 1 408 ? -19.425 -15.717 26.687 1.00 54.03 408 ILE A O 1
ATOM 3441 N N . THR A 1 409 ? -20.421 -17.065 25.154 1.00 47.22 409 THR A N 1
ATOM 3442 C CA . THR A 1 409 ? -19.239 -17.354 24.325 1.00 47.22 409 THR A CA 1
ATOM 3443 C C . THR A 1 409 ? -18.389 -16.108 24.082 1.00 47.22 409 THR A C 1
ATOM 3445 O O . THR A 1 409 ? -18.819 -15.145 23.446 1.00 47.22 409 THR A O 1
ATOM 3448 N N . THR A 1 410 ? -17.162 -16.127 24.605 1.00 43.00 410 THR A N 1
ATOM 3449 C CA . THR A 1 410 ? -16.161 -15.088 24.362 1.00 43.00 410 THR A CA 1
ATOM 3450 C C . THR A 1 410 ? -15.801 -15.063 22.889 1.00 43.00 410 THR A C 1
ATOM 3452 O O . THR A 1 410 ? -15.415 -16.086 22.324 1.00 43.00 410 THR A O 1
ATOM 3455 N N . GLN A 1 411 ? -15.899 -13.887 22.279 1.00 40.88 411 GLN A N 1
ATOM 3456 C CA . GLN A 1 411 ? -15.502 -13.683 20.895 1.00 40.88 411 GLN A CA 1
ATOM 3457 C C . GLN A 1 411 ? -13.995 -13.974 20.801 1.00 40.88 411 GLN A C 1
ATOM 3459 O O . GLN A 1 411 ? -13.207 -13.308 21.466 1.00 40.88 411 GLN A O 1
ATOM 3464 N N . ASN A 1 412 ? -13.608 -15.017 20.051 1.00 40.50 412 ASN A N 1
ATOM 3465 C CA . ASN A 1 412 ? -12.202 -15.333 19.809 1.00 40.50 412 ASN A CA 1
ATOM 3466 C C . ASN A 1 412 ? -11.709 -14.475 18.677 1.00 40.50 412 ASN A C 1
ATOM 3468 O O . ASN A 1 412 ? -12.139 -14.580 17.527 1.00 40.50 412 ASN A O 1
ATOM 3472 N N . ILE A 1 413 ? -10.765 -13.657 19.049 1.00 48.06 413 ILE A N 1
ATOM 3473 C CA . ILE A 1 413 ? -10.268 -12.619 18.217 1.00 48.06 413 ILE A CA 1
ATOM 3474 C C . ILE A 1 413 ? -8.678 -12.857 18.247 1.00 48.06 413 ILE A C 1
ATOM 3476 O O . ILE A 1 413 ? -8.170 -13.491 19.165 1.00 48.06 413 ILE A O 1
ATOM 3480 N N . ASN A 1 414 ? -7.856 -12.513 17.227 1.00 45.22 414 ASN A N 1
ATOM 3481 C CA . ASN A 1 414 ? -6.456 -12.904 16.861 1.00 45.22 414 ASN A CA 1
ATOM 3482 C C . ASN A 1 414 ? -5.312 -11.877 17.193 1.00 45.22 414 ASN A C 1
ATOM 3484 O O . ASN A 1 414 ? -5.423 -11.186 18.196 1.00 45.22 414 ASN A O 1
ATOM 3488 N N . SER A 1 415 ? -4.208 -11.743 16.421 1.00 45.91 415 SER A N 1
ATOM 3489 C CA . SER A 1 415 ? -3.044 -10.827 16.638 1.00 45.91 415 SER A CA 1
ATOM 3490 C C . SER A 1 415 ? -2.859 -9.560 15.726 1.00 45.91 415 SER A C 1
ATOM 3492 O O . SER A 1 415 ? -2.114 -8.664 16.129 1.00 45.91 415 SER A O 1
ATOM 3494 N N . ALA A 1 416 ? -3.602 -9.365 14.615 1.00 41.88 416 ALA A N 1
ATOM 3495 C CA . ALA A 1 416 ? -3.576 -8.147 13.756 1.00 41.88 416 ALA A CA 1
ATOM 3496 C C . ALA A 1 416 ? -4.310 -6.841 14.238 1.00 41.88 416 ALA A C 1
ATOM 3498 O O . ALA A 1 416 ? -3.686 -5.787 14.328 1.00 41.88 416 ALA A O 1
ATOM 3499 N N . ILE A 1 417 ? -5.613 -6.837 14.569 1.00 47.16 417 ILE A N 1
ATOM 3500 C CA . ILE A 1 417 ? -6.395 -5.646 15.004 1.00 47.16 417 ILE A CA 1
ATOM 3501 C C . ILE A 1 417 ? -5.948 -4.968 16.338 1.00 47.16 417 ILE A C 1
ATOM 3503 O O . ILE A 1 417 ? -5.980 -3.755 16.400 1.00 47.16 417 ILE A O 1
ATOM 3507 N N . ARG A 1 418 ? -5.446 -5.662 17.376 1.00 51.00 418 ARG A N 1
ATOM 3508 C CA . ARG A 1 418 ? -4.740 -5.160 18.575 1.00 51.00 418 ARG A CA 1
ATOM 3509 C C . ARG A 1 418 ? -3.589 -4.280 18.120 1.00 51.00 418 ARG A C 1
ATOM 3511 O O . ARG A 1 418 ? -3.449 -3.162 18.595 1.00 51.00 418 ARG A O 1
ATOM 3518 N N . TYR A 1 419 ? -2.794 -4.770 17.165 1.00 47.69 419 TYR A N 1
ATOM 3519 C CA . TYR A 1 419 ? -1.729 -3.984 16.560 1.00 47.69 419 TYR A CA 1
ATOM 3520 C C . TYR A 1 419 ? -2.294 -2.778 15.791 1.00 47.69 419 TYR A C 1
ATOM 3522 O O . TYR A 1 419 ? -1.759 -1.688 15.953 1.00 47.69 419 TYR A O 1
ATOM 3530 N N . LEU A 1 420 ? -3.408 -2.910 15.057 1.00 46.84 420 LEU A N 1
ATOM 3531 C CA . LEU A 1 420 ? -4.087 -1.768 14.414 1.00 46.84 420 LEU A CA 1
ATOM 3532 C C . LEU A 1 420 ? -4.673 -0.751 15.414 1.00 46.84 420 LEU A C 1
ATOM 3534 O O . LEU A 1 420 ? -4.575 0.441 15.158 1.00 46.84 420 LEU A O 1
ATOM 3538 N N . ILE A 1 421 ? -5.234 -1.170 16.549 1.00 53.06 421 ILE A N 1
ATOM 3539 C CA . ILE A 1 421 ? -5.830 -0.306 17.583 1.00 53.06 421 ILE A CA 1
ATOM 3540 C C . ILE A 1 421 ? -4.722 0.408 18.357 1.00 53.06 421 ILE A C 1
ATOM 3542 O O . ILE A 1 421 ? -4.729 1.636 18.445 1.00 53.06 421 ILE A O 1
ATOM 3546 N N . PHE A 1 422 ? -3.711 -0.336 18.823 1.00 54.38 422 PHE A N 1
ATOM 3547 C CA . PHE A 1 422 ? -2.516 0.248 19.426 1.00 54.38 422 PHE A CA 1
ATOM 3548 C C . PHE A 1 422 ? -1.809 1.189 18.441 1.00 54.38 422 PHE A C 1
ATOM 3550 O O . PHE A 1 422 ? -1.436 2.289 18.832 1.00 54.38 422 PHE A O 1
ATOM 3557 N N . SER A 1 423 ? -1.686 0.835 17.157 1.00 49.78 423 SER A N 1
ATOM 3558 C CA . SER A 1 423 ? -1.100 1.710 16.133 1.00 49.78 423 SER A CA 1
ATOM 3559 C C . SER A 1 423 ? -1.964 2.946 15.847 1.00 49.78 423 SER A C 1
ATOM 3561 O O . SER A 1 423 ? -1.419 4.047 15.782 1.00 49.78 423 SER A O 1
ATOM 3563 N N . ARG A 1 424 ? -3.297 2.813 15.763 1.00 50.97 424 ARG A N 1
ATOM 3564 C CA . ARG A 1 424 ? -4.239 3.932 15.567 1.00 50.97 424 ARG A CA 1
ATOM 3565 C C . ARG A 1 424 ? -4.154 4.950 16.699 1.00 50.97 424 ARG A C 1
ATOM 3567 O O . ARG A 1 424 ? -4.279 6.147 16.458 1.00 50.97 424 ARG A O 1
ATOM 3574 N N . GLN A 1 425 ? -3.915 4.479 17.919 1.00 53.69 425 GLN A N 1
ATOM 3575 C CA . GLN A 1 425 ? -3.741 5.311 19.109 1.00 53.69 425 GLN A CA 1
ATOM 3576 C C . GLN A 1 425 ? -2.260 5.504 19.477 1.00 53.69 425 GLN A C 1
ATOM 3578 O O . GLN A 1 425 ? -1.948 5.854 20.609 1.00 53.69 425 GLN A O 1
ATOM 3583 N N . ASN A 1 426 ? -1.332 5.336 18.525 1.00 48.66 426 ASN A N 1
ATOM 3584 C CA . ASN A 1 426 ? 0.105 5.630 18.655 1.00 48.66 426 ASN A CA 1
ATOM 3585 C C . ASN A 1 426 ? 0.825 4.953 19.846 1.00 48.66 426 ASN A C 1
ATOM 3587 O O . ASN A 1 426 ? 1.800 5.494 20.367 1.00 48.66 426 ASN A O 1
ATOM 3591 N N . PHE A 1 427 ? 0.365 3.776 20.275 1.00 53.78 427 PHE A N 1
ATOM 3592 C CA . PHE A 1 427 ? 0.783 3.074 21.498 1.00 53.78 427 PHE A CA 1
ATOM 3593 C C . PHE A 1 427 ? 0.572 3.929 22.747 1.00 53.78 427 PHE A C 1
ATOM 3595 O O . PHE A 1 427 ? 1.441 4.054 23.610 1.00 53.78 427 PHE A O 1
ATOM 3602 N N . THR A 1 428 ? -0.604 4.548 22.816 1.00 46.25 428 THR A N 1
ATOM 3603 C CA . THR A 1 428 ? -1.017 5.406 23.915 1.00 46.25 428 THR A CA 1
ATOM 3604 C C . THR A 1 428 ? -2.420 5.074 24.376 1.00 46.25 428 THR A C 1
ATOM 3606 O O . THR A 1 428 ? -3.245 4.613 23.591 1.00 46.25 428 THR A O 1
ATOM 3609 N N . CYS A 1 429 ? -2.688 5.328 25.652 1.00 60.41 429 CYS A N 1
ATOM 3610 C CA . CYS A 1 429 ? -4.050 5.313 26.156 1.00 60.41 429 CYS A CA 1
ATOM 3611 C C . CYS A 1 429 ? -4.910 6.366 25.421 1.00 60.41 429 CYS A C 1
ATOM 3613 O O . CYS A 1 429 ? -4.467 7.486 25.186 1.00 60.41 429 CYS A O 1
ATOM 3615 N N . MET A 1 430 ? -6.128 6.008 25.033 1.00 58.12 430 MET A N 1
ATOM 3616 C CA . MET A 1 430 ? -7.036 6.881 24.294 1.00 58.12 430 MET A CA 1
ATOM 3617 C C . MET A 1 430 ? -7.601 7.982 25.187 1.00 58.12 430 MET A C 1
ATOM 3619 O O . MET A 1 430 ? -7.501 9.156 24.849 1.00 58.12 430 MET A O 1
ATOM 3623 N N . THR A 1 431 ? -8.156 7.578 26.327 1.00 56.22 431 THR A N 1
ATOM 3624 C CA . THR A 1 431 ? -8.679 8.452 27.382 1.00 56.22 431 THR A CA 1
ATOM 3625 C C . THR A 1 431 ? -7.454 9.115 28.045 1.00 56.22 431 THR A C 1
ATOM 3627 O O . THR A 1 431 ? -7.108 10.255 27.760 1.00 56.22 431 THR A O 1
ATOM 3630 N N . CYS A 1 432 ? -6.664 8.367 28.820 1.00 54.72 432 CYS A N 1
ATOM 3631 C CA . CYS A 1 432 ? -5.636 8.927 29.716 1.00 54.72 432 CYS A CA 1
ATOM 3632 C C . CYS A 1 432 ? -4.285 9.229 29.101 1.00 54.72 432 CYS A C 1
ATOM 3634 O O . CYS A 1 432 ? -3.406 9.779 29.758 1.00 54.72 432 CYS A O 1
ATOM 3636 N N . GLY A 1 433 ? -4.050 8.757 27.885 1.00 45.44 433 GLY A N 1
ATOM 3637 C CA . GLY A 1 433 ? -2.770 8.891 27.225 1.00 45.44 433 GLY A CA 1
ATOM 3638 C C . GLY A 1 433 ? -1.498 8.672 28.044 1.00 45.44 433 GLY A C 1
ATOM 3639 O O . GLY A 1 433 ? -0.485 9.307 27.780 1.00 45.44 433 GLY A O 1
ATOM 3640 N N . GLU A 1 434 ? -1.412 7.715 28.949 1.00 56.44 434 GLU A N 1
ATOM 3641 C CA . GLU A 1 434 ? -0.075 7.278 29.348 1.00 56.44 434 GLU A CA 1
ATOM 3642 C C . GLU A 1 434 ? 0.698 6.809 28.083 1.00 56.44 434 GLU A C 1
ATOM 3644 O O . GLU A 1 434 ? 0.118 6.249 27.144 1.00 56.44 434 GLU A O 1
ATOM 3649 N N . THR A 1 435 ? 1.981 7.172 27.959 1.00 48.28 435 THR A N 1
ATOM 3650 C CA . THR A 1 435 ? 2.932 6.526 27.020 1.00 48.28 435 THR A CA 1
ATOM 3651 C C . THR A 1 435 ? 3.667 5.362 27.687 1.00 48.28 435 THR A C 1
ATOM 3653 O O . THR A 1 435 ? 4.342 4.594 27.002 1.00 48.28 435 THR A O 1
ATOM 3656 N N . GLY A 1 436 ? 3.570 5.247 29.016 1.00 50.34 436 GLY A N 1
ATOM 3657 C CA . GLY A 1 436 ? 4.073 4.104 29.767 1.00 50.34 436 GLY A CA 1
ATOM 3658 C C . GLY A 1 436 ? 3.340 2.825 29.370 1.00 50.34 436 GLY A C 1
ATOM 3659 O O . GLY A 1 436 ? 2.156 2.851 29.041 1.00 50.34 436 GLY A O 1
ATOM 3660 N N . ARG A 1 437 ? 4.066 1.707 29.375 1.00 53.44 437 ARG A N 1
ATOM 3661 C CA . ARG A 1 437 ? 3.501 0.364 29.197 1.00 53.44 437 ARG A CA 1
ATOM 3662 C C . ARG A 1 437 ? 3.167 -0.226 30.576 1.00 53.44 437 ARG A C 1
ATOM 3664 O O . ARG A 1 437 ? 3.928 0.054 31.503 1.00 53.44 437 ARG A O 1
ATOM 3671 N N . PRO A 1 438 ? 2.137 -1.083 30.701 1.00 51.44 438 PRO A N 1
ATOM 3672 C CA . PRO A 1 438 ? 1.335 -1.688 29.626 1.00 51.44 438 PRO A CA 1
ATOM 3673 C C . PRO A 1 438 ? 0.055 -0.906 29.248 1.00 51.44 438 PRO A C 1
ATOM 3675 O O . PRO A 1 438 ? -0.322 0.060 29.902 1.00 51.44 438 PRO A O 1
ATOM 3678 N N . LEU A 1 439 ? -0.595 -1.325 28.151 1.00 53.84 439 LEU A N 1
ATOM 3679 C CA . LEU A 1 439 ? -1.900 -0.829 27.686 1.00 53.84 439 LEU A CA 1
ATOM 3680 C C . LEU A 1 439 ? -2.832 -2.012 27.350 1.00 53.84 439 LEU A C 1
ATOM 3682 O O . LEU A 1 439 ? -2.368 -3.021 26.817 1.00 53.84 439 LEU A O 1
ATOM 3686 N N . LYS A 1 440 ? -4.137 -1.864 27.607 1.00 63.25 440 LYS A N 1
ATOM 3687 C CA . LYS A 1 440 ? -5.220 -2.862 27.418 1.00 63.25 440 LYS A CA 1
ATOM 3688 C C . LYS A 1 440 ? -6.281 -2.347 26.434 1.00 63.25 440 LYS A C 1
ATOM 3690 O O . LYS A 1 440 ? -6.326 -1.145 26.230 1.00 63.25 440 LYS A O 1
ATOM 3695 N N . ILE A 1 441 ? -7.148 -3.182 25.845 1.00 59.38 441 ILE A N 1
ATOM 3696 C CA . ILE A 1 441 ? -8.208 -2.727 24.906 1.00 59.38 441 ILE A CA 1
ATOM 3697 C C . ILE A 1 441 ? -9.611 -2.896 25.513 1.00 59.38 441 ILE A C 1
ATOM 3699 O O . ILE A 1 441 ? -9.944 -3.981 25.982 1.00 59.38 441 ILE A O 1
ATOM 3703 N N . ALA A 1 442 ? -10.428 -1.841 25.460 1.00 58.81 442 ALA A N 1
ATOM 3704 C CA . ALA A 1 442 ? -11.830 -1.794 25.892 1.00 58.81 442 ALA A CA 1
ATOM 3705 C C . ALA A 1 442 ? -12.764 -1.374 24.737 1.00 58.81 442 ALA A C 1
ATOM 3707 O O . ALA A 1 442 ? -12.296 -0.819 23.745 1.00 58.81 442 ALA A O 1
ATOM 3708 N N . TYR A 1 443 ? -14.073 -1.608 24.868 1.00 53.34 443 TYR A N 1
ATOM 3709 C CA . TYR A 1 443 ? -15.104 -1.121 23.937 1.00 53.34 443 TYR A CA 1
ATOM 3710 C C . TYR A 1 443 ? -15.789 0.130 24.515 1.00 53.34 443 TYR A C 1
ATOM 3712 O O . TYR A 1 443 ? -15.938 0.235 25.726 1.00 53.34 443 TYR A O 1
ATOM 3720 N N . LEU A 1 444 ? -16.210 1.065 23.658 1.00 49.28 444 LEU A N 1
ATOM 3721 C CA . LEU A 1 444 ? -16.912 2.307 24.034 1.00 49.28 444 LEU A CA 1
ATOM 3722 C C . LEU A 1 444 ? -18.450 2.210 24.033 1.00 49.28 444 LEU A C 1
ATOM 3724 O O . LEU A 1 444 ? -19.115 3.184 24.380 1.00 49.28 444 LEU A O 1
ATOM 3728 N N . ALA A 1 445 ? -19.018 1.077 23.617 1.00 44.81 445 ALA A N 1
ATOM 3729 C CA . ALA A 1 445 ? -20.461 0.848 23.556 1.00 44.81 445 ALA A CA 1
ATOM 3730 C C . ALA A 1 445 ? -20.808 -0.553 24.081 1.00 44.81 445 ALA A C 1
ATOM 3732 O O . ALA A 1 445 ? -20.016 -1.487 23.929 1.00 44.81 445 ALA A O 1
ATOM 3733 N N . MET A 1 446 ? -22.005 -0.707 24.662 1.00 43.69 446 MET A N 1
ATOM 3734 C CA . MET A 1 446 ? -22.454 -1.982 25.247 1.00 43.69 446 MET A CA 1
ATOM 3735 C C . MET A 1 446 ? -22.628 -3.100 24.202 1.00 43.69 446 MET A C 1
ATOM 3737 O O . MET A 1 446 ? -22.411 -4.273 24.518 1.00 43.69 446 MET A O 1
ATOM 3741 N N . ASP A 1 447 ? -22.982 -2.746 22.961 1.00 45.97 447 ASP A N 1
ATOM 3742 C CA . ASP A 1 447 ? -23.202 -3.690 21.861 1.00 45.97 447 ASP A CA 1
ATOM 3743 C C . ASP A 1 447 ? -21.884 -4.044 21.152 1.00 45.97 447 ASP A C 1
ATOM 3745 O O . ASP A 1 447 ? -21.279 -3.244 20.435 1.00 45.97 447 ASP A O 1
ATOM 3749 N N . LYS A 1 448 ? -21.419 -5.279 21.362 1.00 50.03 448 LYS A N 1
ATOM 3750 C CA . LYS A 1 448 ? -20.068 -5.733 20.989 1.00 50.03 448 LYS A CA 1
ATOM 3751 C C . LYS A 1 448 ? -19.980 -6.201 19.537 1.00 50.03 448 LYS A C 1
ATOM 3753 O O . LYS A 1 448 ? -20.065 -7.400 19.258 1.00 50.03 448 LYS A O 1
ATOM 3758 N N . ASN A 1 449 ? -19.756 -5.261 18.620 1.00 47.03 449 ASN A N 1
ATOM 3759 C CA . ASN A 1 449 ? -19.399 -5.573 17.237 1.00 47.03 449 ASN A CA 1
ATOM 3760 C C . ASN A 1 449 ? -17.875 -5.766 17.088 1.00 47.03 449 ASN A C 1
ATOM 3762 O O . ASN A 1 449 ? -17.098 -4.831 17.264 1.00 47.03 449 ASN A O 1
ATOM 3766 N N . ILE A 1 450 ? -17.451 -6.983 16.736 1.00 45.31 450 ILE A N 1
ATOM 3767 C CA . ILE A 1 450 ? -16.041 -7.360 16.517 1.00 45.31 450 ILE A CA 1
ATOM 3768 C C . ILE A 1 450 ? -15.402 -6.557 15.376 1.00 45.31 450 ILE A C 1
ATOM 3770 O O . ILE A 1 450 ? -14.206 -6.273 15.410 1.00 45.31 450 ILE A O 1
ATOM 3774 N N . ASN A 1 451 ? -16.201 -6.181 14.383 1.00 45.16 451 ASN A N 1
ATOM 3775 C CA . ASN A 1 451 ? -15.713 -5.531 13.177 1.00 45.16 451 ASN A CA 1
ATOM 3776 C C . ASN A 1 451 ? -15.619 -4.006 13.349 1.00 45.16 451 ASN A C 1
ATOM 3778 O O . ASN A 1 451 ? -14.853 -3.346 12.647 1.00 45.16 451 ASN A O 1
ATOM 3782 N N . ASP A 1 452 ? -16.331 -3.427 14.329 1.00 51.03 452 ASP A N 1
ATOM 3783 C CA . ASP A 1 452 ? -16.204 -2.000 14.621 1.00 51.03 452 ASP A CA 1
ATOM 3784 C C . ASP A 1 452 ? -14.954 -1.698 15.450 1.00 51.03 452 ASP A C 1
ATOM 3786 O O . ASP A 1 452 ? -14.979 -1.483 16.666 1.00 51.03 452 ASP A O 1
ATOM 3790 N N . LEU A 1 453 ? -13.848 -1.581 14.724 1.00 51.38 453 LEU A N 1
ATOM 3791 C CA . LEU A 1 453 ? -12.590 -1.045 15.211 1.00 51.38 453 LEU A CA 1
ATOM 3792 C C . LEU A 1 453 ? -12.750 0.280 15.959 1.00 51.38 453 LEU A C 1
ATOM 3794 O O . LEU A 1 453 ? -11.938 0.564 16.834 1.00 51.38 453 LEU A O 1
ATOM 3798 N N . ASN A 1 454 ? -13.701 1.149 15.603 1.00 49.56 454 ASN A N 1
ATOM 3799 C CA . ASN A 1 454 ? -13.813 2.505 16.156 1.00 49.56 454 ASN A CA 1
ATOM 3800 C C . ASN A 1 454 ? -14.388 2.527 17.572 1.00 49.56 454 ASN A C 1
ATOM 3802 O O . ASN A 1 454 ? -13.958 3.364 18.364 1.00 49.56 454 ASN A O 1
ATOM 3806 N N . SER A 1 455 ? -15.233 1.556 17.926 1.00 49.94 455 SER A N 1
ATOM 3807 C CA . SER A 1 455 ? -15.625 1.316 19.317 1.00 49.94 455 SER A CA 1
ATOM 3808 C C . SER A 1 455 ? -14.456 0.881 20.216 1.00 49.94 455 SER A C 1
ATOM 3810 O O . SER A 1 455 ? -14.496 1.130 21.419 1.00 49.94 455 SER A O 1
ATOM 3812 N N . MET A 1 456 ? -13.407 0.253 19.667 1.00 62.62 456 MET A N 1
ATOM 3813 C CA . MET A 1 456 ? -12.323 -0.340 20.460 1.00 62.62 456 MET A CA 1
ATOM 3814 C C . MET A 1 456 ? -11.190 0.645 20.768 1.00 62.62 456 MET A C 1
ATOM 3816 O O . MET A 1 456 ? -10.557 1.186 19.861 1.00 62.62 456 MET A O 1
ATOM 3820 N N . ILE A 1 457 ? -10.854 0.840 22.042 1.00 58.28 457 ILE A N 1
ATOM 3821 C CA . ILE A 1 457 ? -9.829 1.794 22.476 1.00 58.28 457 ILE A CA 1
ATOM 3822 C C . ILE A 1 457 ? -8.796 1.167 23.416 1.00 58.28 457 ILE A C 1
ATOM 3824 O O . ILE A 1 457 ? -9.128 0.443 24.347 1.00 58.28 457 ILE A O 1
ATOM 3828 N N . ALA A 1 458 ? -7.524 1.464 23.167 1.00 63.19 458 ALA A N 1
ATOM 3829 C CA . ALA A 1 458 ? -6.404 1.134 24.030 1.00 63.19 458 ALA A CA 1
ATOM 3830 C C . ALA A 1 458 ? -6.361 2.080 25.234 1.00 63.19 458 ALA A C 1
ATOM 3832 O O . ALA A 1 458 ? -6.467 3.288 25.048 1.00 63.19 458 ALA A O 1
ATOM 3833 N N . LEU A 1 459 ? -6.159 1.568 26.448 1.00 56.19 459 LEU A N 1
ATOM 3834 C CA . LEU A 1 459 ? -6.153 2.327 27.698 1.00 56.19 459 LEU A CA 1
ATOM 3835 C C . LEU A 1 459 ? -4.976 1.956 28.609 1.00 56.19 459 LEU A C 1
ATOM 3837 O O . LEU A 1 459 ? -4.486 0.831 28.576 1.00 56.19 459 LEU A O 1
ATOM 3841 N N . CYS A 1 460 ? -4.544 2.914 29.428 1.00 61.06 460 CYS A N 1
ATOM 3842 C CA . CYS A 1 460 ? -3.611 2.747 30.542 1.00 61.06 460 CYS A CA 1
ATOM 3843 C C . CYS A 1 460 ? -4.354 2.087 31.698 1.00 61.06 460 CYS A C 1
ATOM 3845 O O . CYS A 1 460 ? -5.540 2.366 31.860 1.00 61.06 460 CYS A O 1
ATOM 3847 N N . ASP A 1 461 ? -3.683 1.282 32.523 1.00 60.34 461 ASP A N 1
ATOM 3848 C CA . ASP A 1 461 ? -4.335 0.564 33.632 1.00 60.34 461 ASP A CA 1
ATOM 3849 C C . ASP A 1 461 ? -5.226 1.487 34.485 1.00 60.34 461 ASP A C 1
ATOM 3851 O O . ASP A 1 461 ? -6.407 1.217 34.682 1.00 60.34 461 ASP A O 1
ATOM 3855 N N . LYS A 1 462 ? -4.699 2.664 34.844 1.00 64.31 462 LYS A N 1
ATOM 3856 C CA . LYS A 1 462 ? -5.371 3.676 35.673 1.00 64.31 462 LYS A CA 1
ATOM 3857 C C . LYS A 1 462 ? -6.705 4.219 35.103 1.00 64.31 462 LYS A C 1
ATOM 3859 O O . LYS A 1 462 ? -7.570 4.570 35.898 1.00 64.31 462 LYS A O 1
ATOM 3864 N N . CYS A 1 463 ? -6.895 4.288 33.777 1.00 55.94 463 CYS A N 1
ATOM 3865 C CA . CYS A 1 463 ? -8.181 4.686 33.157 1.00 55.94 463 CYS A CA 1
ATOM 3866 C C . CYS A 1 463 ? -8.956 3.535 32.536 1.00 55.94 463 CYS A C 1
ATOM 3868 O O . CYS A 1 463 ? -10.161 3.663 32.332 1.00 55.94 463 CYS A O 1
ATOM 3870 N N . PHE A 1 464 ? -8.290 2.419 32.257 1.00 62.88 464 PHE A N 1
ATOM 3871 C CA . PHE A 1 464 ? -8.954 1.168 31.960 1.00 62.88 464 PHE A CA 1
ATOM 3872 C C . PHE A 1 464 ? -9.893 0.832 33.127 1.00 62.88 464 PHE A C 1
ATOM 3874 O O . PHE A 1 464 ? -11.106 0.852 32.948 1.00 62.88 464 PHE A O 1
ATOM 3881 N N . ASP A 1 465 ? -9.347 0.734 34.344 1.00 56.62 465 ASP A N 1
ATOM 3882 C CA . ASP A 1 465 ? -10.084 0.389 35.569 1.00 56.62 465 ASP A CA 1
ATOM 3883 C C . ASP A 1 465 ? -11.144 1.437 35.984 1.00 56.62 465 ASP A C 1
ATOM 3885 O O . ASP A 1 465 ? -11.963 1.189 36.873 1.00 56.62 465 ASP A O 1
ATOM 3889 N N . LEU A 1 466 ? -11.124 2.628 35.373 1.00 52.41 466 LEU A N 1
ATOM 3890 C CA . LEU A 1 466 ? -12.049 3.733 35.645 1.00 52.41 466 LEU A CA 1
ATOM 3891 C C . LEU A 1 466 ? -13.220 3.744 34.648 1.00 52.41 466 LEU A C 1
ATOM 3893 O O . LEU A 1 466 ? -14.364 3.915 35.062 1.00 52.41 466 LEU A O 1
ATOM 3897 N N . MET A 1 467 ? -12.953 3.466 33.367 1.00 50.34 467 MET A N 1
ATOM 3898 C CA . MET A 1 467 ? -13.984 3.268 32.338 1.00 50.34 467 MET A CA 1
ATOM 3899 C C . MET A 1 467 ? -14.726 1.933 32.528 1.00 50.34 467 MET A C 1
ATOM 3901 O O . MET A 1 467 ? -15.933 1.870 32.327 1.00 50.34 467 MET A O 1
ATOM 3905 N N . THR A 1 468 ? -14.042 0.880 32.992 1.00 48.94 468 THR A N 1
ATOM 3906 C CA . THR A 1 468 ? -14.634 -0.451 33.239 1.00 48.94 468 THR A CA 1
ATOM 3907 C C . THR A 1 468 ? -15.163 -0.630 34.668 1.00 48.94 468 THR A C 1
ATOM 3909 O O . THR A 1 468 ? -15.457 -1.745 35.092 1.00 48.94 468 THR A O 1
ATOM 3912 N N . LYS A 1 469 ? -15.286 0.441 35.466 1.00 43.59 469 LYS A N 1
ATOM 3913 C CA . LYS A 1 469 ? -15.600 0.310 36.903 1.00 43.59 469 LYS A CA 1
ATOM 3914 C C . LYS A 1 469 ? -17.040 -0.132 37.196 1.00 43.59 469 LYS A C 1
ATOM 3916 O O . LYS A 1 469 ? -17.279 -0.735 38.236 1.00 43.59 469 LYS A O 1
ATOM 3921 N N . ASN A 1 470 ? -17.958 0.117 36.257 1.00 43.69 470 ASN A N 1
ATOM 3922 C CA . ASN A 1 470 ? -19.333 -0.405 36.251 1.00 43.69 470 ASN A CA 1
ATOM 3923 C C . ASN A 1 470 ? -19.619 -1.342 35.052 1.00 43.69 470 ASN A C 1
ATOM 3925 O O . ASN A 1 470 ? -20.723 -1.869 34.940 1.00 43.69 470 ASN A O 1
ATOM 3929 N N . GLU A 1 471 ? -18.635 -1.591 34.179 1.00 39.44 471 GLU A N 1
ATOM 3930 C CA . GLU A 1 471 ? -18.723 -2.545 33.065 1.00 39.44 471 GLU A CA 1
ATOM 3931 C C . GLU A 1 471 ? -17.615 -3.596 33.179 1.00 39.44 471 GLU A C 1
ATOM 3933 O O . GLU A 1 471 ? -16.449 -3.309 32.924 1.00 39.44 471 GLU A O 1
ATOM 3938 N N . ILE A 1 472 ? -17.959 -4.847 33.503 1.00 33.72 472 ILE A N 1
ATOM 3939 C CA . ILE A 1 472 ? -16.968 -5.932 33.577 1.00 33.72 472 ILE A CA 1
ATOM 3940 C C . ILE A 1 472 ? -16.448 -6.264 32.162 1.00 33.72 472 ILE A C 1
ATOM 3942 O O . ILE A 1 472 ? -17.066 -7.026 31.408 1.00 33.72 472 ILE A O 1
ATOM 3946 N N . LEU A 1 473 ? -15.281 -5.711 31.823 1.00 35.00 473 LEU A N 1
ATOM 3947 C CA . LEU A 1 473 ? -14.547 -5.906 30.570 1.00 35.00 473 LEU A CA 1
ATOM 3948 C C . LEU A 1 473 ? -13.036 -5.997 30.833 1.00 35.00 473 LEU A C 1
ATOM 3950 O O . LEU A 1 473 ? -12.435 -4.977 31.119 1.00 35.00 473 LEU A O 1
ATOM 3954 N N . ILE A 1 474 ? -12.441 -7.185 30.660 1.00 33.25 474 ILE A N 1
ATOM 3955 C CA . ILE A 1 474 ? -11.111 -7.497 30.067 1.00 33.25 474 ILE A CA 1
ATOM 3956 C C . ILE A 1 474 ? -11.322 -8.902 29.432 1.00 33.25 474 ILE A C 1
ATOM 3958 O O . ILE A 1 474 ? -12.132 -9.674 29.943 1.00 33.25 474 ILE A O 1
ATOM 3962 N N . ASP A 1 475 ? -10.739 -9.317 28.309 1.00 28.42 475 ASP A N 1
ATOM 3963 C CA . ASP A 1 475 ? -9.592 -8.785 27.577 1.00 28.42 475 ASP A CA 1
ATOM 3964 C C . ASP A 1 475 ? -9.823 -8.805 26.057 1.00 28.42 475 ASP A C 1
ATOM 3966 O O . ASP A 1 475 ? -10.575 -9.628 25.534 1.00 28.42 475 ASP A O 1
ATOM 3970 N N . GLY A 1 476 ? -9.196 -7.865 25.351 1.00 34.38 476 GLY A N 1
ATOM 3971 C CA . GLY A 1 476 ? -9.383 -7.665 23.916 1.00 34.38 476 GLY A CA 1
ATOM 3972 C C . GLY A 1 476 ? -8.440 -8.520 23.080 1.00 34.38 476 GLY A C 1
ATOM 3973 O O . GLY A 1 476 ? -7.306 -8.771 23.481 1.00 34.38 476 GLY A O 1
ATOM 3974 N N . THR A 1 477 ? -8.866 -8.914 21.881 1.00 27.61 477 THR A N 1
ATOM 3975 C CA . THR A 1 477 ? -8.061 -9.559 20.821 1.00 27.61 477 THR A CA 1
ATOM 3976 C C . THR A 1 477 ? -8.751 -9.180 19.452 1.00 27.61 477 THR A C 1
ATOM 3978 O O . THR A 1 477 ? -9.262 -8.065 19.394 1.00 27.61 477 THR A O 1
ATOM 3981 N N . ILE A 1 478 ? -8.722 -9.922 18.321 1.00 23.12 478 ILE A N 1
ATOM 3982 C CA . ILE A 1 478 ? -9.000 -9.418 16.906 1.00 23.12 478 ILE A CA 1
ATOM 3983 C C . ILE A 1 478 ? -9.868 -10.260 15.887 1.00 23.12 478 ILE A C 1
ATOM 3985 O O . ILE A 1 478 ? -9.496 -11.381 15.574 1.00 23.12 478 ILE A O 1
ATOM 3989 N N . THR A 1 479 ? -10.880 -9.767 15.160 1.00 23.33 479 THR A N 1
ATOM 3990 C CA . THR A 1 479 ? -11.246 -10.450 13.873 1.00 23.33 479 THR A CA 1
ATOM 3991 C C . THR A 1 479 ? -11.788 -9.539 12.790 1.00 23.33 479 THR A C 1
ATOM 3993 O O . THR A 1 479 ? -12.094 -8.378 13.018 1.00 23.33 479 THR A O 1
ATOM 3996 N N . PHE A 1 480 ? -11.770 -10.084 11.577 1.00 24.28 480 PHE A N 1
ATOM 3997 C CA . PHE A 1 480 ? -11.932 -9.368 10.324 1.00 24.28 480 PHE A CA 1
ATOM 3998 C C . PHE A 1 480 ? -13.391 -9.326 9.859 1.00 24.28 480 PHE A C 1
ATOM 4000 O O . PHE A 1 480 ? -14.130 -10.296 10.033 1.00 24.28 480 PHE A O 1
ATOM 4007 N N . ASP A 1 481 ? -13.735 -8.238 9.170 1.00 24.19 481 ASP A N 1
ATOM 4008 C CA . ASP A 1 481 ? -14.931 -8.129 8.337 1.00 24.19 481 ASP A CA 1
ATOM 4009 C C . ASP A 1 481 ? -14.993 -9.182 7.224 1.00 24.19 481 ASP A C 1
ATOM 4011 O O . ASP A 1 481 ? -13.975 -9.585 6.657 1.00 24.19 481 ASP A O 1
ATOM 4015 N N . MET A 1 482 ? -16.225 -9.522 6.839 1.00 28.72 482 MET A N 1
ATOM 4016 C CA . MET A 1 482 ? -16.539 -9.900 5.463 1.00 28.72 482 MET A CA 1
ATOM 4017 C C . MET A 1 482 ? -17.604 -8.946 4.926 1.00 28.72 482 MET A C 1
ATOM 4019 O O . MET A 1 482 ? -18.696 -8.855 5.488 1.00 28.72 482 MET A O 1
ATOM 4023 N N . ASP A 1 483 ? -17.283 -8.267 3.825 1.00 28.31 483 ASP A N 1
ATOM 4024 C CA . ASP A 1 483 ? -18.243 -7.495 3.040 1.00 28.31 483 ASP A CA 1
ATOM 4025 C C . ASP A 1 483 ? -19.387 -8.391 2.542 1.00 28.31 483 ASP A C 1
ATOM 4027 O O . ASP A 1 483 ? -19.142 -9.451 1.960 1.00 28.31 483 ASP A O 1
ATOM 4031 N N . TYR A 1 484 ? -20.627 -7.907 2.641 1.00 34.19 484 TYR A N 1
ATOM 4032 C CA . TYR A 1 484 ? -21.707 -8.341 1.753 1.00 34.19 484 TYR A CA 1
ATOM 4033 C C . TYR A 1 484 ? -22.123 -7.185 0.844 1.00 34.19 484 TYR A C 1
ATOM 4035 O O . TYR A 1 484 ? -22.461 -6.090 1.288 1.00 34.19 484 TYR A O 1
ATOM 4043 N N . SER A 1 485 ? -22.029 -7.446 -0.460 1.00 34.66 485 SER A N 1
ATOM 4044 C CA . SER A 1 485 ? -22.067 -6.432 -1.514 1.00 34.66 485 SER A CA 1
ATOM 4045 C C . SER A 1 485 ? -23.411 -5.711 -1.676 1.00 34.66 485 SER A C 1
ATOM 4047 O O . SER A 1 485 ? -24.483 -6.288 -1.509 1.00 34.66 485 SER A O 1
ATOM 4049 N N . ASP A 1 486 ? -23.324 -4.456 -2.115 1.00 40.09 486 ASP A N 1
ATOM 4050 C CA . ASP A 1 486 ? -24.393 -3.451 -2.192 1.00 40.09 486 ASP A CA 1
ATOM 4051 C C . ASP A 1 486 ? -25.425 -3.681 -3.332 1.00 40.09 486 ASP A C 1
ATOM 4053 O O . ASP A 1 486 ? -25.792 -2.747 -4.044 1.00 40.09 486 ASP A O 1
ATOM 4057 N N . LYS A 1 487 ? -25.846 -4.935 -3.581 1.00 39.44 487 LYS A N 1
ATOM 4058 C CA . LYS A 1 487 ? -26.591 -5.316 -4.804 1.00 39.44 487 LYS A CA 1
ATOM 4059 C C . LYS A 1 487 ? -28.042 -5.778 -4.665 1.00 39.44 487 LYS A C 1
ATOM 4061 O O . LYS A 1 487 ? -28.736 -5.705 -5.669 1.00 39.44 487 LYS A O 1
ATOM 4066 N N . ASN A 1 488 ? -28.522 -6.168 -3.483 1.00 48.09 488 ASN A N 1
ATOM 4067 C CA . ASN A 1 488 ? -29.932 -6.541 -3.259 1.00 48.09 488 ASN A CA 1
ATOM 4068 C C . ASN A 1 488 ? -30.455 -5.902 -1.952 1.00 48.09 488 ASN A C 1
ATOM 4070 O O . ASN A 1 488 ? -30.610 -6.570 -0.931 1.00 48.09 488 ASN A O 1
ATOM 4074 N N . LYS A 1 489 ? -30.690 -4.581 -1.942 1.00 56.72 489 LYS A N 1
ATOM 4075 C CA . LYS A 1 489 ? -31.390 -3.896 -0.833 1.00 56.72 489 LYS A CA 1
ATOM 4076 C C . LYS A 1 489 ? -32.903 -4.056 -1.004 1.00 56.72 489 LYS A C 1
ATOM 4078 O O . LYS A 1 489 ? -33.541 -3.333 -1.762 1.00 56.72 489 LYS A O 1
ATOM 4083 N N . LEU A 1 490 ? -33.443 -5.056 -0.317 1.00 66.62 490 LEU A N 1
ATOM 4084 C CA . LEU A 1 490 ? -34.856 -5.436 -0.319 1.00 66.62 490 LEU A CA 1
ATOM 4085 C C . LEU A 1 490 ? -35.688 -4.392 0.448 1.00 66.62 490 LEU A C 1
ATOM 4087 O O . LEU A 1 490 ? -35.426 -4.160 1.632 1.00 66.62 490 LEU A O 1
ATOM 4091 N N . LYS A 1 491 ? -36.705 -3.773 -0.172 1.00 71.62 491 LYS A N 1
ATOM 4092 C CA . LYS A 1 491 ? -37.496 -2.724 0.513 1.00 71.62 491 LYS A CA 1
ATOM 4093 C C . LYS A 1 491 ? -38.285 -3.266 1.708 1.00 71.62 491 LYS A C 1
ATOM 4095 O O . LYS A 1 491 ? -38.484 -2.522 2.665 1.00 71.62 491 LYS A O 1
ATOM 4100 N N . SER A 1 492 ? -38.712 -4.536 1.699 1.00 69.44 492 SER A N 1
ATOM 4101 C CA . SER A 1 492 ? -39.363 -5.128 2.880 1.00 69.44 492 SER A CA 1
ATOM 4102 C C . SER A 1 492 ? -38.399 -5.241 4.062 1.00 69.44 492 SER A C 1
ATOM 4104 O O . SER A 1 492 ? -38.802 -4.995 5.200 1.00 69.44 492 SER A O 1
ATOM 4106 N N . LEU A 1 493 ? -37.116 -5.522 3.799 1.00 74.56 493 LEU A N 1
ATOM 4107 C CA . LEU A 1 493 ? -36.070 -5.520 4.817 1.00 74.56 493 LEU A CA 1
ATOM 4108 C C . LEU A 1 493 ? -35.774 -4.099 5.307 1.00 74.56 493 LEU A C 1
ATOM 4110 O O . LEU A 1 493 ? -35.565 -3.920 6.499 1.00 74.56 493 LEU A O 1
ATOM 4114 N N . GLU A 1 494 ? -35.805 -3.084 4.440 1.00 73.81 494 GLU A N 1
ATOM 4115 C CA . GLU A 1 494 ? -35.636 -1.684 4.858 1.00 73.81 494 GLU A CA 1
ATOM 4116 C C . GLU A 1 494 ? -36.808 -1.175 5.713 1.00 73.81 494 GLU A C 1
ATOM 4118 O O . GLU A 1 494 ? -36.563 -0.607 6.777 1.00 73.81 494 GLU A O 1
ATOM 4123 N N . PHE A 1 495 ? -38.064 -1.448 5.332 1.00 76.19 495 PHE A N 1
ATOM 4124 C CA . PHE A 1 495 ? -39.243 -1.163 6.168 1.00 76.19 495 PHE A CA 1
ATOM 4125 C C . PHE A 1 495 ? -39.140 -1.844 7.537 1.00 76.19 495 PHE A C 1
ATOM 4127 O O . PHE A 1 495 ? -39.368 -1.233 8.588 1.00 76.19 495 PHE A O 1
ATOM 4134 N N . LEU A 1 496 ? -38.751 -3.119 7.525 1.00 70.94 496 LEU A N 1
ATOM 4135 C CA . LEU A 1 496 ? -38.585 -3.911 8.729 1.00 70.94 496 LEU A CA 1
ATOM 4136 C C . LEU A 1 496 ? -37.433 -3.386 9.605 1.00 70.94 496 LEU A C 1
ATOM 4138 O O . LEU A 1 496 ? -37.613 -3.249 10.812 1.00 70.94 496 LEU A O 1
ATOM 4142 N N . CYS A 1 497 ? -36.297 -3.008 9.016 1.00 70.88 497 CYS A N 1
ATOM 4143 C CA . CYS A 1 497 ? -35.180 -2.378 9.721 1.00 70.88 497 CYS A CA 1
ATOM 4144 C C . CYS A 1 497 ? -35.489 -0.951 10.198 1.00 70.88 497 CYS A C 1
ATOM 4146 O O . CYS A 1 497 ? -34.884 -0.503 11.164 1.00 70.88 497 CYS A O 1
ATOM 4148 N N . GLN A 1 498 ? -36.429 -0.225 9.587 1.00 72.44 498 GLN A N 1
ATOM 4149 C CA . GLN A 1 498 ? -36.914 1.031 10.165 1.00 72.44 498 GLN A CA 1
ATOM 4150 C C . GLN A 1 498 ? -37.798 0.776 11.394 1.00 72.44 498 GLN A C 1
ATOM 4152 O O . GLN A 1 498 ? -37.738 1.527 12.366 1.00 72.44 498 GLN A O 1
ATOM 4157 N N . CYS A 1 499 ? -38.607 -0.285 11.375 1.00 57.50 499 CYS A N 1
ATOM 4158 C CA . CYS A 1 499 ? -39.417 -0.669 12.528 1.00 57.50 499 CYS A CA 1
ATOM 4159 C C . CYS A 1 499 ? -38.593 -1.291 13.669 1.00 57.50 499 CYS A C 1
ATOM 4161 O O . CYS A 1 499 ? -39.008 -1.156 14.821 1.00 57.50 499 CYS A O 1
ATOM 4163 N N . PHE A 1 500 ? -37.478 -1.955 13.337 1.00 60.12 500 PHE A N 1
ATOM 4164 C CA . PHE A 1 500 ? -36.552 -2.664 14.231 1.00 60.12 500 PHE A CA 1
ATOM 4165 C C . PHE A 1 500 ? -35.107 -2.584 13.681 1.00 60.12 500 PHE A C 1
ATOM 4167 O O . PHE A 1 500 ? -34.689 -3.452 12.911 1.00 60.12 500 PHE A O 1
ATOM 4174 N N . PRO A 1 501 ? -34.320 -1.544 14.007 1.00 51.72 501 PRO A N 1
ATOM 4175 C CA . PRO A 1 501 ? -32.966 -1.370 13.464 1.00 51.72 501 PRO A CA 1
ATOM 4176 C C . PRO A 1 501 ? -31.974 -2.484 13.827 1.00 51.72 501 PRO A C 1
ATOM 4178 O O . PRO A 1 501 ? -31.048 -2.753 13.059 1.00 51.72 501 PRO A O 1
ATOM 4181 N N . GLU A 1 502 ? -32.185 -3.171 14.951 1.00 48.16 502 GLU A N 1
ATOM 4182 C CA . GLU A 1 502 ? -31.310 -4.208 15.519 1.00 48.16 502 GLU A CA 1
ATOM 4183 C C . GLU A 1 502 ? -31.134 -5.475 14.657 1.00 48.16 502 GLU A C 1
ATOM 4185 O O . GLU A 1 502 ? -30.299 -6.325 14.961 1.00 48.16 502 GLU A O 1
ATOM 4190 N N . ILE A 1 503 ? -31.901 -5.617 13.573 1.00 56.47 503 ILE A N 1
ATOM 4191 C CA . ILE A 1 503 ? -31.823 -6.753 12.638 1.00 56.47 503 ILE A CA 1
ATOM 4192 C C . ILE A 1 503 ? -31.064 -6.451 11.340 1.00 56.47 503 ILE A C 1
ATOM 4194 O O . ILE A 1 503 ? -30.890 -7.338 10.499 1.00 56.47 503 ILE A O 1
ATOM 4198 N N . LYS A 1 504 ? -30.550 -5.228 11.182 1.00 49.03 504 LYS A N 1
ATOM 4199 C CA . LYS A 1 504 ? -29.717 -4.841 10.039 1.00 49.03 504 LYS A CA 1
ATOM 4200 C C . LYS A 1 504 ? -28.388 -5.611 10.046 1.00 49.03 504 LYS A C 1
ATOM 4202 O O . LYS A 1 504 ? -27.688 -5.641 11.050 1.00 49.03 504 LYS A O 1
ATOM 4207 N N . GLY A 1 505 ? -28.036 -6.231 8.916 1.00 49.69 505 GLY A N 1
ATOM 4208 C CA . GLY A 1 505 ? -26.838 -7.079 8.789 1.00 49.69 505 GLY A CA 1
ATOM 4209 C C . GLY A 1 505 ? -27.023 -8.536 9.241 1.00 49.69 505 GLY A C 1
ATOM 4210 O O . GLY A 1 505 ? -26.084 -9.323 9.173 1.00 49.69 505 GLY A O 1
ATOM 4211 N N . ASN A 1 506 ? -28.225 -8.938 9.668 1.00 56.25 506 ASN A N 1
ATOM 4212 C CA . ASN A 1 506 ? -28.517 -10.337 9.972 1.00 56.25 506 ASN A CA 1
ATOM 4213 C C . ASN A 1 506 ? -28.747 -11.143 8.677 1.00 56.25 506 ASN A C 1
ATOM 4215 O O . ASN A 1 506 ? -29.834 -11.096 8.094 1.00 56.25 506 ASN A O 1
ATOM 4219 N N . GLN A 1 507 ? -27.736 -11.912 8.258 1.00 57.00 507 GLN A N 1
ATOM 4220 C CA . GLN A 1 507 ? -27.761 -12.698 7.016 1.00 57.00 507 GLN A CA 1
ATOM 4221 C C . GLN A 1 507 ? -28.976 -13.637 6.914 1.00 57.00 507 GLN A C 1
ATOM 4223 O O . GLN A 1 507 ? -29.592 -13.740 5.860 1.00 57.00 507 GLN A O 1
ATOM 4228 N N . PHE A 1 508 ? -29.399 -14.268 8.016 1.00 65.19 508 PHE A N 1
ATOM 4229 C CA . PHE A 1 508 ? -30.556 -15.172 8.001 1.00 65.19 508 PHE A CA 1
ATOM 4230 C C . PHE A 1 508 ? -31.867 -14.448 7.654 1.00 65.19 508 PHE A C 1
ATOM 4232 O O . PHE A 1 508 ? -32.725 -15.013 6.972 1.00 65.19 508 PHE A O 1
ATOM 4239 N N . ILE A 1 509 ? -32.036 -13.204 8.111 1.00 67.00 509 ILE A N 1
ATOM 4240 C CA . ILE A 1 509 ? -33.221 -12.394 7.796 1.00 67.00 509 ILE A CA 1
ATOM 4241 C C . ILE A 1 509 ? -33.135 -11.894 6.358 1.00 67.00 509 ILE A C 1
ATOM 4243 O O . ILE A 1 509 ? -34.128 -11.983 5.643 1.00 67.00 509 ILE A O 1
ATOM 4247 N N . TYR A 1 510 ? -31.953 -11.447 5.928 1.00 71.62 510 TYR A N 1
ATOM 4248 C CA . TYR A 1 510 ? -31.682 -11.036 4.553 1.00 71.62 510 TYR A CA 1
ATOM 4249 C C . TYR A 1 510 ? -32.050 -12.142 3.551 1.00 71.62 510 TYR A C 1
ATOM 4251 O O . TYR A 1 510 ? -32.977 -11.967 2.758 1.00 71.62 510 TYR A O 1
ATOM 4259 N N . ASP A 1 511 ? -31.448 -13.328 3.690 1.00 69.88 511 ASP A N 1
ATOM 4260 C CA . ASP A 1 511 ? -31.728 -14.482 2.830 1.00 69.88 511 ASP A CA 1
ATOM 4261 C C . ASP A 1 511 ? -33.195 -14.942 2.916 1.00 69.88 511 ASP A C 1
ATOM 4263 O O . ASP A 1 511 ? -33.694 -15.638 2.027 1.00 69.88 511 ASP A O 1
ATOM 4267 N N . THR A 1 512 ? -33.886 -14.646 4.023 1.00 73.94 512 THR A N 1
ATOM 4268 C CA . THR A 1 512 ? -35.297 -15.006 4.204 1.00 73.94 512 THR A CA 1
ATOM 4269 C C . THR A 1 512 ? -36.234 -14.001 3.546 1.00 73.94 512 THR A C 1
ATOM 4271 O O . THR A 1 512 ? -37.231 -14.431 2.972 1.00 73.94 512 THR A O 1
ATOM 4274 N N . MET A 1 513 ? -35.936 -12.700 3.594 1.00 78.50 513 MET A N 1
ATOM 4275 C CA . MET A 1 513 ? -36.705 -11.679 2.874 1.00 78.50 513 MET A CA 1
ATOM 4276 C C . MET A 1 513 ? -36.508 -11.819 1.360 1.00 78.50 513 MET A C 1
ATOM 4278 O O . MET A 1 513 ? -37.484 -11.753 0.620 1.00 78.50 513 MET A O 1
ATOM 4282 N N . GLU A 1 514 ? -35.296 -12.142 0.896 1.00 76.25 514 GLU A N 1
ATOM 4283 C CA . GLU A 1 514 ? -35.017 -12.405 -0.526 1.00 76.25 514 GLU A CA 1
ATOM 4284 C C . GLU A 1 514 ? -35.840 -13.601 -1.046 1.00 76.25 514 GLU A C 1
ATOM 4286 O O . GLU A 1 514 ? -36.459 -13.558 -2.113 1.00 76.25 514 GLU A O 1
ATOM 4291 N N . ARG A 1 515 ? -35.951 -14.654 -0.223 1.00 78.62 515 ARG A N 1
ATOM 4292 C CA . ARG A 1 515 ? -36.806 -15.832 -0.464 1.00 78.62 515 ARG A CA 1
ATOM 4293 C C . ARG A 1 515 ? -38.316 -15.571 -0.334 1.00 78.62 515 ARG A C 1
ATOM 4295 O O . ARG A 1 515 ? -39.096 -16.484 -0.616 1.00 78.62 515 ARG A O 1
ATOM 4302 N N . LEU A 1 516 ? -38.731 -14.380 0.104 1.00 77.75 516 LEU A N 1
ATOM 4303 C CA . LEU A 1 516 ? -40.133 -13.954 0.164 1.00 77.75 516 LEU A CA 1
ATOM 4304 C C . LEU A 1 516 ? -40.491 -12.973 -0.952 1.00 77.75 516 LEU A C 1
ATOM 4306 O O . LEU A 1 516 ? -41.503 -13.195 -1.607 1.00 77.75 516 LEU A O 1
ATOM 4310 N N . GLU A 1 517 ? -39.666 -11.963 -1.240 1.00 77.56 517 GLU A N 1
ATOM 4311 C CA . GLU A 1 517 ? -39.891 -11.038 -2.370 1.00 77.56 517 GLU A CA 1
ATOM 4312 C C . GLU A 1 517 ? -39.851 -11.760 -3.732 1.00 77.56 517 GLU A C 1
ATOM 4314 O O . GLU A 1 517 ? -40.505 -11.339 -4.680 1.00 77.56 517 GLU A O 1
ATOM 4319 N N . SER A 1 518 ? -39.181 -12.915 -3.813 1.00 73.81 518 SER A N 1
ATOM 4320 C CA . SER A 1 518 ? -39.232 -13.831 -4.968 1.00 73.81 518 SER A CA 1
ATOM 4321 C C . SER A 1 518 ? -40.512 -14.686 -5.068 1.00 73.81 518 SER A C 1
ATOM 4323 O O . SER A 1 518 ? -40.649 -15.462 -6.015 1.00 73.81 518 SER A O 1
ATOM 4325 N N . LYS A 1 519 ? -41.441 -14.591 -4.103 1.00 74.81 519 LYS A N 1
ATOM 4326 C CA . LYS A 1 519 ? -42.669 -15.414 -4.025 1.00 74.81 519 LYS A CA 1
ATOM 4327 C C . LYS A 1 519 ? -43.963 -14.638 -3.760 1.00 74.81 519 LYS A C 1
ATOM 4329 O O . LYS A 1 519 ? -45.031 -15.155 -4.073 1.00 74.81 519 LYS A O 1
ATOM 4334 N N . PHE A 1 520 ? -43.888 -13.442 -3.183 1.00 77.81 520 PHE A N 1
ATOM 4335 C CA . PHE A 1 520 ? -45.040 -12.620 -2.805 1.00 77.81 520 PHE A CA 1
ATOM 4336 C C . PHE A 1 520 ? -44.796 -11.163 -3.202 1.00 77.81 520 PHE A C 1
ATOM 4338 O O . PHE A 1 520 ? -43.657 -10.696 -3.170 1.00 77.81 520 PHE A O 1
ATOM 4345 N N . SER A 1 521 ? -45.857 -10.420 -3.533 1.00 79.62 521 SER A N 1
ATOM 4346 C CA . SER A 1 521 ? -45.716 -8.997 -3.855 1.00 79.62 521 SER A CA 1
ATOM 4347 C C . SER A 1 521 ? -45.253 -8.195 -2.635 1.00 79.62 521 SER A C 1
ATOM 4349 O O . SER A 1 521 ? -45.683 -8.428 -1.502 1.00 79.62 521 SER A O 1
ATOM 4351 N N . ILE A 1 522 ? -44.371 -7.221 -2.867 1.00 77.38 522 ILE A N 1
ATOM 4352 C CA . ILE A 1 522 ? -43.703 -6.478 -1.792 1.00 77.38 522 ILE A CA 1
ATOM 4353 C C . ILE A 1 522 ? -44.685 -5.677 -0.927 1.00 77.38 522 ILE A C 1
ATOM 4355 O O . ILE A 1 522 ? -44.529 -5.625 0.291 1.00 77.38 522 ILE A O 1
ATOM 4359 N N . ASN A 1 523 ? -45.761 -5.162 -1.534 1.00 81.00 523 ASN A N 1
ATOM 4360 C CA . ASN A 1 523 ? -46.880 -4.531 -0.838 1.00 81.00 523 ASN A CA 1
ATOM 4361 C C . ASN A 1 523 ? -47.534 -5.496 0.162 1.00 81.00 523 ASN A C 1
ATOM 4363 O O . ASN A 1 523 ? -47.768 -5.116 1.304 1.00 81.00 523 ASN A O 1
ATOM 4367 N N . ASN A 1 524 ? -47.779 -6.754 -0.220 1.00 81.31 524 ASN A N 1
ATOM 4368 C CA . ASN A 1 524 ? -48.340 -7.750 0.692 1.00 81.31 524 ASN A CA 1
ATOM 4369 C C . ASN A 1 524 ? -47.352 -8.167 1.779 1.00 81.31 524 ASN A C 1
ATOM 4371 O O . ASN A 1 524 ? -47.769 -8.359 2.917 1.00 81.31 524 ASN A O 1
ATOM 4375 N N . ILE A 1 525 ? -46.050 -8.245 1.483 1.00 83.94 525 ILE A N 1
ATOM 4376 C CA . ILE A 1 525 ? -45.027 -8.487 2.511 1.00 83.94 525 ILE A CA 1
ATOM 4377 C C . ILE A 1 525 ? -45.018 -7.332 3.519 1.00 83.94 525 ILE A C 1
ATOM 4379 O O . ILE A 1 525 ? -45.035 -7.586 4.717 1.00 83.94 525 ILE A O 1
ATOM 4383 N N . ILE A 1 526 ? -45.082 -6.077 3.067 1.00 82.75 526 ILE A N 1
ATOM 4384 C CA . ILE A 1 526 ? -45.127 -4.891 3.935 1.00 82.75 526 ILE A CA 1
ATOM 4385 C C . ILE A 1 526 ? -46.446 -4.806 4.719 1.00 82.75 526 ILE A C 1
ATOM 4387 O O . ILE A 1 526 ? -46.397 -4.540 5.915 1.00 82.75 526 ILE A O 1
ATOM 4391 N N . LYS A 1 527 ? -47.612 -5.102 4.124 1.00 83.25 527 LYS A N 1
ATOM 4392 C CA . LYS A 1 527 ? -48.907 -5.174 4.837 1.00 83.25 527 LYS A CA 1
ATOM 4393 C C . LYS A 1 527 ? -48.929 -6.309 5.868 1.00 83.25 527 LYS A C 1
ATOM 4395 O O . LYS A 1 527 ? -49.349 -6.100 7.005 1.00 83.25 527 LYS A O 1
ATOM 4400 N N . ALA A 1 528 ? -48.438 -7.497 5.506 1.00 81.56 528 ALA A N 1
ATOM 4401 C CA . ALA A 1 528 ? -48.304 -8.637 6.411 1.00 81.56 528 ALA A CA 1
ATOM 4402 C C . ALA A 1 528 ? -47.332 -8.327 7.552 1.00 81.56 528 ALA A C 1
ATOM 4404 O O . ALA A 1 528 ? -47.662 -8.592 8.708 1.00 81.56 528 ALA A O 1
ATOM 4405 N N . LEU A 1 529 ? -46.180 -7.718 7.249 1.00 83.94 529 LEU A N 1
ATOM 4406 C CA . LEU A 1 529 ? -45.244 -7.206 8.242 1.00 83.94 529 LEU A CA 1
ATOM 4407 C C . LEU A 1 529 ? -45.926 -6.154 9.107 1.00 83.94 529 LEU A C 1
ATOM 4409 O O . LEU A 1 529 ? -45.841 -6.278 10.309 1.00 83.94 529 LEU A O 1
ATOM 4413 N N . ALA A 1 530 ? -46.660 -5.184 8.572 1.00 79.50 530 ALA A N 1
ATOM 4414 C CA . ALA A 1 530 ? -47.320 -4.148 9.364 1.00 79.50 530 ALA A CA 1
ATOM 4415 C C . ALA A 1 530 ? -48.396 -4.709 10.308 1.00 79.50 530 ALA A C 1
ATOM 4417 O O . ALA A 1 530 ? -48.414 -4.351 11.481 1.00 79.50 530 ALA A O 1
ATOM 4418 N N . ILE A 1 531 ? -49.240 -5.643 9.853 1.00 77.38 531 ILE A N 1
ATOM 4419 C CA . ILE A 1 531 ? -50.192 -6.358 10.724 1.00 77.38 531 ILE A CA 1
ATOM 4420 C C . ILE A 1 531 ? -49.444 -7.185 11.772 1.00 77.38 531 ILE A C 1
ATOM 4422 O O . ILE A 1 531 ? -49.853 -7.230 12.929 1.00 77.38 531 ILE A O 1
ATOM 4426 N N . THR A 1 532 ? -48.358 -7.854 11.383 1.00 76.94 532 THR A N 1
ATOM 4427 C CA . THR A 1 532 ? -47.557 -8.691 12.285 1.00 76.94 532 THR A CA 1
ATOM 4428 C C . THR A 1 532 ? -46.854 -7.823 13.328 1.00 76.94 532 THR A C 1
ATOM 4430 O O . THR A 1 532 ? -46.980 -8.080 14.514 1.00 76.94 532 THR A O 1
ATOM 4433 N N . ILE A 1 533 ? -46.194 -6.747 12.912 1.00 78.69 533 ILE A N 1
ATOM 4434 C CA . ILE A 1 533 ? -45.503 -5.747 13.731 1.00 78.69 533 ILE A CA 1
ATOM 4435 C C . ILE A 1 533 ? -46.490 -5.025 14.639 1.00 78.69 533 ILE A C 1
ATOM 4437 O O . ILE A 1 533 ? -46.168 -4.809 15.802 1.00 78.69 533 ILE A O 1
ATOM 4441 N N . ASP A 1 534 ? -47.693 -4.703 14.168 1.00 77.00 534 ASP A N 1
ATOM 4442 C CA . ASP A 1 534 ? -48.705 -4.115 15.032 1.00 77.00 534 ASP A CA 1
ATOM 4443 C C . ASP A 1 534 ? -49.225 -5.106 16.062 1.00 77.00 534 ASP A C 1
ATOM 4445 O O . ASP A 1 534 ? -49.262 -4.800 17.249 1.00 77.00 534 ASP A O 1
ATOM 4449 N N . LYS A 1 535 ? -49.555 -6.330 15.643 1.00 68.69 535 LYS A N 1
ATOM 4450 C CA . LYS A 1 535 ? -49.908 -7.393 16.581 1.00 68.69 535 LYS A CA 1
ATOM 4451 C C . LYS A 1 535 ? -48.758 -7.689 17.547 1.00 68.69 535 LYS A C 1
ATOM 4453 O O . LYS A 1 535 ? -49.037 -8.042 18.681 1.00 68.69 535 LYS A O 1
ATOM 4458 N N . ILE A 1 536 ? -47.497 -7.499 17.160 1.00 67.56 536 ILE A N 1
ATOM 4459 C CA . ILE A 1 536 ? -46.328 -7.583 18.047 1.00 67.56 536 ILE A CA 1
ATOM 4460 C C . ILE A 1 536 ? -46.301 -6.407 19.032 1.00 67.56 536 ILE A C 1
ATOM 4462 O O . ILE A 1 536 ? -46.167 -6.614 20.236 1.00 67.56 536 ILE A O 1
ATOM 4466 N N . LYS A 1 537 ? -46.466 -5.169 18.553 1.00 64.50 537 LYS A N 1
ATOM 4467 C CA . LYS A 1 537 ? -46.392 -3.944 19.367 1.00 64.50 537 LYS A CA 1
ATOM 4468 C C . LYS A 1 537 ? -47.577 -3.812 20.329 1.00 64.50 537 LYS A C 1
ATOM 4470 O O . LYS A 1 537 ? -47.379 -3.472 21.493 1.00 64.50 537 LYS A O 1
ATOM 4475 N N . LYS A 1 538 ? -48.777 -4.203 19.894 1.00 68.25 538 LYS A N 1
ATOM 4476 C CA . LYS A 1 538 ? -49.980 -4.408 20.721 1.00 68.25 538 LYS A CA 1
ATOM 4477 C C . LYS A 1 538 ? -49.993 -5.760 21.460 1.00 68.25 538 LYS A C 1
ATOM 4479 O O . LYS A 1 538 ? -50.946 -6.047 22.177 1.00 68.25 538 LYS A O 1
ATOM 4484 N N . LYS A 1 539 ? -48.939 -6.578 21.318 1.00 61.12 539 LYS A N 1
ATOM 4485 C CA . LYS A 1 539 ? -48.708 -7.879 21.987 1.00 61.12 539 LYS A CA 1
ATOM 4486 C C . LYS A 1 539 ? -49.788 -8.955 21.775 1.00 61.12 539 LYS A C 1
ATOM 4488 O O . LYS A 1 539 ? -49.848 -9.931 22.515 1.00 61.12 539 LYS A O 1
ATOM 4493 N N . HIS A 1 540 ? -50.609 -8.819 20.736 1.00 53.38 540 HIS A N 1
ATOM 4494 C CA . HIS A 1 540 ? -51.504 -9.864 20.234 1.00 53.38 540 HIS A CA 1
ATOM 4495 C C . HIS A 1 540 ? -50.763 -11.082 19.657 1.00 53.38 540 HIS A C 1
ATOM 4497 O O . HIS A 1 540 ? -51.346 -12.162 19.597 1.00 53.38 540 HIS A O 1
ATOM 4503 N N . ILE A 1 541 ? -49.518 -10.915 19.199 1.00 53.22 541 ILE A N 1
ATOM 4504 C CA . ILE A 1 541 ? -48.602 -12.003 18.823 1.00 53.22 541 ILE A CA 1
ATOM 4505 C C . ILE A 1 541 ? -47.179 -11.664 19.280 1.00 53.22 541 ILE A C 1
ATOM 4507 O O . ILE A 1 541 ? -46.893 -10.551 19.717 1.00 53.22 541 ILE A O 1
ATOM 4511 N N . GLU A 1 542 ? -46.274 -12.629 19.178 1.00 59.56 542 GLU A N 1
ATOM 4512 C CA . GLU A 1 542 ? -44.968 -12.553 19.822 1.00 59.56 542 GLU A CA 1
ATOM 4513 C C . GLU A 1 542 ? -43.864 -11.923 18.953 1.00 59.56 542 GLU A C 1
ATOM 4515 O O . GLU A 1 542 ? -43.705 -12.241 17.775 1.00 59.56 542 GLU A O 1
ATOM 4520 N N . GLY A 1 543 ? -43.065 -11.040 19.559 1.00 56.34 543 GLY A N 1
ATOM 4521 C CA . GLY A 1 543 ? -42.110 -10.154 18.881 1.00 56.34 543 GLY A CA 1
ATOM 4522 C C . GLY A 1 543 ? -40.759 -10.735 18.469 1.00 56.34 543 GLY A C 1
ATOM 4523 O O . GLY A 1 543 ? -39.816 -9.968 18.292 1.00 56.34 543 GLY A O 1
ATOM 4524 N N . THR A 1 544 ? -40.604 -12.055 18.345 1.00 64.06 544 THR A N 1
ATOM 4525 C CA . THR A 1 544 ? -39.307 -12.630 17.936 1.00 64.06 544 THR A CA 1
ATOM 4526 C C . THR A 1 544 ? -39.106 -12.556 16.423 1.00 64.06 544 THR A C 1
ATOM 4528 O O . THR A 1 544 ? -40.065 -12.620 15.664 1.00 64.06 544 THR A O 1
ATOM 4531 N N . ILE A 1 545 ? -37.853 -12.528 15.957 1.00 59.34 545 ILE A N 1
ATOM 4532 C CA . ILE A 1 545 ? -37.503 -12.613 14.523 1.00 59.34 545 ILE A CA 1
ATOM 4533 C C . ILE A 1 545 ? -38.162 -13.827 13.850 1.00 59.34 545 ILE A C 1
ATOM 4535 O O . ILE A 1 545 ? -38.670 -13.730 12.735 1.00 59.34 545 ILE A O 1
ATOM 4539 N N . LYS A 1 546 ? -38.173 -14.978 14.534 1.00 64.75 546 LYS A N 1
ATOM 4540 C CA . LYS A 1 546 ? -38.735 -16.229 14.012 1.00 64.75 546 LYS A CA 1
ATOM 4541 C C . LYS A 1 546 ? -40.262 -16.162 13.942 1.00 64.75 546 LYS A C 1
ATOM 4543 O O . LYS A 1 546 ? -40.822 -16.603 12.943 1.00 64.75 546 LYS A O 1
ATOM 4548 N N . THR A 1 547 ? -40.924 -15.569 14.938 1.00 64.69 547 THR A N 1
ATOM 4549 C CA . THR A 1 547 ? -42.383 -15.372 14.936 1.00 64.69 547 THR A CA 1
ATOM 4550 C C . THR A 1 547 ? -42.799 -14.296 13.938 1.00 64.69 547 THR A C 1
ATOM 4552 O O . THR A 1 547 ? -43.686 -14.551 13.138 1.00 64.69 547 THR A O 1
ATOM 4555 N N . LEU A 1 548 ? -42.110 -13.155 13.883 1.00 71.88 548 LEU A N 1
ATOM 4556 C CA . LEU A 1 548 ? -42.269 -12.133 12.848 1.00 71.88 548 LEU A CA 1
ATOM 4557 C C . LEU A 1 548 ? -42.207 -12.763 11.449 1.00 71.88 548 LEU A C 1
ATOM 4559 O O . LEU A 1 548 ? -43.144 -12.615 10.671 1.00 71.88 548 LEU A O 1
ATOM 4563 N N . ILE A 1 549 ? -41.146 -13.515 11.142 1.00 75.62 549 ILE A N 1
ATOM 4564 C CA . ILE A 1 549 ? -40.969 -14.181 9.844 1.00 75.62 549 ILE A CA 1
ATOM 4565 C C . ILE A 1 549 ? -42.056 -15.232 9.592 1.00 75.62 549 ILE A C 1
ATOM 4567 O O . ILE A 1 549 ? -42.634 -15.252 8.508 1.00 75.62 549 ILE A O 1
ATOM 4571 N N . ASN A 1 550 ? -42.340 -16.113 10.554 1.00 75.00 550 ASN A N 1
ATOM 4572 C CA . ASN A 1 550 ? -43.274 -17.224 10.357 1.00 75.00 550 ASN A CA 1
ATOM 4573 C C . ASN A 1 550 ? -44.740 -16.780 10.349 1.00 75.00 550 ASN A C 1
ATOM 4575 O O . ASN A 1 550 ? -45.540 -17.366 9.628 1.00 75.00 550 ASN A O 1
ATOM 4579 N N . TYR A 1 551 ? -45.096 -15.740 11.099 1.00 71.00 551 TYR A N 1
ATOM 4580 C CA . TYR A 1 551 ? -46.442 -15.175 11.117 1.00 71.00 551 TYR A CA 1
ATOM 4581 C C . TYR A 1 551 ? -46.669 -14.276 9.899 1.00 71.00 551 TYR A C 1
ATOM 4583 O O . TYR A 1 551 ? -47.708 -14.400 9.261 1.00 71.00 551 TYR A O 1
ATOM 4591 N N . THR A 1 552 ? -45.669 -13.492 9.474 1.00 81.38 552 THR A N 1
ATOM 4592 C CA . THR A 1 552 ? -45.697 -12.797 8.172 1.00 81.38 552 THR A CA 1
ATOM 4593 C C . THR A 1 552 ? -45.874 -13.810 7.038 1.00 81.38 552 THR A C 1
ATOM 4595 O O . THR A 1 552 ? -46.804 -13.674 6.250 1.00 81.38 552 THR A O 1
ATOM 4598 N N . LYS A 1 553 ? -45.080 -14.894 7.012 1.00 80.81 553 LYS A N 1
ATOM 4599 C CA . LYS A 1 553 ? -45.279 -16.041 6.101 1.00 80.81 553 LYS A CA 1
ATOM 4600 C C . LYS A 1 553 ? -46.669 -16.666 6.230 1.00 80.81 553 LYS A C 1
ATOM 4602 O O . LYS A 1 553 ? -47.255 -17.027 5.222 1.00 80.81 553 LYS A O 1
ATOM 4607 N N . GLY A 1 554 ? -47.205 -16.791 7.441 1.00 78.06 554 GLY A N 1
ATOM 4608 C CA . GLY A 1 554 ? -48.530 -17.357 7.694 1.00 78.06 554 GLY A CA 1
ATOM 4609 C C . GLY A 1 554 ? -49.673 -16.503 7.140 1.00 78.06 554 GLY A C 1
ATOM 4610 O O . GLY A 1 554 ? -50.606 -17.053 6.561 1.00 78.06 554 GLY A O 1
ATOM 4611 N N . ILE A 1 555 ? -49.595 -15.172 7.265 1.00 81.19 555 ILE A N 1
ATOM 4612 C CA . ILE A 1 555 ? -50.553 -14.247 6.639 1.00 81.19 555 ILE A CA 1
ATOM 4613 C C . ILE A 1 555 ? -50.388 -14.289 5.110 1.00 81.19 555 ILE A C 1
ATOM 4615 O O . ILE A 1 555 ? -51.379 -14.429 4.401 1.00 81.19 555 ILE A O 1
ATOM 4619 N N . LEU A 1 556 ? -49.149 -14.236 4.606 1.00 80.31 556 LEU A N 1
ATOM 4620 C CA . LEU A 1 556 ? -48.834 -14.291 3.173 1.00 80.31 556 LEU A CA 1
ATOM 4621 C C . LEU A 1 556 ? -49.334 -15.580 2.500 1.00 80.31 556 LEU A C 1
ATOM 4623 O O . LEU A 1 556 ? -50.007 -15.517 1.472 1.00 80.31 556 LEU A O 1
ATOM 4627 N N . ASN A 1 557 ? -49.069 -16.742 3.102 1.00 77.56 557 ASN A N 1
ATOM 4628 C CA . ASN A 1 557 ? -49.539 -18.037 2.608 1.00 77.56 557 ASN A CA 1
ATOM 4629 C C . ASN A 1 557 ? -51.073 -18.111 2.614 1.00 77.56 557 ASN A C 1
ATOM 4631 O O . ASN A 1 557 ? -51.655 -18.533 1.621 1.00 77.56 557 ASN A O 1
ATOM 4635 N N . LYS A 1 558 ? -51.737 -17.637 3.682 1.00 73.62 558 LYS A N 1
ATOM 4636 C CA . LYS A 1 558 ? -53.210 -17.593 3.746 1.00 73.62 558 LYS A CA 1
ATOM 4637 C C . LYS A 1 558 ? -53.840 -16.623 2.743 1.00 73.62 558 LYS A C 1
ATOM 4639 O O . LYS A 1 558 ? -54.971 -16.862 2.330 1.00 73.62 558 LYS A O 1
ATOM 4644 N N . GLY A 1 559 ? -53.139 -15.557 2.353 1.00 64.75 559 GLY A N 1
ATOM 4645 C CA . GLY A 1 559 ? -53.552 -14.690 1.245 1.00 64.75 559 GLY A CA 1
ATOM 4646 C C . GLY A 1 559 ? -53.538 -15.438 -0.090 1.00 64.75 559 GLY A C 1
ATOM 4647 O O . GLY A 1 559 ? -54.531 -15.428 -0.810 1.00 64.75 559 GLY A O 1
ATOM 4648 N N . ILE A 1 560 ? -52.459 -16.181 -0.374 1.00 61.41 560 ILE A N 1
ATOM 4649 C CA . ILE A 1 560 ? -52.342 -16.994 -1.598 1.00 61.41 560 ILE A CA 1
ATOM 4650 C C . ILE A 1 560 ? -53.350 -18.153 -1.636 1.00 61.41 560 ILE A C 1
ATOM 4652 O O . ILE A 1 560 ? -53.982 -18.354 -2.668 1.00 61.41 560 ILE A O 1
ATOM 4656 N N . GLU A 1 561 ? -53.541 -18.892 -0.539 1.00 57.12 561 GLU A N 1
ATOM 4657 C CA . GLU A 1 561 ? -54.469 -20.040 -0.489 1.00 57.12 561 GLU A CA 1
ATOM 4658 C C . GLU A 1 561 ? -55.934 -19.653 -0.759 1.00 57.12 561 GLU A C 1
ATOM 4660 O O . GLU A 1 561 ? -56.698 -20.483 -1.247 1.00 57.12 561 GLU A O 1
ATOM 4665 N N . ASN A 1 562 ? -56.314 -18.400 -0.484 1.00 57.09 562 ASN A N 1
ATOM 4666 C CA . ASN A 1 562 ? -57.658 -17.869 -0.744 1.00 57.09 562 ASN A CA 1
ATOM 4667 C C . ASN A 1 562 ? -57.723 -16.913 -1.954 1.00 57.09 562 ASN A C 1
ATOM 4669 O O . ASN A 1 562 ? -58.809 -16.467 -2.311 1.00 57.09 562 ASN A O 1
ATOM 4673 N N . GLY A 1 563 ? -56.587 -16.591 -2.583 1.00 58.91 563 GLY A N 1
ATOM 4674 C CA . GLY A 1 563 ? -56.508 -15.677 -3.729 1.00 58.91 563 GLY A CA 1
ATOM 4675 C C . GLY A 1 563 ? -56.818 -14.201 -3.428 1.00 58.91 563 GLY A C 1
ATOM 4676 O O . GLY A 1 563 ? -57.152 -13.469 -4.357 1.00 58.91 563 GLY A O 1
ATOM 4677 N N . GLU A 1 564 ? -56.724 -13.751 -2.170 1.00 59.44 564 GLU A N 1
ATOM 4678 C CA . GLU A 1 564 ? -57.116 -12.393 -1.748 1.00 59.44 564 GLU A CA 1
ATOM 4679 C C . GLU A 1 564 ? -55.952 -11.543 -1.197 1.00 59.44 564 GLU A C 1
ATOM 4681 O O . GLU A 1 564 ? -55.042 -12.039 -0.528 1.00 59.44 564 GLU A O 1
ATOM 4686 N N . ASP A 1 565 ? -56.025 -10.228 -1.440 1.00 67.38 565 ASP A N 1
ATOM 4687 C CA . ASP A 1 565 ? -55.061 -9.228 -0.960 1.00 67.38 565 ASP A CA 1
ATOM 4688 C C . ASP A 1 565 ? -55.194 -8.949 0.551 1.00 67.38 565 ASP A C 1
ATOM 4690 O O . ASP A 1 565 ? -56.291 -8.964 1.123 1.00 67.38 565 ASP A O 1
ATOM 4694 N N . ILE A 1 566 ? -54.073 -8.667 1.222 1.00 74.50 566 ILE A N 1
ATOM 4695 C CA . ILE A 1 566 ? -54.024 -8.585 2.687 1.00 74.50 566 ILE A CA 1
ATOM 4696 C C . ILE A 1 566 ? -54.585 -7.243 3.175 1.00 74.50 566 ILE A C 1
ATOM 4698 O O . ILE A 1 566 ? -53.953 -6.196 3.052 1.00 74.50 566 ILE A O 1
ATOM 4702 N N . LYS A 1 567 ? -55.768 -7.272 3.797 1.00 73.25 567 LYS A N 1
ATOM 4703 C CA . LYS A 1 567 ? -56.460 -6.074 4.305 1.00 73.25 567 LYS A CA 1
ATOM 4704 C C . LYS A 1 567 ? -55.954 -5.668 5.697 1.00 73.25 567 LYS A C 1
ATOM 4706 O O . LYS A 1 567 ? -55.885 -6.491 6.609 1.00 73.25 567 LYS A O 1
ATOM 4711 N N . VAL A 1 568 ? -55.637 -4.382 5.863 1.00 73.44 568 VAL A N 1
ATOM 4712 C CA . VAL A 1 568 ? -55.107 -3.773 7.099 1.00 73.44 568 VAL A CA 1
ATOM 4713 C C . VAL A 1 568 ? -56.158 -2.830 7.703 1.00 73.44 568 VAL A C 1
ATOM 4715 O O . VAL A 1 568 ? -56.860 -2.140 6.969 1.00 73.44 568 VAL A O 1
ATOM 4718 N N . TYR A 1 569 ? -56.280 -2.773 9.034 1.00 72.88 569 TYR A N 1
ATOM 4719 C CA . TYR A 1 569 ? -57.200 -1.834 9.695 1.00 72.88 569 TYR A CA 1
ATOM 4720 C C . TYR A 1 569 ? -56.714 -0.374 9.564 1.00 72.88 569 TYR A C 1
ATOM 4722 O O . TYR A 1 569 ? -55.528 -0.134 9.799 1.00 72.88 569 TYR A O 1
ATOM 4730 N N . PRO A 1 570 ? -57.600 0.616 9.301 1.00 69.12 570 PRO A N 1
ATOM 4731 C CA . PRO A 1 570 ? -57.203 2.003 9.010 1.00 69.12 570 PRO A CA 1
ATOM 4732 C C . PRO A 1 570 ? -56.286 2.642 10.057 1.00 69.12 570 PRO A C 1
ATOM 4734 O O . PRO A 1 570 ? -55.308 3.298 9.715 1.00 69.12 570 PRO A O 1
ATOM 4737 N N . LYS A 1 571 ? -56.529 2.361 11.342 1.00 68.19 571 LYS A N 1
ATOM 4738 C CA . LYS A 1 571 ? -55.722 2.887 12.452 1.00 68.19 571 LYS A CA 1
ATOM 4739 C C . LYS A 1 571 ? -54.233 2.511 12.358 1.00 68.19 571 LYS A C 1
ATOM 4741 O O . LYS A 1 571 ? -53.397 3.239 12.870 1.00 68.19 571 LYS A O 1
ATOM 4746 N N . LEU A 1 572 ? -53.897 1.397 11.701 1.00 70.25 572 LEU A N 1
ATOM 4747 C CA . LEU A 1 572 ? -52.510 0.933 11.538 1.00 70.25 572 LEU A CA 1
ATOM 4748 C C . LEU A 1 572 ? -51.814 1.582 10.342 1.00 70.25 572 LEU A C 1
ATOM 4750 O O . LEU A 1 572 ? -50.592 1.714 10.335 1.00 70.25 572 LEU A O 1
ATOM 4754 N N . ILE A 1 573 ? -52.598 1.979 9.341 1.00 70.94 573 ILE A N 1
ATOM 4755 C CA . ILE A 1 573 ? -52.119 2.707 8.168 1.00 70.94 573 ILE A CA 1
ATOM 4756 C C . ILE A 1 573 ? -51.563 4.060 8.628 1.00 70.94 573 ILE A C 1
ATOM 4758 O O . ILE A 1 573 ? -50.419 4.387 8.319 1.00 70.94 573 ILE A O 1
ATOM 4762 N N . GLU A 1 574 ? -52.298 4.759 9.498 1.00 65.62 574 GLU A N 1
ATOM 4763 C CA . GLU A 1 574 ? -51.838 5.983 10.166 1.00 65.62 574 GLU A CA 1
ATOM 4764 C C . GLU A 1 574 ? -50.678 5.721 11.151 1.00 65.62 574 GLU A C 1
ATOM 4766 O O . GLU A 1 574 ? -49.630 6.362 11.056 1.00 65.62 574 GLU A O 1
ATOM 4771 N N . GLU A 1 575 ? -50.823 4.755 12.072 1.00 71.25 575 GLU A N 1
ATOM 4772 C CA . GLU A 1 575 ? -49.864 4.495 13.168 1.00 71.25 575 GLU A CA 1
ATOM 4773 C C . GLU A 1 575 ? -48.449 4.128 12.676 1.00 71.25 575 GLU A C 1
ATOM 4775 O O . GLU A 1 575 ? -47.462 4.488 13.321 1.00 71.25 575 GLU A O 1
ATOM 4780 N N . TYR A 1 576 ? -48.325 3.496 11.501 1.00 73.69 576 TYR A N 1
ATOM 4781 C CA . TYR A 1 576 ? -47.034 3.165 10.876 1.00 73.69 576 TYR A CA 1
ATOM 4782 C C . TYR A 1 576 ? -46.744 3.937 9.577 1.00 73.69 576 TYR A C 1
ATOM 4784 O O . TYR A 1 576 ? -45.735 3.662 8.927 1.00 73.69 576 TYR A O 1
ATOM 4792 N N . ASN A 1 577 ? -47.576 4.926 9.213 1.00 77.19 577 ASN A N 1
ATOM 4793 C CA . ASN A 1 577 ? -47.494 5.680 7.950 1.00 77.19 577 ASN A CA 1
ATOM 4794 C C . ASN A 1 577 ? -47.365 4.758 6.713 1.00 77.19 577 ASN A C 1
ATOM 4796 O O . ASN A 1 577 ? -46.478 4.955 5.877 1.00 77.19 577 ASN A O 1
ATOM 4800 N N . LEU A 1 578 ? -48.200 3.719 6.614 1.00 76.19 578 LEU A N 1
ATOM 4801 C CA . LEU A 1 578 ? -48.035 2.646 5.620 1.00 76.19 578 LEU A CA 1
ATOM 4802 C C . LEU A 1 578 ? -48.159 3.124 4.166 1.00 76.19 578 LEU A C 1
ATOM 4804 O O . LEU A 1 578 ? -47.522 2.533 3.298 1.00 76.19 578 LEU A O 1
ATOM 4808 N N . ASP A 1 579 ? -48.856 4.233 3.918 1.00 74.88 579 ASP A N 1
ATOM 4809 C CA . ASP A 1 579 ? -48.993 4.872 2.596 1.00 74.88 579 ASP A CA 1
ATOM 4810 C C . ASP A 1 579 ? -47.651 5.366 2.014 1.00 74.88 579 ASP A C 1
ATOM 4812 O O . ASP A 1 579 ? -47.543 5.668 0.831 1.00 74.88 579 ASP A O 1
ATOM 4816 N N . LYS A 1 580 ? -46.593 5.456 2.836 1.00 72.31 580 LYS A N 1
ATOM 4817 C CA . LYS A 1 580 ? -45.221 5.766 2.382 1.00 72.31 580 LYS A CA 1
ATOM 4818 C C . LYS A 1 580 ? -44.421 4.528 1.958 1.00 72.31 580 LYS A C 1
ATOM 4820 O O . LYS A 1 580 ? -43.313 4.673 1.444 1.00 72.31 580 LYS A O 1
ATOM 4825 N N . TRP A 1 581 ? -44.946 3.332 2.216 1.00 71.50 581 TRP A N 1
ATOM 4826 C CA . TRP A 1 581 ? -44.255 2.046 2.056 1.00 71.50 581 TRP A CA 1
ATOM 4827 C C . TRP A 1 581 ? -44.955 1.114 1.076 1.00 71.50 581 TRP A C 1
ATOM 4829 O O . TRP A 1 581 ? -44.293 0.390 0.332 1.00 71.50 581 TRP A O 1
ATOM 4839 N N . ILE A 1 582 ? -46.284 1.138 1.089 1.00 74.00 582 ILE A N 1
ATOM 4840 C CA . ILE A 1 582 ? -47.140 0.491 0.105 1.00 74.00 582 ILE A CA 1
ATOM 4841 C C . ILE A 1 582 ? -47.178 1.413 -1.113 1.00 74.00 582 ILE A C 1
ATOM 4843 O O . ILE A 1 582 ? -47.432 2.606 -0.984 1.00 74.00 582 ILE A O 1
ATOM 4847 N N . ILE A 1 583 ? -46.890 0.869 -2.291 1.00 61.47 583 ILE A N 1
ATOM 4848 C CA . ILE A 1 583 ? -47.031 1.605 -3.548 1.00 61.47 583 ILE A CA 1
ATOM 4849 C C . ILE A 1 583 ? -48.473 1.413 -4.012 1.00 61.47 583 ILE A C 1
ATOM 4851 O O . ILE A 1 583 ? -48.855 0.274 -4.282 1.00 61.47 583 ILE A O 1
ATOM 4855 N N . ASP A 1 584 ? -49.252 2.489 -4.107 1.00 49.59 584 ASP A N 1
ATOM 4856 C CA . ASP A 1 584 ? -50.564 2.441 -4.757 1.00 49.59 584 ASP A CA 1
ATOM 4857 C C . ASP A 1 584 ? -50.381 2.074 -6.237 1.00 49.59 584 ASP A C 1
ATOM 4859 O O . ASP A 1 584 ? -49.837 2.849 -7.028 1.00 49.59 584 ASP A O 1
ATOM 4863 N N . GLU A 1 585 ? -50.835 0.877 -6.605 1.00 42.62 585 GLU A N 1
ATOM 4864 C CA . GLU A 1 585 ? -51.161 0.563 -7.992 1.00 42.62 585 GLU A CA 1
ATOM 4865 C C . GLU A 1 585 ? -52.544 1.161 -8.284 1.00 42.62 585 GLU A C 1
ATOM 4867 O O . GLU A 1 585 ? -53.538 0.786 -7.657 1.00 42.62 585 GLU A O 1
ATOM 4872 N N . LEU A 1 586 ? -52.560 2.124 -9.210 1.00 31.16 586 LEU A N 1
ATOM 4873 C CA . LEU A 1 586 ? -53.752 2.599 -9.922 1.00 31.16 586 LEU A CA 1
ATOM 4874 C C . LEU A 1 586 ? -54.256 1.531 -10.902 1.00 31.16 586 LEU A C 1
ATOM 4876 O O . LEU A 1 586 ? -53.396 0.954 -11.606 1.00 31.16 586 LEU A O 1
#